Protein 4OFD (pdb70)

GO terms:
  GO:0043198 dendritic shaft (C, IDA)
  GO:0005886 plasma membrane (C, IDA)
  GO:0005911 cell-cell junction (C, IDA)
  GO:0098609 cell-cell adhesion (P, IDA)
  GO:0001933 negative regulation of protein phosphorylation (P, IGI)
  GO:0030838 positive regulation of actin filament polymerization (P, IGI)
  GO:0098609 cell-cell adhesion (P, IGI)
  GO:0097017 renal protein absorption (P, IMP)
  GO:0005515 protein binding (F, IPI)

Nearest PDB structures (foldseek):
  4ofd-assembly1_B  TM=1.005E+00  e=1.244E-40  Mus musculus
  4ofd-assembly1_A  TM=9.958E-01  e=2.343E-36  Mus musculus
  4of8-assembly2_B  TM=9.602E-01  e=1.573E-19  Drosophila melanogaster
  7lu6-assembly1_B  TM=9.714E-01  e=6.524E-12  Mus musculus
  7ltw-assembly1_A  TM=9.726E-01  e=9.423E-11  Mus musculus

CATH classification: 2.60.40.10 (+1 more: 2.60.40.10)

InterPro domains:
  IPR003598 Immunoglobulin subtype 2 [SM00408] (65-139)
  IPR003598 Immunoglobulin subtype 2 [SM00408] (352-410)
  IPR003599 Immunoglobulin domain subtype [SM00409] (59-149)
  IPR003599 Immunoglobulin domain subtype [SM00409] (160-252)
  IPR003599 Immunoglobulin domain subtype [SM00409] (261-337)
  IPR003599 Immunoglobulin domain subtype [SM00409] (346-422)
  IPR003599 Immunoglobulin domain subtype [SM00409] (430-522)
  IPR007110 Immunoglobulin-like domain [PS50835] (49-147)
  IPR007110 Immunoglobulin-like domain [PS50835] (152-248)
  IPR007110 Immunoglobulin-like domain [PS50835] (255-331)
  IPR007110 Immunoglobulin-like domain [PS50835] (340-405)
  IPR007110 Immunoglobulin-like domain [PS50835] (424-520)
  IPR013098 Immunoglobulin I-set [PF07679] (54-144)
  IPR013162 CD80-like, immunoglobulin C2-set [PF08205] (168-237)
  IPR013783 Immunoglobulin-like fold [G3DSA:2.60.40.10] (47-152)
  IPR013783 Immunoglobulin-like fold [G3DSA:2.60.40.10] (153-253)
  IPR013783 Immunoglobulin-like fold [G3DSA:2.60.40.10] (254-335)
  IPR013783 Immunoglobulin-like fold [G3DSA:2.60.40.10] (336-422)
  IPR013783 Immunoglobulin-like fold [G3DSA:2.60.40.10] (423-522)
  IPR036179 Immunoglobulin-like domain superfamily [SSF48726] (54-153)

B-factor: mean 184.46, std 24.36, range [112.06, 289.71]

Radius of gyration: 32.41 Å; Cα contacts (8 Å, |Δi|>4): 1055; chains: 2; bounding box: 76×82×67 Å

Foldseek 3Di:
DKDWPDWFAAEEAEAQAKDKGWTFIPPDPFAKWKAWPNDTAVHPPDPQWDWDDDVPRRITMIMGGRDDPVSQTKMWTFTDDPTGIGDIYGYHYWYAFDPWAKPQPQENACDKIKIKTHFGPPAKDKFKDLPDTDCPQWAWDWAADDVRGYIMIMIMGSDDDDPPQAVGKIKMFIGDPNGPTGDIYIYGYD/DAKDWPDWFEADEAEAQAKDKGWTAIAPDPFWKWKAWPNDTADTDQDGPPDPQWGFDDDSPRRTTMIMGGRDDPVSQTKMWTFTDDPTGIGDIYGYHHWYAFPPKDKPQPQENADCDKIKIKTHFGPPEKDKFKDQPDGDNPFWAWDWAADDVRGYIMIMIIGSDDDDPPQAVGWIKMFIGDPSGPGTDIDTHGYHD

Organism: Mus musculus (NCBI:txid10090)

Solvent-accessible surface area: 20934 Å² total

Secondary structure (P-SEA, 3-state):
ccccccccccccccccbbbbbbbbbccccbbbbbbccccccccccccccccccccccbbbbbbbccccccccbbbbbcccccccccccccccbbbbbccccccccccccccbbbbbbccccccbbbbbbccccccccbbbbbbbcccccbbbbbbbbbcccccccccbbbbbbbccccccbbbbbbbbcc/ccccccccccbbbbcccbbbbbbbbbcccccbbbbbccccccccccccccccccccccccccccbbbbbccccccccbbbbbcccccbbbbcbbbbbbbbbbcccccccccccccccbbbbbbcccccbbbbbbbccccccccbbbbbbbcccccbbbbbbbbbcccccccccbbbbbbbbcccccbbbbbbbbbcc

Structure (mmCIF, N/CA/C/O backbone):
data_4OFD
#
_entry.id   4OFD
#
_cell.length_a   118.962
_cell.length_b   120.008
_cell.length_c   119.912
_cell.angle_alpha   90.00
_cell.angle_beta   90.00
_cell.angle_gamma   90.00
#
_symmetry.space_group_name_H-M   'C 2 2 21'
#
loop_
_entity.id
_entity.type
_entity.pdbx_description
1 polymer 'Kin of IRRE-like protein 1'
2 branched beta-D-mannopyranose-(1-4)-2-acetamido-2-deoxy-beta-D-glucopyranose-(1-4)-2-acetamido-2-deoxy-beta-D-glucopyranose
3 branched 2-acetamido-2-deoxy-beta-D-glucopyranose-(1-4)-2-acetamido-2-deoxy-beta-D-glucopyranose
#
loop_
_atom_site.group_PDB
_atom_site.id
_atom_site.type_symbol
_atom_site.label_atom_id
_atom_site.label_alt_id
_atom_site.label_comp_id
_atom_site.label_asym_id
_atom_site.label_entity_id
_atom_site.label_seq_id
_atom_site.pdbx_PDB_ins_code
_atom_site.Cartn_x
_atom_site.Cartn_y
_atom_site.Cartn_z
_atom_site.occupancy
_atom_site.B_iso_or_equiv
_atom_site.auth_seq_id
_atom_site.auth_comp_id
_atom_site.auth_asym_id
_atom_site.auth_atom_id
_atom_site.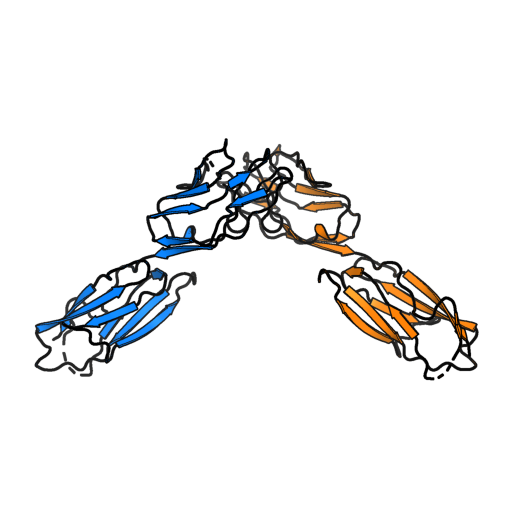pdbx_PDB_model_num
ATOM 1 N N . GLN A 1 8 ? 22.037 -0.676 24.448 1.00 214.10 24 GLN A N 1
ATOM 2 C CA . GLN A 1 8 ? 20.723 -0.275 24.933 1.00 225.81 24 GLN A CA 1
ATOM 3 C C . GLN A 1 8 ? 19.949 -1.479 25.470 1.00 233.50 24 GLN A C 1
ATOM 4 O O . GLN A 1 8 ? 20.014 -1.781 26.663 1.00 240.11 24 GLN A O 1
ATOM 10 N N . THR A 1 9 ? 19.214 -2.159 24.593 1.00 222.09 25 THR A N 1
ATOM 11 C CA . THR A 1 9 ? 18.422 -3.315 25.000 1.00 221.40 25 THR A CA 1
ATOM 12 C C . THR A 1 9 ? 19.347 -4.507 25.246 1.00 226.70 25 THR A C 1
ATOM 13 O O . THR A 1 9 ? 20.312 -4.706 24.507 1.00 229.04 25 THR A O 1
ATOM 17 N N . ARG A 1 10 ? 19.053 -5.301 26.275 1.00 224.42 26 ARG A N 1
ATOM 18 C CA . ARG A 1 10 ? 19.894 -6.447 26.624 1.00 221.20 26 ARG A CA 1
ATOM 19 C C . ARG A 1 10 ? 19.076 -7.654 27.083 1.00 215.46 26 ARG A C 1
ATOM 20 O O . ARG A 1 10 ? 17.853 -7.588 27.178 1.00 214.10 26 ARG A O 1
ATOM 28 N N . PHE A 1 11 ? 19.766 -8.755 27.367 1.00 215.06 27 PHE A N 1
ATOM 29 C CA . PHE A 1 11 ? 19.134 -9.964 27.894 1.00 209.75 27 PHE A CA 1
ATOM 30 C C . PHE A 1 11 ? 19.612 -10.188 29.327 1.00 199.49 27 PHE A C 1
ATOM 31 O O . PHE A 1 11 ? 20.783 -10.488 29.547 1.00 203.79 27 PHE A O 1
ATOM 39 N N . SER A 1 12 ? 18.728 -10.018 30.305 1.00 197.61 28 SER A N 1
ATOM 40 C CA . SER A 1 12 ? 19.112 -10.218 31.705 1.00 207.12 28 SER A CA 1
ATOM 41 C C . SER A 1 12 ? 19.363 -11.678 32.028 1.00 199.51 28 SER A C 1
ATOM 42 O O . SER A 1 12 ? 20.245 -12.018 32.814 1.00 182.28 28 SER A O 1
ATOM 45 N N . GLN A 1 13 ? 18.534 -12.535 31.452 1.00 196.85 29 GLN A N 1
ATOM 46 C CA . GLN A 1 13 ? 18.709 -13.968 31.580 1.00 193.54 29 GLN A CA 1
ATOM 47 C C . GLN A 1 13 ? 18.412 -14.616 30.244 1.00 190.86 29 GLN A C 1
ATOM 48 O O . GLN A 1 13 ? 17.386 -14.342 29.624 1.00 188.64 29 GLN A O 1
ATOM 54 N N . GLU A 1 14 ? 19.331 -15.453 29.789 1.00 189.62 30 GLU A N 1
ATOM 55 C CA . GLU A 1 14 ? 19.158 -16.155 28.531 1.00 183.85 30 GLU A CA 1
ATOM 56 C C . GLU A 1 14 ? 18.891 -17.629 28.755 1.00 165.93 30 GLU A C 1
ATOM 57 O O . GLU A 1 14 ? 19.333 -18.181 29.755 1.00 169.63 30 GLU A O 1
ATOM 63 N N . PRO A 1 15 ? 18.194 -18.276 27.809 1.00 143.50 31 PRO A N 1
ATOM 64 C CA . PRO A 1 15 ? 17.870 -19.705 27.900 1.00 155.07 31 PRO A CA 1
ATOM 65 C C . PRO A 1 15 ? 19.111 -20.570 28.068 1.00 145.79 31 PRO A C 1
ATOM 66 O O . PRO A 1 15 ? 20.169 -20.234 27.540 1.00 165.44 31 PRO A O 1
ATOM 70 N N . ALA A 1 16 ? 18.979 -21.665 28.807 1.00 138.81 32 ALA A N 1
ATOM 71 C CA . ALA A 1 16 ? 20.107 -22.548 29.059 1.00 145.86 32 ALA A CA 1
ATOM 72 C C . ALA A 1 16 ? 19.773 -23.971 28.655 1.00 153.01 32 ALA A C 1
ATOM 73 O O . ALA A 1 16 ? 18.610 -24.310 28.435 1.00 142.41 32 ALA A O 1
ATOM 75 N N . ASP A 1 17 ? 20.809 -24.792 28.539 1.00 172.15 33 ASP A N 1
ATOM 76 C CA . ASP A 1 17 ? 20.634 -26.193 28.210 1.00 170.03 33 ASP A CA 1
ATOM 77 C C . ASP A 1 17 ? 19.926 -26.888 29.358 1.00 166.81 33 ASP A C 1
ATOM 78 O O . ASP A 1 17 ? 20.439 -26.944 30.475 1.00 164.35 33 ASP A O 1
ATOM 83 N N . GLN A 1 18 ? 18.744 -27.416 29.080 1.00 168.50 34 GLN A N 1
ATOM 84 C CA . GLN A 1 18 ? 17.931 -28.007 30.125 1.00 172.82 34 GLN A CA 1
ATOM 85 C C . GLN A 1 18 ? 17.656 -29.469 29.828 1.00 170.75 34 GLN A C 1
ATOM 86 O O . GLN A 1 18 ? 17.509 -29.866 28.672 1.00 169.38 34 GLN A O 1
ATOM 92 N N . THR A 1 19 ? 17.593 -30.268 30.885 1.00 160.52 35 THR A N 1
ATOM 93 C CA . THR A 1 19 ? 17.268 -31.677 30.752 1.00 153.93 35 THR A CA 1
ATOM 94 C C . THR A 1 19 ? 15.856 -31.925 31.270 1.00 153.21 35 THR A C 1
ATOM 95 O O . THR A 1 19 ? 15.553 -31.648 32.430 1.00 149.01 35 THR A O 1
ATOM 99 N N . VAL A 1 20 ? 14.993 -32.430 30.394 1.00 158.72 36 VAL A N 1
ATOM 100 C CA . VAL A 1 20 ? 13.599 -32.693 30.740 1.00 161.83 36 VAL A CA 1
ATOM 101 C C . VAL A 1 20 ? 13.235 -34.140 30.434 1.00 163.32 36 VAL A C 1
ATOM 102 O O . VAL A 1 20 ? 13.627 -34.676 29.402 1.00 166.64 36 VAL A O 1
ATOM 106 N N . VAL A 1 21 ? 12.484 -34.771 31.331 1.00 158.85 37 VAL A N 1
ATOM 107 C CA . VAL A 1 21 ? 12.061 -36.154 31.137 1.00 153.21 37 VAL A CA 1
ATOM 108 C C . VAL A 1 21 ? 10.745 -36.172 30.351 1.00 145.66 37 VAL A C 1
ATOM 109 O O . VAL A 1 21 ? 10.047 -35.161 30.288 1.00 147.48 37 VAL A O 1
ATOM 113 N N . ALA A 1 22 ? 10.425 -37.306 29.734 1.00 129.79 38 ALA A N 1
ATOM 114 C CA . ALA A 1 22 ? 9.221 -37.431 28.923 1.00 131.30 38 ALA A CA 1
ATOM 115 C C . ALA A 1 22 ? 7.954 -37.149 29.726 1.00 160.96 38 ALA A C 1
ATOM 116 O O . ALA A 1 22 ? 7.870 -37.482 30.909 1.00 172.94 38 ALA A O 1
ATOM 118 N N . GLY A 1 23 ? 6.968 -36.540 29.071 1.00 164.03 39 GLY A N 1
ATOM 119 C CA . GLY A 1 23 ? 5.716 -36.192 29.720 1.00 160.37 39 GLY A CA 1
ATOM 120 C C . GLY A 1 23 ? 5.905 -35.231 30.878 1.00 162.49 39 GLY A C 1
ATOM 121 O O . GLY A 1 23 ? 5.257 -35.366 31.914 1.00 171.26 39 GLY A O 1
ATOM 122 N N . GLN A 1 24 ? 6.798 -34.261 30.707 1.00 161.09 40 GLN A N 1
ATOM 123 C CA . GLN A 1 24 ? 7.070 -33.288 31.759 1.00 168.08 40 GLN A CA 1
ATOM 124 C C . GLN A 1 24 ? 7.003 -31.861 31.224 1.00 173.79 40 GLN A C 1
ATOM 125 O O . GLN A 1 24 ? 7.000 -31.641 30.011 1.00 161.94 40 GLN A O 1
ATOM 131 N N . ARG A 1 25 ? 6.941 -30.895 32.136 1.00 179.50 41 ARG A N 1
ATOM 132 C CA . ARG A 1 25 ? 6.852 -29.484 31.764 1.00 180.37 41 ARG A CA 1
ATOM 133 C C . ARG A 1 25 ? 8.202 -28.772 31.863 1.00 174.42 41 ARG A C 1
ATOM 134 O O . ARG A 1 25 ? 8.949 -28.966 32.827 1.00 151.71 41 ARG A O 1
ATOM 142 N N . ALA A 1 26 ? 8.512 -27.962 30.852 1.00 175.51 42 ALA A N 1
ATOM 143 C CA . ALA A 1 26 ? 9.770 -27.219 30.803 1.00 158.25 42 ALA A CA 1
ATOM 144 C C . ALA A 1 26 ? 9.562 -25.738 30.502 1.00 153.78 42 ALA A C 1
ATOM 145 O O . ALA A 1 26 ? 8.657 -25.366 29.754 1.00 150.92 42 ALA A O 1
ATOM 147 N N . VAL A 1 27 ? 10.413 -24.897 31.082 1.00 156.37 43 VAL A N 1
ATOM 148 C CA . VAL A 1 27 ? 10.400 -23.468 30.781 1.00 162.12 43 VAL A CA 1
ATOM 149 C C . VAL A 1 27 ? 11.801 -22.945 30.486 1.00 178.78 43 VAL A C 1
ATOM 150 O O . VAL A 1 27 ? 12.742 -23.205 31.234 1.00 191.86 43 VAL A O 1
ATOM 154 N N . LEU A 1 28 ? 11.937 -22.215 29.384 1.00 164.76 44 LEU A N 1
ATOM 155 C CA . LEU A 1 28 ? 13.223 -21.647 29.005 1.00 147.92 44 LEU A CA 1
ATOM 156 C C . LEU A 1 28 ? 13.292 -20.159 29.331 1.00 148.82 44 LEU A C 1
ATOM 157 O O . LEU A 1 28 ? 12.568 -19.355 28.744 1.00 144.19 44 LEU A O 1
ATOM 162 N N . PRO A 1 29 ? 14.199 -19.791 30.249 1.00 145.46 45 PRO A N 1
ATOM 163 C CA . PRO A 1 29 ? 14.331 -18.441 30.815 1.00 154.13 45 PRO A CA 1
ATOM 164 C C . PRO A 1 29 ? 14.838 -17.382 29.837 1.00 167.12 45 PRO A C 1
ATOM 165 O O . PRO A 1 29 ? 16.029 -17.343 29.541 1.00 177.51 45 PRO A O 1
ATOM 169 N N . CYS A 1 30 ? 13.946 -16.519 29.363 1.00 169.19 46 CYS A N 1
ATOM 170 C CA . CYS A 1 30 ? 14.339 -15.425 28.481 1.00 173.76 46 CYS A CA 1
ATOM 171 C C . CYS A 1 30 ? 13.703 -14.104 28.900 1.00 183.54 46 CYS A C 1
ATOM 172 O O . CYS A 1 30 ? 12.539 -13.844 28.597 1.00 175.64 46 CYS A O 1
ATOM 175 N N . VAL A 1 31 ? 14.477 -13.267 29.583 1.00 195.49 47 VAL A N 1
ATOM 176 C CA . VAL A 1 31 ? 13.999 -11.947 29.982 1.00 201.09 47 VAL A CA 1
ATOM 177 C C . VAL A 1 31 ? 14.924 -10.862 29.445 1.00 198.45 47 VAL A C 1
ATOM 178 O O . VAL A 1 31 ? 16.140 -10.903 29.634 1.00 186.03 47 VAL A O 1
ATOM 182 N N . LEU A 1 32 ? 14.324 -9.890 28.767 1.00 203.11 48 LEU A N 1
ATOM 183 C CA . LEU A 1 32 ? 15.069 -8.801 28.155 1.00 202.36 48 LEU A CA 1
ATOM 184 C C . LEU A 1 32 ? 14.518 -7.431 28.549 1.00 202.77 48 LEU A C 1
ATOM 185 O O . LEU A 1 32 ? 13.387 -7.084 28.220 1.00 196.87 48 LEU A O 1
ATOM 190 N N . LEU A 1 33 ? 15.325 -6.667 29.277 1.00 208.09 49 LEU A N 1
ATOM 191 C CA . LEU A 1 33 ? 14.947 -5.323 29.706 1.00 213.91 49 LEU A CA 1
ATOM 192 C C . LEU A 1 33 ? 15.084 -4.308 28.567 1.00 216.83 49 LEU A C 1
ATOM 193 O O . LEU A 1 33 ? 15.749 -4.583 27.568 1.00 215.66 49 LEU A O 1
ATOM 198 N N . ASN A 1 34 ? 14.455 -3.143 28.729 1.00 223.07 50 ASN A N 1
ATOM 199 C CA . ASN A 1 34 ? 14.580 -2.033 27.775 1.00 223.97 50 ASN A CA 1
ATOM 200 C C . ASN A 1 34 ? 14.270 -2.396 26.324 1.00 215.02 50 ASN A C 1
ATOM 201 O O . ASN A 1 34 ? 14.961 -1.951 25.408 1.00 217.80 50 ASN A O 1
ATOM 206 N N . TYR A 1 35 ? 13.226 -3.191 26.120 1.00 208.63 51 TYR A N 1
ATOM 207 C CA . TYR A 1 35 ? 12.882 -3.675 24.788 1.00 217.81 51 TYR A CA 1
ATOM 208 C C . TYR A 1 35 ? 11.503 -3.191 24.344 1.00 214.26 51 TYR A C 1
ATOM 209 O O . TYR A 1 35 ? 10.548 -3.197 25.120 1.00 209.45 51 TYR A O 1
ATOM 218 N N . SER A 1 36 ? 11.416 -2.709 23.109 1.00 212.01 52 SER A N 1
ATOM 219 C CA . SER A 1 36 ? 10.121 -2.368 22.539 1.00 205.58 52 SER A CA 1
ATOM 220 C C . SER A 1 36 ? 9.778 -3.281 21.368 1.00 208.65 52 SER A C 1
ATOM 221 O O . SER A 1 36 ? 8.687 -3.194 20.805 1.00 210.65 52 SER A O 1
ATOM 224 N N . GLY A 1 37 ? 10.709 -4.160 21.006 1.00 213.84 53 GLY A N 1
ATOM 225 C CA . GLY A 1 37 ? 10.518 -5.029 19.859 1.00 208.29 53 GLY A CA 1
ATOM 226 C C . GLY A 1 37 ? 9.849 -6.350 20.187 1.00 196.56 53 GLY A C 1
ATOM 227 O O . GLY A 1 37 ? 9.879 -6.806 21.330 1.00 189.22 53 GLY A O 1
ATOM 228 N N . ILE A 1 38 ? 9.245 -6.966 19.175 1.00 188.41 54 ILE A N 1
ATOM 229 C CA . ILE A 1 38 ? 8.626 -8.280 19.320 1.00 180.29 54 ILE A CA 1
ATOM 230 C C . ILE A 1 38 ? 9.693 -9.354 19.530 1.00 173.21 54 ILE A C 1
ATOM 231 O O . ILE A 1 38 ? 10.780 -9.272 18.962 1.00 183.26 54 ILE A O 1
ATOM 236 N N . VAL A 1 39 ? 9.386 -10.345 20.363 1.00 166.58 55 VAL A N 1
ATOM 237 C CA . VAL A 1 39 ? 10.327 -11.417 20.666 1.00 161.58 55 VAL A CA 1
ATOM 238 C C . VAL A 1 39 ? 9.817 -12.754 20.131 1.00 164.36 55 VAL A C 1
ATOM 239 O O . VAL A 1 39 ? 8.670 -13.136 20.363 1.00 169.56 55 VAL A O 1
ATOM 243 N N . GLN A 1 40 ? 10.685 -13.456 19.412 1.00 164.11 56 GLN A N 1
ATOM 244 C CA . GLN A 1 40 ? 10.347 -14.733 18.798 1.00 161.64 56 GLN A CA 1
ATOM 245 C C . GLN A 1 40 ? 11.251 -15.827 19.368 1.00 162.37 56 GLN A C 1
ATOM 246 O O . GLN A 1 40 ? 12.164 -15.546 20.142 1.00 162.16 56 GLN A O 1
ATOM 252 N N . TRP A 1 41 ? 10.990 -17.074 19.000 1.00 162.27 57 TRP A N 1
ATOM 253 C CA . TRP A 1 41 ? 11.829 -18.179 19.441 1.00 168.75 57 TRP A CA 1
ATOM 254 C C . TRP A 1 41 ? 12.281 -18.997 18.237 1.00 177.08 57 TRP A C 1
ATOM 255 O O . TRP A 1 41 ? 11.594 -19.050 17.213 1.00 174.89 57 TRP A O 1
ATOM 266 N N . THR A 1 42 ? 13.463 -19.594 18.351 1.00 169.68 58 THR A N 1
ATOM 267 C CA . THR A 1 42 ? 14.041 -20.352 17.251 1.00 171.05 58 THR A CA 1
ATOM 268 C C . THR A 1 42 ? 14.203 -21.827 17.586 1.00 155.58 58 THR A C 1
ATOM 269 O O . THR A 1 42 ? 14.829 -22.175 18.577 1.00 137.84 58 THR A O 1
ATOM 273 N N . LYS A 1 43 ? 13.617 -22.689 16.762 1.00 149.18 59 LYS A N 1
ATOM 274 C CA . LYS A 1 43 ? 13.801 -24.127 16.910 1.00 147.26 59 LYS A CA 1
ATOM 275 C C . LYS A 1 43 ? 14.512 -24.722 15.701 1.00 159.76 59 LYS A C 1
ATOM 276 O O . LYS A 1 43 ? 13.877 -25.021 14.692 1.00 171.71 59 LYS A O 1
ATOM 282 N N . ASP A 1 44 ? 15.823 -24.912 15.819 1.00 155.64 60 ASP A N 1
ATOM 283 C CA . ASP A 1 44 ? 16.654 -25.379 14.709 1.00 164.48 60 ASP A CA 1
ATOM 284 C C . ASP A 1 44 ? 16.525 -24.470 13.496 1.00 166.85 60 ASP A C 1
ATOM 285 O O . ASP A 1 44 ? 16.430 -24.944 12.362 1.00 151.76 60 ASP A O 1
ATOM 290 N N . GLY A 1 45 ? 16.499 -23.166 13.741 1.00 167.93 61 GLY A N 1
ATOM 291 C CA . GLY A 1 45 ? 16.338 -22.213 12.665 1.00 172.10 61 GLY A CA 1
ATOM 292 C C . GLY A 1 45 ? 14.900 -22.189 12.205 1.00 166.37 61 GLY A C 1
ATOM 293 O O . GLY A 1 45 ? 14.640 -22.093 11.009 1.00 167.61 61 GLY A O 1
ATOM 294 N N . LEU A 1 46 ? 13.971 -22.298 13.154 1.00 168.23 62 LEU A N 1
ATOM 295 C CA . LEU A 1 46 ? 12.542 -22.229 12.849 1.00 170.61 62 LEU A CA 1
ATOM 296 C C . LEU A 1 46 ? 11.795 -21.312 13.816 1.00 164.90 62 LEU A C 1
ATOM 297 O O . LEU A 1 46 ? 12.044 -21.317 15.021 1.00 152.15 62 LEU A O 1
ATOM 302 N N . ALA A 1 47 ? 10.875 -20.526 13.264 1.00 169.47 63 ALA A N 1
ATOM 303 C CA . ALA A 1 47 ? 10.140 -19.529 14.026 1.00 179.14 63 ALA A CA 1
ATOM 304 C C . ALA A 1 47 ? 8.934 -20.137 14.716 1.00 183.70 63 ALA A C 1
ATOM 305 O O . ALA A 1 47 ? 8.361 -21.125 14.253 1.00 187.01 63 ALA A O 1
ATOM 307 N N . LEU A 1 48 ? 8.539 -19.513 15.818 1.00 175.41 64 LEU A N 1
ATOM 308 C CA . LEU A 1 48 ? 7.476 -20.036 16.660 1.00 175.99 64 LEU A CA 1
ATOM 309 C C . LEU A 1 48 ? 6.168 -19.312 16.386 1.00 168.63 64 LEU A C 1
ATOM 310 O O . LEU A 1 48 ? 5.280 -19.856 15.736 1.00 175.35 64 LEU A O 1
ATO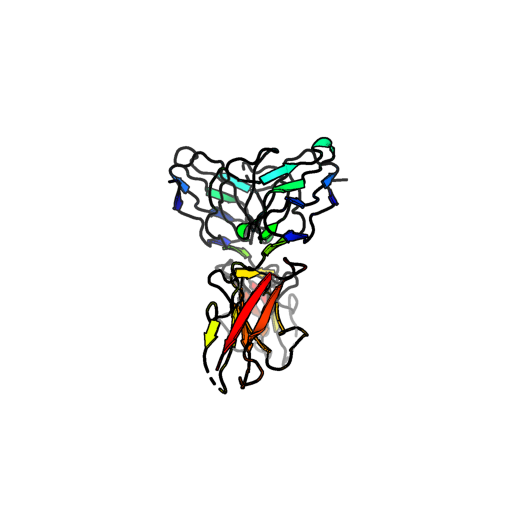M 315 N N . GLY A 1 53 ? 1.132 -17.336 22.520 1.00 139.25 69 GLY A N 1
ATOM 316 C CA . GLY A 1 53 ? 0.189 -18.314 22.009 1.00 172.34 69 GLY A CA 1
ATOM 317 C C . GLY A 1 53 ? 0.592 -18.810 20.635 1.00 178.46 69 GLY A C 1
ATOM 318 O O . GLY A 1 53 ? 0.406 -18.114 19.636 1.00 177.75 69 GLY A O 1
ATOM 319 N N . LEU A 1 54 ? 1.129 -20.023 20.582 1.00 181.90 70 LEU A N 1
ATOM 320 C CA . LEU A 1 54 ? 1.634 -20.580 19.332 1.00 193.11 70 LEU A CA 1
ATOM 321 C C . LEU A 1 54 ? 0.602 -21.449 18.626 1.00 186.30 70 LEU A C 1
ATOM 322 O O . LEU A 1 54 ? 0.374 -22.598 19.003 1.00 184.16 70 LEU A O 1
ATOM 327 N N . LYS A 1 55 ? -0.013 -20.885 17.593 1.00 179.70 71 LYS A N 1
ATOM 328 C CA . LYS A 1 55 ? -1.068 -21.567 16.861 1.00 197.96 71 LYS A CA 1
ATOM 329 C C . LYS A 1 55 ? -0.481 -22.606 15.904 1.00 213.54 71 LYS A C 1
ATOM 330 O O . LYS A 1 55 ? 0.713 -22.578 15.598 1.00 212.48 71 LYS A O 1
ATOM 336 N N . ALA A 1 56 ? -1.335 -23.529 15.462 1.00 220.72 72 ALA A N 1
ATOM 337 C CA . ALA A 1 56 ? -0.994 -24.612 14.533 1.00 217.81 72 ALA A CA 1
ATOM 338 C C . ALA A 1 56 ? 0.074 -25.548 15.101 1.00 213.90 72 ALA A C 1
ATOM 339 O O . ALA A 1 56 ? 0.543 -26.456 14.417 1.00 204.92 72 ALA A O 1
ATOM 341 N N . TRP A 1 57 ? 0.423 -25.333 16.365 1.00 207.90 73 TRP A N 1
ATOM 342 C CA . TRP A 1 57 ? 1.335 -26.196 17.101 1.00 201.81 73 TRP A CA 1
ATOM 343 C C . TRP A 1 57 ? 0.765 -26.519 18.478 1.00 197.92 73 TRP A C 1
ATOM 344 O O . TRP A 1 57 ? 0.293 -25.629 19.186 1.00 188.17 73 TRP A O 1
ATOM 355 N N . PRO A 1 58 ? 0.817 -27.802 18.860 1.00 199.12 74 PRO A N 1
ATOM 356 C CA . PRO A 1 58 ? 0.340 -28.307 20.150 1.00 193.78 74 PRO A CA 1
ATOM 357 C C . PRO A 1 58 ? 1.421 -28.294 21.232 1.00 187.77 74 PRO A C 1
ATOM 358 O O . PRO A 1 58 ? 2.567 -28.622 20.942 1.00 190.73 74 PRO A O 1
ATOM 362 N N . ARG A 1 59 ? 1.031 -27.887 22.441 1.00 179.47 75 ARG A N 1
ATOM 363 C CA . ARG A 1 59 ? 1.860 -27.822 23.657 1.00 188.29 75 ARG A CA 1
ATOM 364 C C . ARG A 1 59 ? 2.894 -26.686 23.612 1.00 184.71 75 ARG A C 1
ATOM 365 O O . ARG A 1 59 ? 3.771 -26.592 24.477 1.00 169.30 75 ARG A O 1
ATOM 373 N N . TYR A 1 60 ? 2.741 -25.776 22.655 1.00 186.43 76 TYR A N 1
ATOM 374 C CA . TYR A 1 60 ? 3.637 -24.625 22.575 1.00 191.48 76 TYR A CA 1
ATOM 375 C C . TYR A 1 60 ? 2.944 -23.328 22.970 1.00 184.62 76 TYR A C 1
ATOM 376 O O . TYR A 1 60 ? 2.002 -22.887 22.309 1.00 178.75 76 TYR A O 1
ATOM 385 N N . ARG A 1 61 ? 3.437 -22.722 24.047 1.00 174.14 77 ARG A N 1
ATOM 386 C CA . ARG A 1 61 ? 2.916 -21.457 24.552 1.00 175.16 77 ARG A CA 1
ATOM 387 C C . ARG A 1 61 ? 3.996 -20.661 25.289 1.00 176.01 77 ARG A C 1
ATOM 388 O O . ARG A 1 61 ? 4.519 -21.111 26.308 1.00 172.00 77 ARG A O 1
ATOM 396 N N . VAL A 1 62 ? 4.339 -19.487 24.765 1.00 182.34 78 VAL A N 1
ATOM 397 C CA . VAL A 1 62 ? 5.282 -18.594 25.439 1.00 179.59 78 VAL A CA 1
ATOM 398 C C . VAL A 1 62 ? 4.594 -17.893 26.606 1.00 180.25 78 VAL A C 1
ATOM 399 O O . VAL A 1 62 ? 3.475 -17.399 26.469 1.00 183.63 78 VAL A O 1
ATOM 403 N N . VAL A 1 63 ? 5.251 -17.859 27.760 1.00 184.09 79 VAL A N 1
ATOM 404 C CA . VAL A 1 63 ? 4.648 -17.260 28.945 1.00 183.92 79 VAL A CA 1
ATOM 405 C C . VAL A 1 63 ? 5.625 -16.368 29.703 1.00 188.72 79 VAL A C 1
ATOM 406 O O . VAL A 1 63 ? 6.814 -16.308 29.385 1.00 196.43 79 VAL A O 1
ATOM 410 N N . GLY A 1 64 ? 5.111 -15.684 30.718 1.00 169.80 80 GLY A N 1
ATOM 411 C CA . GLY A 1 64 ? 5.902 -14.751 31.494 1.00 178.54 80 GLY A CA 1
ATOM 412 C C . GLY A 1 64 ? 5.306 -13.360 31.453 1.00 185.70 80 GLY A C 1
ATOM 413 O O . GLY A 1 64 ? 4.222 -13.158 30.905 1.00 174.05 80 GLY A O 1
ATOM 414 N N . SER A 1 65 ? 6.019 -12.400 32.033 1.00 199.17 81 SER A N 1
ATOM 415 C CA . SER A 1 65 ? 5.554 -11.018 32.084 1.00 201.56 81 SER A CA 1
ATOM 416 C C . SER A 1 65 ? 6.064 -10.163 30.927 1.00 193.47 81 SER A C 1
ATOM 417 O O . SER A 1 65 ? 7.260 -9.895 30.819 1.00 191.13 81 SER A O 1
ATOM 420 N N . ALA A 1 66 ? 5.150 -9.748 30.057 1.00 195.21 82 ALA A N 1
ATOM 421 C CA . ALA A 1 66 ? 5.471 -8.813 28.985 1.00 194.89 82 ALA A CA 1
ATOM 422 C C . ALA A 1 66 ? 5.852 -7.455 29.572 1.00 202.78 82 ALA A C 1
ATOM 423 O O . ALA A 1 66 ? 6.671 -6.727 29.009 1.00 200.58 82 ALA A O 1
ATOM 425 N N . ASP A 1 67 ? 5.240 -7.122 30.705 1.00 206.57 83 ASP A N 1
ATOM 426 C CA . ASP A 1 67 ? 5.483 -5.849 31.376 1.00 205.19 83 ASP A CA 1
ATOM 427 C C . ASP A 1 67 ? 6.901 -5.762 31.949 1.00 207.55 83 ASP A C 1
ATOM 428 O O . ASP A 1 67 ? 7.549 -4.719 31.854 1.00 219.69 83 ASP A O 1
ATOM 433 N N . ALA A 1 68 ? 7.375 -6.853 32.547 1.00 200.33 84 ALA A N 1
ATOM 434 C CA . ALA A 1 68 ? 8.710 -6.881 33.143 1.00 199.05 84 ALA A CA 1
ATOM 435 C C . ALA A 1 68 ? 9.755 -7.374 32.140 1.00 203.08 84 ALA A C 1
ATOM 436 O O . ALA A 1 68 ? 10.934 -7.509 32.468 1.00 194.43 84 ALA A O 1
ATOM 438 N N . GLY A 1 69 ? 9.305 -7.628 30.913 1.00 203.17 85 GLY A N 1
ATOM 439 C CA . GLY A 1 69 ? 10.168 -8.077 29.834 1.00 201.72 85 GLY A CA 1
ATOM 440 C C . GLY A 1 69 ? 10.460 -9.564 29.765 1.00 201.05 85 GLY A C 1
ATOM 441 O O . GLY A 1 69 ? 11.233 -10.012 28.917 1.00 199.96 85 GLY A O 1
ATOM 442 N N . GLN A 1 70 ? 9.829 -10.336 30.643 1.00 202.73 86 GLN A N 1
ATOM 443 C CA . GLN A 1 70 ? 10.045 -11.779 30.691 1.00 197.67 86 GLN A CA 1
ATOM 444 C C . GLN A 1 70 ? 9.289 -12.528 29.592 1.00 188.77 86 GLN A C 1
ATOM 445 O O . GLN A 1 70 ? 8.063 -12.459 29.510 1.00 188.67 86 GLN A O 1
ATOM 451 N N . TYR A 1 71 ? 10.029 -13.239 28.746 1.00 182.59 87 TYR A N 1
ATOM 452 C CA . TYR A 1 71 ? 9.426 -14.104 27.734 1.00 182.38 87 TYR A CA 1
ATOM 453 C C . TYR A 1 71 ? 9.962 -15.530 27.798 1.00 181.76 87 TYR A C 1
ATOM 454 O O . TYR A 1 71 ? 10.840 -15.904 27.024 1.00 184.51 87 TYR A O 1
ATOM 463 N N . ASN A 1 72 ? 9.412 -16.328 28.704 1.00 173.68 88 ASN A N 1
ATOM 464 C CA . ASN A 1 72 ? 9.827 -17.718 28.853 1.00 166.06 88 ASN A CA 1
ATOM 465 C C . ASN A 1 72 ? 8.961 -18.668 28.032 1.00 161.31 88 ASN A C 1
ATOM 466 O O . ASN A 1 72 ? 7.742 -18.521 27.977 1.00 166.58 88 ASN A O 1
ATOM 471 N N . LEU A 1 73 ? 9.598 -19.630 27.372 1.00 156.33 89 LEU A N 1
ATOM 472 C CA . LEU A 1 73 ? 8.864 -20.607 26.576 1.00 162.02 89 LEU A CA 1
ATOM 473 C C . LEU A 1 73 ? 8.462 -21.806 27.425 1.00 168.80 89 LEU A C 1
ATOM 474 O O . LEU A 1 73 ? 9.270 -22.333 28.181 1.00 169.96 89 LEU A O 1
ATOM 479 N N . GLU A 1 74 ? 7.216 -22.243 27.281 1.00 172.58 90 GLU A N 1
ATOM 480 C CA . GLU A 1 74 ? 6.693 -23.352 28.072 1.00 170.19 90 GLU A CA 1
ATOM 481 C C . GLU A 1 74 ? 6.306 -24.555 27.213 1.00 177.41 90 GLU A C 1
ATOM 482 O O . GLU A 1 74 ? 5.498 -24.435 26.290 1.00 180.35 90 GLU A O 1
ATOM 488 N N . ILE A 1 75 ? 6.890 -25.711 27.516 1.00 171.00 91 ILE A N 1
ATOM 489 C CA . ILE A 1 75 ? 6.554 -26.944 26.806 1.00 185.89 91 ILE A CA 1
ATOM 490 C C . ILE A 1 75 ? 5.971 -28.011 27.734 1.00 185.67 91 ILE A C 1
ATOM 491 O O . ILE A 1 75 ? 6.651 -28.502 28.636 1.00 176.02 91 ILE A O 1
ATOM 496 N N . THR A 1 76 ? 4.709 -28.365 27.500 1.00 192.19 92 THR A N 1
ATOM 497 C CA . THR A 1 76 ? 4.026 -29.387 28.292 1.00 195.00 92 THR A CA 1
ATOM 498 C C . THR A 1 76 ? 4.014 -30.727 27.553 1.00 189.30 92 THR A C 1
ATOM 499 O O . THR A 1 76 ? 3.895 -30.762 26.327 1.00 179.96 92 THR A O 1
ATOM 503 N N . ASP A 1 77 ? 4.134 -31.821 28.308 1.00 185.46 93 ASP A N 1
ATOM 504 C CA . ASP A 1 77 ? 4.157 -33.173 27.747 1.00 186.92 93 ASP A CA 1
ATOM 505 C C . ASP A 1 77 ? 5.294 -33.304 26.737 1.00 192.14 93 ASP A C 1
ATOM 506 O O . ASP A 1 77 ? 5.058 -33.406 25.530 1.00 188.91 93 ASP A O 1
ATOM 511 N N . ALA A 1 78 ? 6.523 -33.283 27.245 1.00 184.78 94 ALA A N 1
ATOM 512 C CA . ALA A 1 78 ? 7.715 -33.338 26.406 1.00 158.45 94 ALA A CA 1
ATOM 513 C C . ALA A 1 78 ? 7.770 -34.604 25.558 1.00 151.93 94 ALA A C 1
ATOM 514 O O . ALA A 1 78 ? 7.237 -35.648 25.939 1.00 148.20 94 ALA A O 1
ATOM 516 N N . GLU A 1 79 ? 8.433 -34.501 24.411 1.00 164.84 95 GLU A N 1
ATOM 517 C CA . GLU A 1 79 ? 8.525 -35.613 23.477 1.00 168.10 95 GLU A CA 1
ATOM 518 C C . GLU A 1 79 ? 9.890 -35.610 22.791 1.00 159.73 95 GLU A C 1
ATOM 519 O O . GLU A 1 79 ? 10.605 -34.609 22.831 1.00 159.28 95 GLU A O 1
ATOM 525 N N . LEU A 1 80 ? 10.239 -36.721 22.147 1.00 155.08 96 LEU A N 1
ATOM 526 C CA . LEU A 1 80 ? 11.532 -36.851 21.478 1.00 164.07 96 LEU A CA 1
ATOM 527 C C . LEU A 1 80 ? 11.700 -35.828 20.358 1.00 166.07 96 LEU A C 1
ATOM 528 O O . LEU A 1 80 ? 12.815 -35.405 20.048 1.00 150.70 96 LEU A O 1
ATOM 533 N N . SER A 1 81 ? 10.584 -35.440 19.749 1.00 175.53 97 SER A N 1
ATOM 534 C CA . SER A 1 81 ? 10.595 -34.464 18.666 1.00 175.64 97 SER A CA 1
ATOM 535 C C . SER A 1 81 ? 11.062 -33.099 19.167 1.00 172.19 97 SER A C 1
ATOM 536 O O . SER A 1 81 ? 11.708 -32.345 18.438 1.00 165.24 97 SER A O 1
ATOM 539 N N . ASP A 1 82 ? 10.718 -32.793 20.415 1.00 165.10 98 ASP A N 1
ATOM 540 C CA . ASP A 1 82 ? 11.038 -31.510 21.034 1.00 169.49 98 ASP A CA 1
ATOM 541 C C . ASP A 1 82 ? 12.521 -31.373 21.373 1.00 172.34 98 ASP A C 1
ATOM 542 O O . ASP A 1 82 ? 12.993 -30.283 21.701 1.00 166.75 98 ASP A O 1
ATOM 547 N N . ASP A 1 83 ? 13.248 -32.484 21.309 1.00 172.55 99 ASP A N 1
ATOM 548 C CA . ASP A 1 83 ? 14.698 -32.460 21.473 1.00 170.79 99 ASP A CA 1
ATOM 549 C C . ASP A 1 83 ? 15.337 -31.647 20.352 1.00 161.04 99 ASP A C 1
ATOM 550 O O . ASP A 1 83 ? 15.553 -32.151 19.249 1.00 156.78 99 ASP A O 1
ATOM 555 N N . ALA A 1 84 ? 15.636 -30.386 20.642 1.00 155.39 100 ALA A N 1
ATOM 556 C CA . ALA A 1 84 ? 16.195 -29.494 19.639 1.00 149.37 100 ALA A CA 1
ATOM 557 C C . ALA A 1 84 ? 16.990 -28.357 20.269 1.00 155.42 100 ALA A C 1
ATOM 558 O O . ALA A 1 84 ? 17.226 -28.334 21.479 1.00 161.81 100 ALA A O 1
ATOM 560 N N . SER A 1 85 ? 17.400 -27.413 19.430 1.00 150.15 101 SER A N 1
ATOM 561 C CA . SER A 1 85 ? 18.152 -26.251 19.876 1.00 156.16 101 SER A CA 1
ATOM 562 C C . SER A 1 85 ? 17.247 -25.032 19.825 1.00 147.23 101 SER A C 1
ATOM 563 O O . SER A 1 85 ? 16.507 -24.837 18.859 1.00 147.34 101 SER A O 1
ATOM 566 N N . TYR A 1 86 ? 17.290 -24.223 20.876 1.00 133.90 102 TYR A N 1
ATOM 567 C CA . TYR A 1 86 ? 16.401 -23.075 20.965 1.00 142.86 102 TYR A CA 1
ATOM 568 C C . TYR A 1 86 ? 17.140 -21.773 21.239 1.00 145.07 102 TYR A C 1
ATOM 569 O O . TYR A 1 86 ? 18.278 -21.780 21.712 1.00 150.97 102 TYR A O 1
ATOM 578 N N . GLU A 1 87 ? 16.480 -20.663 20.921 1.00 145.73 103 GLU A N 1
ATOM 579 C CA . GLU A 1 87 ? 16.951 -19.334 21.287 1.00 158.82 103 GLU A CA 1
ATOM 580 C C . GLU A 1 87 ? 15.799 -18.339 21.180 1.00 164.91 103 GLU A C 1
ATOM 581 O O . GLU A 1 87 ? 14.961 -18.435 20.279 1.00 154.96 103 GLU A O 1
ATOM 587 N N . CYS A 1 88 ? 15.738 -17.401 22.122 1.00 162.79 104 CYS A N 1
ATOM 588 C CA . CYS A 1 88 ? 14.660 -16.413 22.138 1.00 171.87 104 CYS A CA 1
ATOM 589 C C . CYS A 1 88 ? 15.145 -15.110 21.522 1.00 178.78 104 CYS A C 1
ATOM 590 O O . CYS A 1 88 ? 15.360 -14.108 22.201 1.00 178.51 104 CYS A O 1
ATOM 593 N N . GLN A 1 89 ? 15.321 -15.150 20.210 1.00 182.17 105 GLN A N 1
ATOM 594 C CA . GLN A 1 89 ? 15.758 -13.998 19.449 1.00 177.45 105 GLN A CA 1
ATOM 595 C C . GLN A 1 89 ? 14.596 -13.035 19.234 1.00 169.18 105 GLN A C 1
ATOM 596 O O . GLN A 1 89 ? 13.443 -13.452 19.148 1.00 164.96 105 GLN A O 1
ATOM 602 N N . ALA A 1 90 ? 14.887 -11.748 19.113 1.00 171.98 106 ALA A N 1
ATOM 603 C CA . ALA A 1 90 ? 13.809 -10.794 18.898 1.00 181.96 106 ALA A CA 1
ATOM 604 C C . ALA A 1 90 ? 14.015 -10.013 17.608 1.00 180.08 106 ALA A C 1
ATOM 605 O O . ALA A 1 90 ? 15.147 -9.773 17.187 1.00 189.21 106 ALA A O 1
ATOM 607 N N . THR A 1 91 ? 12.911 -9.596 16.997 1.00 168.78 107 THR A N 1
ATOM 608 C CA . THR A 1 91 ? 12.965 -8.832 15.760 1.00 185.58 107 THR A CA 1
ATOM 609 C C . THR A 1 91 ? 13.081 -7.358 16.153 1.00 198.67 107 THR A C 1
ATOM 610 O O . THR A 1 91 ? 13.297 -7.053 17.325 1.00 189.84 107 THR A O 1
ATOM 614 N N . GLU A 1 92 ? 12.937 -6.457 15.185 1.00 213.07 108 GLU A N 1
ATOM 615 C CA . GLU A 1 92 ? 12.924 -5.016 15.429 1.00 219.48 108 GLU A CA 1
ATOM 616 C C . GLU A 1 92 ? 14.220 -4.520 16.096 1.00 210.04 108 GLU A C 1
ATOM 617 O O . GLU A 1 92 ? 14.209 -4.053 17.241 1.00 200.46 108 GLU A O 1
ATOM 623 N N . ALA A 1 93 ? 15.327 -4.677 15.368 1.00 216.13 109 ALA A N 1
ATOM 624 C CA . ALA A 1 93 ? 16.658 -4.208 15.765 1.00 220.29 109 ALA A CA 1
ATOM 625 C C . ALA A 1 93 ? 17.209 -4.978 16.956 1.00 216.72 109 ALA A C 1
ATOM 626 O O . ALA A 1 93 ? 18.109 -4.504 17.648 1.00 204.46 109 ALA A O 1
ATOM 628 N N . ALA A 1 94 ? 16.657 -6.159 17.206 1.00 213.46 110 ALA A N 1
ATOM 629 C CA . ALA A 1 94 ? 17.115 -6.978 18.322 1.00 209.34 110 ALA A CA 1
ATOM 630 C C . ALA A 1 94 ? 17.991 -8.157 17.890 1.00 208.19 110 ALA A C 1
ATOM 631 O O . ALA A 1 94 ? 17.982 -8.570 16.728 1.00 187.81 110 ALA A O 1
ATOM 633 N N . LEU A 1 95 ? 18.744 -8.687 18.851 1.00 208.99 111 LEU A N 1
ATOM 634 C CA . LEU A 1 95 ? 19.669 -9.795 18.622 1.00 204.58 111 LEU A CA 1
ATOM 635 C C . LEU A 1 95 ? 19.106 -11.145 19.064 1.00 194.38 111 LEU A C 1
ATOM 636 O O . LEU A 1 95 ? 18.053 -11.218 19.697 1.00 187.08 111 LEU A O 1
ATOM 641 N N . ARG A 1 96 ? 19.817 -12.212 18.709 1.00 189.77 112 ARG A N 1
ATOM 642 C CA . ARG A 1 96 ? 19.464 -13.560 19.135 1.00 172.46 112 ARG A CA 1
ATOM 643 C C . ARG A 1 96 ? 19.846 -13.763 20.595 1.00 175.68 112 ARG A C 1
ATOM 644 O O . ARG A 1 96 ? 20.412 -12.868 21.223 1.00 170.33 112 ARG A O 1
ATOM 652 N N . SER A 1 97 ? 19.554 -14.940 21.139 1.00 174.59 113 SER A N 1
ATOM 653 C CA . SER A 1 97 ? 19.802 -15.177 22.561 1.00 182.11 113 SER A CA 1
ATOM 654 C C . SER A 1 97 ? 20.323 -16.579 22.859 1.00 174.52 113 SER A C 1
ATOM 655 O O . SER A 1 97 ? 19.541 -17.491 23.111 1.00 173.07 113 SER A O 1
ATOM 658 N N . ARG A 1 98 ? 21.644 -16.731 22.855 1.00 164.10 114 ARG A N 1
ATOM 659 C CA . ARG A 1 98 ? 22.303 -17.972 23.258 1.00 169.61 114 ARG A CA 1
ATOM 660 C C . ARG A 1 98 ? 21.773 -19.190 22.502 1.00 174.91 114 ARG A C 1
ATOM 661 O O . ARG A 1 98 ? 21.069 -19.064 21.498 1.00 178.39 114 ARG A O 1
ATOM 669 N N . ARG A 1 99 ? 22.131 -20.368 22.992 1.00 173.03 115 ARG A N 1
ATOM 670 C CA . ARG A 1 99 ? 21.672 -21.625 22.435 1.00 167.69 115 ARG A CA 1
ATOM 671 C C . ARG A 1 99 ? 21.069 -22.460 23.551 1.00 152.49 115 ARG A C 1
ATOM 672 O O . ARG A 1 99 ? 21.622 -22.535 24.649 1.00 153.54 115 ARG A O 1
ATOM 680 N N . ALA A 1 100 ? 19.932 -23.084 23.278 1.00 159.94 116 ALA A N 1
ATOM 681 C CA . ALA A 1 100 ? 19.265 -23.888 24.291 1.00 166.54 116 ALA A CA 1
ATOM 682 C C . ALA A 1 100 ? 19.137 -25.330 23.830 1.00 164.59 116 ALA A C 1
ATOM 683 O O . ALA A 1 100 ? 18.242 -25.675 23.054 1.00 151.85 116 ALA A O 1
ATOM 685 N N . LYS A 1 101 ? 20.048 -26.169 24.307 1.00 171.12 117 LYS A N 1
ATOM 686 C CA . LYS A 1 101 ? 20.003 -27.586 23.997 1.00 176.22 117 LYS A CA 1
ATOM 687 C C . LYS A 1 101 ? 19.093 -28.275 25.001 1.00 176.64 117 LYS A C 1
ATOM 688 O O . LYS A 1 101 ? 19.444 -28.453 26.169 1.00 177.48 117 LYS A O 1
ATOM 694 N N . LEU A 1 102 ? 17.911 -28.647 24.535 1.00 168.49 118 LEU A N 1
ATOM 695 C CA . LEU A 1 102 ? 16.928 -29.302 25.377 1.00 170.16 118 LEU A CA 1
ATOM 696 C C . LEU A 1 102 ? 17.045 -30.815 25.268 1.00 165.79 118 LEU A C 1
ATOM 697 O O . LEU A 1 102 ? 16.721 -31.391 24.235 1.00 165.58 118 LEU A O 1
ATOM 702 N N . THR A 1 103 ? 17.504 -31.460 26.333 1.00 162.41 119 THR A N 1
ATOM 703 C CA . THR A 1 103 ? 17.642 -32.911 26.319 1.00 161.48 119 THR A CA 1
ATOM 704 C C . THR A 1 103 ? 16.389 -33.576 26.879 1.00 170.94 119 THR A C 1
ATOM 705 O O . THR A 1 103 ? 16.185 -33.606 28.094 1.00 174.67 119 THR A O 1
ATOM 709 N N . VAL A 1 104 ? 15.548 -34.096 25.988 1.00 168.15 120 VAL A N 1
ATOM 710 C CA . VAL A 1 104 ? 14.310 -34.757 26.395 1.00 160.25 120 VAL A CA 1
ATOM 711 C C . VAL A 1 104 ? 14.507 -36.246 26.660 1.00 159.91 120 VAL A C 1
ATOM 712 O O . VAL A 1 104 ? 14.422 -37.065 25.747 1.00 163.71 120 VAL A O 1
ATOM 716 N N . LEU A 1 105 ? 14.734 -36.592 27.922 1.00 158.25 121 LEU A N 1
ATOM 717 C CA . LEU A 1 105 ? 14.983 -37.973 28.313 1.00 147.27 121 LEU A CA 1
ATOM 718 C C . LEU A 1 105 ? 13.749 -38.832 28.087 1.00 148.13 121 LEU A C 1
ATOM 719 O O . LEU A 1 105 ? 12.625 -38.367 28.265 1.00 155.47 121 LEU A O 1
ATOM 724 N N . ILE A 1 106 ? 13.954 -40.075 27.664 1.00 145.04 122 ILE A N 1
ATOM 725 C CA . ILE A 1 106 ? 12.835 -40.998 27.519 1.00 148.46 122 ILE A CA 1
ATOM 726 C C . ILE A 1 106 ? 13.131 -42.359 28.156 1.00 143.30 122 ILE A C 1
ATOM 727 O O . ILE A 1 106 ? 14.238 -42.888 28.042 1.00 146.37 122 ILE A O 1
ATOM 732 N N . PRO A 1 107 ? 12.134 -42.917 28.852 1.00 124.91 123 PRO A N 1
ATOM 733 C CA . PRO A 1 107 ? 12.193 -44.241 29.472 1.00 120.62 123 PRO A CA 1
ATOM 734 C C . PRO A 1 107 ? 12.229 -45.348 28.430 1.00 123.90 123 PRO A C 1
ATOM 735 O O . PRO A 1 107 ? 11.801 -45.131 27.300 1.00 142.95 123 PRO A O 1
ATOM 739 N N . PRO A 1 108 ? 12.736 -46.527 28.807 1.00 126.19 124 PRO A N 1
ATOM 740 C CA . PRO A 1 108 ? 12.729 -47.704 27.937 1.00 137.49 124 PRO A CA 1
ATOM 741 C C . PRO A 1 108 ? 11.313 -48.196 27.675 1.00 150.80 124 PRO A C 1
ATOM 742 O O . PRO A 1 108 ? 10.406 -47.928 28.463 1.00 158.52 124 PRO A O 1
ATOM 746 N N . GLU A 1 109 ? 11.127 -48.913 26.576 1.00 154.24 125 GLU A N 1
ATOM 747 C CA . GLU A 1 109 ? 9.808 -49.407 26.215 1.00 163.33 125 GLU A CA 1
ATOM 748 C C . GLU A 1 109 ? 9.816 -50.924 26.114 1.00 171.08 125 GLU A C 1
ATOM 749 O O . GLU A 1 109 ? 10.654 -51.498 25.419 1.00 174.31 125 GLU A O 1
ATOM 755 N N . GLU A 1 110 ? 8.892 -51.561 26.831 1.00 174.87 126 GLU A N 1
ATOM 756 C CA . GLU A 1 110 ? 8.656 -53.000 26.727 1.00 185.43 126 GLU A CA 1
ATOM 757 C C . GLU A 1 110 ? 9.927 -53.829 26.894 1.00 184.79 126 GLU A C 1
ATOM 758 O O . GLU A 1 110 ? 10.151 -54.777 26.141 1.00 196.28 126 GLU A O 1
ATOM 764 N N . THR A 1 111 ? 10.753 -53.487 27.878 1.00 178.12 127 THR A N 1
ATOM 765 C CA . THR A 1 111 ? 11.976 -54.247 28.109 1.00 172.07 127 THR A CA 1
ATOM 766 C C . THR A 1 111 ? 11.641 -55.638 28.602 1.00 160.36 127 THR A C 1
ATOM 767 O O . THR A 1 111 ? 10.900 -55.799 29.570 1.00 159.15 127 THR A O 1
ATOM 771 N N . ARG A 1 112 ? 12.231 -56.642 27.967 1.00 151.98 128 ARG A N 1
ATOM 772 C CA . ARG A 1 112 ? 11.929 -58.019 28.316 1.00 155.09 128 ARG A CA 1
ATOM 773 C C . ARG A 1 112 ? 13.126 -58.920 28.086 1.00 157.42 128 ARG A C 1
ATOM 774 O O . ARG A 1 112 ? 14.113 -58.530 27.458 1.00 142.18 128 ARG A O 1
ATOM 782 N N . ILE A 1 113 ? 13.025 -60.134 28.609 1.00 172.06 129 ILE A N 1
ATOM 783 C CA . ILE A 1 113 ? 14.083 -61.117 28.477 1.00 179.93 129 ILE A CA 1
ATOM 784 C C . ILE A 1 113 ? 13.756 -62.069 27.334 1.00 184.54 129 ILE A C 1
ATOM 785 O O . ILE A 1 113 ? 12.654 -62.619 27.270 1.00 172.16 129 ILE A O 1
ATOM 790 N N . ASP A 1 114 ? 14.705 -62.247 26.421 1.00 193.82 130 ASP A N 1
ATOM 791 C CA . ASP A 1 114 ? 14.494 -63.112 25.266 1.00 196.04 130 ASP A CA 1
ATOM 792 C C . ASP A 1 114 ? 14.521 -64.584 25.680 1.00 197.74 130 ASP A C 1
ATOM 793 O O . ASP A 1 114 ? 15.404 -65.340 25.269 1.00 200.46 130 ASP A O 1
ATOM 798 N N . GLY A 1 115 ? 13.560 -64.975 26.513 1.00 190.35 131 GLY A N 1
ATOM 799 C CA . GLY A 1 115 ? 13.431 -66.350 26.957 1.00 188.69 131 GLY A CA 1
ATOM 800 C C . GLY A 1 115 ? 11.986 -66.797 27.072 1.00 180.15 131 GLY A C 1
ATOM 801 O O . GLY A 1 115 ? 11.710 -67.960 27.365 1.00 182.75 131 GLY A O 1
ATOM 802 N N . GLY A 1 116 ? 11.059 -65.868 26.859 1.00 171.33 132 GLY A N 1
ATOM 803 C CA . GLY A 1 116 ? 9.651 -66.158 27.051 1.00 171.16 132 GLY A CA 1
ATOM 804 C C . GLY A 1 116 ? 9.306 -66.094 28.525 1.00 175.56 132 GLY A C 1
ATOM 805 O O . GLY A 1 116 ? 10.121 -65.648 29.328 1.00 181.19 132 GLY A O 1
ATOM 806 N N . PRO A 1 117 ? 8.090 -66.527 28.890 1.00 181.35 133 PRO A N 1
ATOM 807 C CA . PRO A 1 117 ? 7.692 -66.590 30.300 1.00 187.18 133 PRO A CA 1
ATOM 808 C C . PRO A 1 117 ? 8.599 -67.515 31.107 1.00 189.05 133 PRO A C 1
ATOM 809 O O . PRO A 1 117 ? 8.974 -67.192 32.234 1.00 179.91 133 PRO A O 1
ATOM 813 N N . VAL A 1 118 ? 8.944 -68.657 30.516 1.00 189.64 134 VAL A N 1
ATOM 814 C CA . VAL A 1 118 ? 9.832 -69.634 31.139 1.00 186.51 134 VAL A CA 1
ATOM 815 C C . VAL A 1 118 ? 10.811 -70.182 30.106 1.00 200.00 134 VAL A C 1
ATOM 816 O O . VAL A 1 118 ? 10.411 -70.524 28.994 1.00 213.40 134 VAL A O 1
ATOM 820 N N . ILE A 1 119 ? 12.088 -70.271 30.467 1.00 202.56 135 ILE A N 1
ATOM 821 C CA . ILE A 1 119 ? 13.092 -70.792 29.545 1.00 209.20 135 ILE A CA 1
ATOM 822 C C . ILE A 1 119 ? 13.650 -72.137 30.035 1.00 219.99 135 ILE A C 1
ATOM 823 O O . ILE A 1 119 ? 14.556 -72.199 30.866 1.00 226.93 135 ILE A O 1
ATOM 828 N N . LEU A 1 120 ? 13.068 -73.220 29.530 1.00 220.12 136 LEU A N 1
ATOM 829 C CA . LEU A 1 120 ? 13.480 -74.563 29.923 1.00 225.25 136 LEU A CA 1
ATOM 830 C C . LEU A 1 120 ? 14.742 -74.988 29.178 1.00 228.27 136 LEU A C 1
ATOM 831 O O . LEU A 1 120 ? 14.781 -74.974 27.947 1.00 221.72 136 LEU A O 1
ATOM 836 N N . LEU A 1 121 ? 15.771 -75.364 29.931 1.00 227.97 137 LEU A N 1
ATOM 837 N N . PRO A 1 126 ? 24.760 -75.094 29.544 1.00 229.12 142 PRO A N 1
ATOM 838 C CA . PRO A 1 126 ? 25.562 -73.966 29.059 1.00 227.83 142 PRO A CA 1
ATOM 839 C C . PRO A 1 126 ? 24.696 -72.925 28.353 1.00 230.22 142 PRO A C 1
ATOM 840 O O . PRO A 1 126 ? 25.095 -72.373 27.329 1.00 220.55 142 PRO A O 1
ATOM 844 N N . TYR A 1 127 ? 23.521 -72.662 28.916 1.00 241.60 143 TYR A N 1
ATOM 845 C CA . TYR A 1 127 ? 22.547 -71.746 28.328 1.00 244.11 143 TYR A CA 1
ATOM 846 C C . TYR A 1 127 ? 22.937 -70.275 28.476 1.00 230.64 143 TYR A C 1
ATOM 847 O O . TYR A 1 127 ? 23.961 -69.945 29.072 1.00 227.21 143 TYR A O 1
ATOM 849 N N . ASN A 1 128 ? 22.115 -69.405 27.901 1.00 228.40 144 ASN A N 1
ATOM 850 C CA . ASN A 1 128 ? 22.369 -67.973 27.890 1.00 216.74 144 ASN A CA 1
ATOM 851 C C . ASN A 1 128 ? 21.082 -67.195 28.123 1.00 210.76 144 ASN A C 1
ATOM 852 O O . ASN A 1 128 ? 20.002 -67.662 27.767 1.00 207.03 144 ASN A O 1
ATOM 857 N N . LEU A 1 129 ? 21.186 -66.010 28.712 1.00 205.45 145 LEU A N 1
ATOM 858 C CA . LEU A 1 129 ? 20.053 -65.093 28.735 1.00 200.75 145 LEU A CA 1
ATOM 859 C C . LEU A 1 129 ? 20.462 -63.711 28.277 1.00 190.23 145 LEU A C 1
ATOM 860 O O . LEU A 1 129 ? 21.648 -63.396 28.180 1.00 186.30 145 LEU A O 1
ATOM 865 N N . THR A 1 130 ? 19.461 -62.885 28.009 1.00 182.65 146 THR A N 1
ATOM 866 C CA . THR A 1 130 ? 19.690 -61.510 27.611 1.00 177.82 146 THR A CA 1
ATOM 867 C C . THR A 1 130 ? 18.423 -60.700 27.821 1.00 170.31 146 THR A C 1
ATOM 868 O O . THR A 1 130 ? 17.350 -61.040 27.320 1.00 164.32 146 THR A O 1
ATOM 872 N N . CYS A 1 131 ? 18.558 -59.627 28.584 1.00 178.59 147 CYS A N 1
ATOM 873 C CA . CYS A 1 131 ? 17.459 -58.711 28.797 1.00 171.34 147 CYS A CA 1
ATOM 874 C C . CYS A 1 131 ? 17.705 -57.545 27.867 1.00 164.66 147 CYS A C 1
ATOM 875 O O . CYS A 1 131 ? 18.849 -57.129 27.673 1.00 167.76 147 CYS A O 1
ATOM 878 N N . ARG A 1 132 ? 16.642 -57.019 27.277 1.00 154.86 148 ARG A N 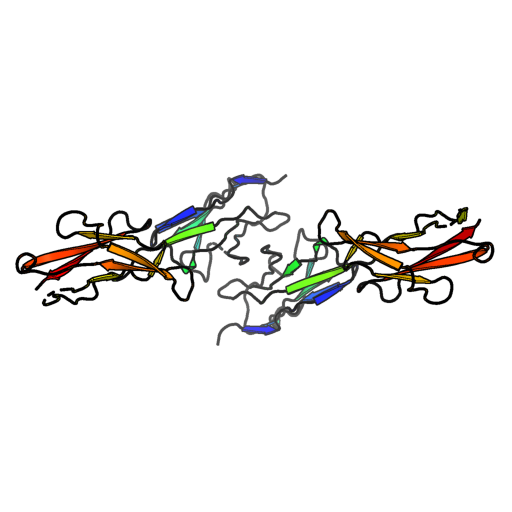1
ATOM 879 C CA . ARG A 1 132 ? 16.818 -56.017 26.242 1.00 151.09 148 ARG A CA 1
ATOM 880 C C . ARG A 1 132 ? 15.947 -54.798 26.473 1.00 146.16 148 ARG A C 1
ATOM 881 O O . ARG A 1 132 ? 14.720 -54.876 26.459 1.00 138.01 148 ARG A O 1
ATOM 889 N N . ALA A 1 133 ? 16.608 -53.668 26.685 1.00 158.73 149 ALA A N 1
ATOM 890 C CA . ALA A 1 133 ? 15.932 -52.390 26.802 1.00 155.49 149 ALA A CA 1
ATOM 891 C C . ALA A 1 133 ? 15.802 -51.796 25.415 1.00 162.21 149 ALA A C 1
ATOM 892 O O . ALA A 1 133 ? 16.755 -51.795 24.635 1.00 155.86 149 ALA A O 1
ATOM 894 N N . PHE A 1 134 ? 14.615 -51.294 25.108 1.00 166.84 150 PHE A N 1
ATOM 895 C CA . PHE A 1 134 ? 14.330 -50.821 23.767 1.00 169.90 150 PHE A CA 1
ATOM 896 C C . PHE A 1 134 ? 13.869 -49.376 23.749 1.00 158.10 150 PHE A C 1
ATOM 897 O O . PHE A 1 134 ? 13.008 -48.979 24.536 1.00 159.19 150 PHE A O 1
ATOM 905 N N . ASN A 1 135 ? 14.473 -48.597 22.857 1.00 160.12 151 ASN A N 1
ATOM 906 C CA . ASN A 1 135 ? 14.036 -47.236 22.579 1.00 162.41 151 ASN A CA 1
ATOM 907 C C . ASN A 1 135 ? 14.046 -46.345 23.814 1.00 148.64 151 ASN A C 1
ATOM 908 O O . ASN A 1 135 ? 13.017 -45.794 24.206 1.00 143.85 151 ASN A O 1
ATOM 913 N N . ALA A 1 136 ? 15.219 -46.218 24.424 1.00 140.47 152 ALA A N 1
ATOM 914 C CA . ALA A 1 136 ? 15.392 -45.339 25.570 1.00 136.19 152 ALA A CA 1
ATOM 915 C C . ALA A 1 136 ? 16.493 -44.325 25.315 1.00 127.51 152 ALA A C 1
ATOM 916 O O . ALA A 1 136 ? 17.482 -44.621 24.649 1.00 135.90 152 ALA A O 1
ATOM 918 N N . LYS A 1 137 ? 16.313 -43.125 25.850 1.00 123.61 153 LYS A N 1
ATOM 919 C CA . LYS A 1 137 ? 17.351 -42.108 25.818 1.00 143.15 153 LYS A CA 1
ATOM 920 C C . LYS A 1 137 ? 17.500 -41.454 27.186 1.00 154.68 153 LYS A C 1
ATOM 921 O O . LYS A 1 137 ? 16.535 -40.911 27.723 1.00 149.72 153 LYS A O 1
ATOM 927 N N . PRO A 1 138 ? 18.720 -41.489 27.749 1.00 159.43 154 PRO A N 1
ATOM 928 C CA . PRO A 1 138 ? 19.918 -42.125 27.183 1.00 158.27 154 PRO A CA 1
ATOM 929 C C . PRO A 1 138 ? 19.844 -43.651 27.238 1.00 158.08 154 PRO A C 1
ATOM 930 O O . PRO A 1 138 ? 18.875 -44.185 27.782 1.00 150.57 154 PRO A O 1
ATOM 934 N N . ALA A 1 139 ? 20.844 -44.331 26.681 1.00 158.31 155 ALA A N 1
ATOM 935 C CA . ALA A 1 139 ? 20.861 -45.791 26.672 1.00 158.70 155 ALA A CA 1
ATOM 936 C C . ALA A 1 139 ? 20.669 -46.326 28.082 1.00 163.03 155 ALA A C 1
ATOM 937 O O . ALA A 1 139 ? 21.506 -46.114 28.960 1.00 159.97 155 ALA A O 1
ATOM 939 N N . ALA A 1 140 ? 19.547 -47.003 28.295 1.00 155.88 156 ALA A N 1
ATOM 940 C CA . ALA A 1 140 ? 19.218 -47.531 29.611 1.00 165.91 156 ALA A CA 1
ATOM 941 C C . ALA A 1 140 ? 20.207 -48.606 30.039 1.00 165.72 156 ALA A C 1
ATOM 942 O O . ALA A 1 140 ? 20.686 -49.381 29.218 1.00 168.87 156 ALA A O 1
ATOM 944 N N . THR A 1 141 ? 20.515 -48.649 31.329 1.00 161.24 157 THR A N 1
ATOM 945 C CA . THR A 1 141 ? 21.430 -49.656 31.836 1.00 159.07 157 THR A CA 1
ATOM 946 C C . THR A 1 141 ? 20.645 -50.853 32.370 1.00 161.83 157 THR A C 1
ATOM 947 O O . THR A 1 141 ? 19.635 -50.700 33.061 1.00 161.00 157 THR A O 1
ATOM 951 N N . ILE A 1 142 ? 21.114 -52.048 32.027 1.00 159.31 158 ILE A N 1
ATOM 952 C CA . ILE A 1 142 ? 20.462 -53.281 32.443 1.00 160.86 158 ILE A CA 1
ATOM 953 C C . ILE A 1 142 ? 21.173 -53.846 33.656 1.00 155.07 158 ILE A C 1
ATOM 954 O O . ILE A 1 142 ? 22.398 -53.950 33.667 1.00 147.40 158 ILE A O 1
ATOM 959 N N . ILE A 1 143 ? 20.412 -54.225 34.675 1.00 163.09 159 ILE A N 1
ATOM 960 C CA . ILE A 1 143 ? 21.022 -54.845 35.841 1.00 170.95 159 ILE A CA 1
ATOM 961 C C . ILE A 1 143 ? 20.397 -56.218 36.109 1.00 175.22 159 ILE A C 1
ATOM 962 O O . ILE A 1 143 ? 19.174 -56.374 36.174 1.00 162.72 159 ILE A O 1
ATOM 967 N N . TRP A 1 144 ? 21.266 -57.216 36.227 1.00 185.38 160 TRP A N 1
ATOM 968 C CA . TRP A 1 144 ? 20.870 -58.612 36.374 1.00 183.22 160 TRP A CA 1
ATOM 969 C C . TRP A 1 144 ? 20.973 -59.106 37.811 1.00 184.34 160 TRP A C 1
ATOM 970 O O . TRP A 1 144 ? 22.003 -58.912 38.462 1.00 194.27 160 TRP A O 1
ATOM 981 N N . PHE A 1 145 ? 19.914 -59.751 38.297 1.00 176.92 161 PHE A N 1
ATOM 982 C CA . PHE A 1 145 ? 19.930 -60.339 39.635 1.00 188.79 161 PHE A CA 1
ATOM 983 C C . PHE A 1 145 ? 18.754 -61.269 39.924 1.00 187.04 161 PHE A C 1
ATOM 984 O O . PHE A 1 145 ? 17.602 -60.944 39.639 1.00 190.31 161 PHE A O 1
ATOM 992 N N . ARG A 1 146 ? 19.058 -62.436 40.490 1.00 184.01 162 ARG A N 1
ATOM 993 C CA . ARG A 1 146 ? 18.017 -63.372 40.903 1.00 186.13 162 ARG A CA 1
ATOM 994 C C . ARG A 1 146 ? 17.371 -62.873 42.198 1.00 193.16 162 ARG A C 1
ATOM 995 O O . ARG A 1 146 ? 16.147 -62.848 42.319 1.00 191.62 162 ARG A O 1
ATOM 1003 N N . ASP A 1 147 ? 18.200 -62.482 43.165 1.00 196.74 163 ASP A N 1
ATOM 1004 C CA . ASP A 1 147 ? 17.720 -61.944 44.432 1.00 194.97 163 ASP A CA 1
ATOM 1005 C C . ASP A 1 147 ? 18.685 -60.879 44.935 1.00 187.86 163 ASP A C 1
ATOM 1006 O O . ASP A 1 147 ? 18.337 -60.052 45.777 1.00 196.11 163 ASP A O 1
ATOM 1011 N N . GLY A 1 148 ? 19.901 -60.909 44.401 1.00 174.86 164 GLY A N 1
ATOM 1012 C CA . GLY A 1 148 ? 20.904 -59.902 44.688 1.00 171.93 164 GLY A CA 1
ATOM 1013 C C . GLY A 1 148 ? 21.750 -59.703 43.449 1.00 180.06 164 GLY A C 1
ATOM 1014 O O . GLY A 1 148 ? 21.891 -60.637 42.659 1.00 176.09 164 GLY A O 1
ATOM 1015 N N . THR A 1 149 ? 22.310 -58.504 43.280 1.00 189.23 165 THR A N 1
ATOM 1016 C CA . THR A 1 149 ? 22.959 -58.115 42.025 1.00 185.46 165 THR A CA 1
ATOM 1017 C C . THR A 1 149 ? 24.026 -59.107 41.583 1.00 184.82 165 THR A C 1
ATOM 1018 O O . THR A 1 149 ? 24.980 -59.388 42.308 1.00 199.26 165 THR A O 1
ATOM 1022 N N . GLN A 1 150 ? 23.854 -59.625 40.374 1.00 168.97 166 GLN A N 1
ATOM 1023 C CA . GLN A 1 150 ? 24.786 -60.593 39.827 1.00 186.39 166 GLN A CA 1
ATOM 1024 C C . GLN A 1 150 ? 25.438 -60.025 38.578 1.00 189.97 166 GLN A C 1
ATOM 1025 O O . GLN A 1 150 ? 25.324 -60.595 37.493 1.00 190.04 166 GLN A O 1
ATOM 1031 N N . GLN A 1 151 ? 26.109 -58.889 38.746 1.00 196.94 167 GLN A N 1
ATOM 1032 C CA . GLN A 1 151 ? 26.835 -58.228 37.665 1.00 204.16 167 GLN A CA 1
ATOM 1033 C C . GLN A 1 151 ? 27.757 -59.186 36.913 1.00 204.66 167 GLN A C 1
ATOM 1034 O O . GLN A 1 151 ? 27.973 -59.028 35.711 1.00 208.13 167 GLN A O 1
ATOM 1040 N N . GLU A 1 152 ? 28.320 -60.158 37.629 1.00 202.79 168 GLU A N 1
ATOM 1041 C CA . GLU A 1 152 ? 29.160 -61.175 37.006 1.00 211.93 168 GLU A CA 1
ATOM 1042 C C . GLU A 1 152 ? 28.382 -61.912 35.917 1.00 215.17 168 GLU A C 1
ATOM 1043 O O . GLU A 1 152 ? 27.321 -62.483 36.170 1.00 215.61 168 GLU A O 1
ATOM 1049 N N . GLY A 1 153 ? 28.911 -61.883 34.699 1.00 213.07 169 GLY A N 1
ATOM 1050 C CA . GLY A 1 153 ? 28.268 -62.548 33.581 1.00 212.38 169 GLY A CA 1
ATOM 1051 C C . GLY A 1 153 ? 27.530 -61.584 32.672 1.00 209.14 169 GLY A C 1
ATOM 1052 O O . GLY A 1 153 ? 27.475 -61.784 31.462 1.00 207.86 169 GLY A O 1
ATOM 1053 N N . ALA A 1 154 ? 26.947 -60.543 33.259 1.00 207.79 170 ALA A N 1
ATOM 1054 C CA . ALA A 1 154 ? 26.204 -59.547 32.493 1.00 201.60 170 ALA A CA 1
ATOM 1055 C C . ALA A 1 154 ? 27.102 -58.833 31.485 1.00 207.28 170 ALA A C 1
ATOM 1056 O O . ALA A 1 154 ? 28.135 -58.275 31.854 1.00 209.95 170 ALA A O 1
ATOM 1058 N N . VAL A 1 155 ? 26.704 -58.855 30.215 1.00 201.71 171 VAL A N 1
ATOM 1059 C CA . VAL A 1 155 ? 27.476 -58.197 29.164 1.00 193.92 171 VAL A CA 1
ATOM 1060 C C . VAL A 1 155 ? 26.636 -57.123 28.480 1.00 186.13 171 VAL A C 1
ATOM 1061 O O . VAL A 1 155 ? 25.865 -57.408 27.563 1.00 185.29 171 VAL A O 1
ATOM 1065 N N . THR A 1 156 ? 26.801 -55.882 28.925 1.00 186.84 172 THR A N 1
ATOM 1066 C CA . THR A 1 156 ? 26.022 -54.774 28.387 1.00 184.32 172 THR A CA 1
ATOM 1067 C C . THR A 1 156 ? 26.575 -54.329 27.041 1.00 179.99 172 THR A C 1
ATOM 1068 O O . THR A 1 156 ? 27.748 -53.975 26.925 1.00 177.90 172 THR A O 1
ATOM 1072 N N . SER A 1 157 ? 25.718 -54.347 26.027 1.00 180.75 173 SER A N 1
ATOM 1073 C CA . SER A 1 157 ? 26.092 -53.902 24.691 1.00 182.16 173 SER A CA 1
ATOM 1074 C C . SER A 1 157 ? 24.997 -53.006 24.126 1.00 182.83 173 SER A C 1
ATOM 1075 O O . SER A 1 157 ? 23.875 -53.452 23.882 1.00 180.01 173 SER A O 1
ATOM 1078 N N . THR A 1 158 ? 25.334 -51.740 23.907 1.00 184.95 174 THR A N 1
ATOM 1079 C CA . THR A 1 158 ? 24.355 -50.764 23.447 1.00 180.04 174 THR A CA 1
ATOM 1080 C C . THR A 1 158 ? 24.191 -50.780 21.932 1.00 176.34 174 THR A C 1
ATOM 1081 O O . THR A 1 158 ? 25.170 -50.806 21.184 1.00 178.47 174 THR A O 1
ATOM 1085 N N . GLU A 1 159 ? 22.938 -50.775 21.489 1.00 174.94 175 GLU A N 1
ATOM 1086 C CA . GLU A 1 159 ? 22.632 -50.757 20.065 1.00 179.14 175 GLU A CA 1
ATOM 1087 C C . GLU A 1 159 ? 21.869 -49.496 19.673 1.00 174.98 175 GLU A C 1
ATOM 1088 O O . GLU A 1 159 ? 20.730 -49.291 20.093 1.00 171.07 175 GLU A O 1
ATOM 1094 N N . LEU A 1 160 ? 22.507 -48.654 18.866 1.00 169.45 176 LEU A N 1
ATOM 1095 C CA . LEU A 1 160 ? 21.886 -47.426 18.384 1.00 170.16 176 LEU A CA 1
ATOM 1096 C C . LEU A 1 160 ? 20.768 -47.745 17.395 1.00 179.60 176 LEU A C 1
ATOM 1097 O O . LEU A 1 160 ? 20.783 -48.793 16.748 1.00 182.33 176 LEU A O 1
ATOM 1102 N N . LEU A 1 161 ? 19.804 -46.838 17.275 1.00 176.73 177 LEU A N 1
ATOM 1103 C CA . LEU A 1 161 ? 18.651 -47.068 16.417 1.00 176.79 177 LEU A CA 1
ATOM 1104 C C . LEU A 1 161 ? 18.728 -46.177 15.176 1.00 182.99 177 LEU A C 1
ATOM 1105 O O . LEU A 1 161 ? 19.685 -45.418 15.015 1.00 189.49 177 LEU A O 1
ATOM 1110 N N . LYS A 1 162 ? 17.721 -46.271 14.310 1.00 188.50 178 LYS A N 1
ATOM 1111 C CA . LYS A 1 162 ? 17.715 -45.569 13.022 1.00 188.00 178 LYS A CA 1
ATOM 1112 C C . LYS A 1 162 ? 17.893 -44.057 13.143 1.00 181.53 178 LYS A C 1
ATOM 1113 O O . LYS A 1 162 ? 18.805 -43.482 12.549 1.00 180.98 178 LYS A O 1
ATOM 1119 N N . ASP A 1 163 ? 17.010 -43.416 13.902 1.00 168.45 179 ASP A N 1
ATOM 1120 C CA . ASP A 1 163 ? 17.047 -41.965 14.063 1.00 166.23 179 ASP A CA 1
ATOM 1121 C C . ASP A 1 163 ? 18.264 -41.480 14.853 1.00 179.24 179 ASP A C 1
ATOM 1122 O O . ASP A 1 163 ? 18.458 -40.278 15.028 1.00 184.24 179 ASP A O 1
ATOM 1127 N N . GLY A 1 164 ? 19.082 -42.418 15.320 1.00 181.38 180 GLY A N 1
ATOM 1128 C CA . GLY A 1 164 ? 20.327 -42.095 15.995 1.00 174.34 180 GLY A CA 1
ATOM 1129 C C . GLY A 1 164 ? 20.219 -41.330 17.300 1.00 174.77 180 GLY A C 1
ATOM 1130 O O . GLY A 1 164 ? 21.235 -41.011 17.920 1.00 183.97 180 GLY A O 1
ATOM 1131 N N . LYS A 1 165 ? 18.997 -41.033 17.727 1.00 171.66 181 LYS A N 1
ATOM 1132 C CA . LYS A 1 165 ? 18.790 -40.310 18.975 1.00 173.42 181 LYS A CA 1
ATOM 1133 C C . LYS A 1 165 ? 18.663 -41.257 20.167 1.00 163.15 181 LYS A C 1
ATOM 1134 O O . LYS A 1 165 ? 19.275 -41.038 21.212 1.00 163.83 181 LYS A O 1
ATOM 1140 N N . ARG A 1 166 ? 17.872 -42.311 20.001 1.00 151.61 182 ARG A N 1
ATOM 1141 C CA . ARG A 1 166 ? 17.661 -43.286 21.063 1.00 148.54 182 ARG A CA 1
ATOM 1142 C C . ARG A 1 166 ? 18.414 -44.575 20.763 1.00 156.06 182 ARG A C 1
ATOM 1143 O O . ARG A 1 166 ? 18.850 -44.798 19.634 1.00 170.29 182 ARG A O 1
ATOM 1151 N N . GLU A 1 167 ? 18.563 -45.423 21.774 1.00 149.63 183 GLU A N 1
ATOM 1152 C CA . GLU A 1 167 ? 19.303 -46.667 21.609 1.00 154.24 183 GLU A CA 1
ATOM 1153 C C . GLU A 1 167 ? 18.533 -47.845 22.179 1.00 150.93 183 GLU A C 1
ATOM 1154 O O . GLU A 1 167 ? 17.479 -47.679 22.792 1.00 150.07 183 GLU A O 1
ATOM 1160 N N . THR A 1 168 ? 19.083 -49.037 21.983 1.00 157.54 184 THR A N 1
ATOM 1161 C CA . THR A 1 168 ? 18.455 -50.261 22.451 1.00 164.30 184 THR A CA 1
ATOM 1162 C C . THR A 1 168 ? 19.487 -51.150 23.130 1.00 179.64 184 THR A C 1
ATOM 1163 O O . THR A 1 168 ? 19.995 -52.102 22.539 1.00 190.72 184 THR A O 1
ATOM 1167 N N . THR A 1 169 ? 19.799 -50.818 24.378 1.00 176.33 185 THR A N 1
ATOM 1168 C CA . THR A 1 169 ? 20.780 -51.557 25.159 1.00 160.51 185 THR A CA 1
ATOM 1169 C C . THR A 1 169 ? 20.371 -53.002 25.404 1.00 161.91 185 THR A C 1
ATOM 1170 O O . THR A 1 169 ? 19.248 -53.274 25.827 1.00 166.81 185 THR A O 1
ATOM 1174 N N . ILE A 1 170 ? 21.287 -53.927 25.144 1.00 169.35 186 ILE A N 1
ATOM 1175 C CA . ILE A 1 170 ? 21.024 -55.338 25.391 1.00 177.91 186 ILE A CA 1
ATOM 1176 C C . ILE A 1 170 ? 22.146 -55.972 26.218 1.00 187.54 186 ILE A C 1
ATOM 1177 O O . ILE A 1 170 ? 23.320 -55.946 25.839 1.00 182.17 186 ILE A O 1
ATOM 1182 N N . SER A 1 171 ? 21.780 -56.498 27.381 1.00 192.21 187 SER A N 1
ATOM 1183 C CA . SER A 1 171 ? 22.745 -57.146 28.258 1.00 189.36 187 SER A CA 1
ATOM 1184 C C . SER A 1 171 ? 22.624 -58.661 28.212 1.00 191.56 187 SER A C 1
ATOM 1185 O O . SER A 1 171 ? 21.641 -59.232 28.684 1.00 175.42 187 SER A O 1
ATOM 1188 N N . GLN A 1 172 ? 23.651 -59.307 27.675 1.00 203.08 188 GLN A N 1
ATOM 1189 C CA . GLN A 1 172 ? 23.660 -60.754 27.546 1.00 204.04 188 GLN A CA 1
ATOM 1190 C C . GLN A 1 172 ? 24.254 -61.392 28.789 1.00 194.50 188 GLN A C 1
ATOM 1191 O O . GLN A 1 172 ? 25.372 -61.070 29.189 1.00 194.84 188 GLN A O 1
ATOM 1197 N N . LEU A 1 173 ? 23.501 -62.296 29.400 1.00 190.94 189 LEU A N 1
ATOM 1198 C CA . LEU A 1 173 ? 23.942 -62.922 30.637 1.00 202.58 189 LEU A CA 1
ATOM 1199 C C . LEU A 1 173 ? 24.568 -64.286 30.379 1.00 207.94 189 LEU A C 1
ATOM 1200 O O . LEU A 1 173 ? 24.078 -65.066 29.561 1.00 207.34 189 LEU A O 1
ATOM 1205 N N . LEU A 1 174 ? 25.660 -64.558 31.084 1.00 210.79 190 LEU A N 1
ATOM 1206 C CA . LEU A 1 174 ? 26.385 -65.815 30.945 1.00 216.11 190 LEU A CA 1
ATOM 1207 C C . LEU A 1 174 ? 25.998 -66.785 32.051 1.00 222.90 190 LEU A C 1
ATOM 1208 O O . LEU A 1 174 ? 26.716 -66.935 33.039 1.00 230.12 190 LEU A O 1
ATOM 1213 N N . ILE A 1 175 ? 24.855 -67.439 31.885 1.00 222.86 191 ILE A N 1
ATOM 1214 C CA . ILE A 1 175 ? 24.365 -68.375 32.885 1.00 230.35 191 ILE A CA 1
ATOM 1215 C C . ILE A 1 175 ? 24.877 -69.783 32.575 1.00 240.76 191 ILE A C 1
ATOM 1216 O O . ILE A 1 175 ? 25.389 -70.040 31.486 1.00 238.02 191 ILE A O 1
ATOM 1221 N N . GLU A 1 176 ? 24.754 -70.683 33.545 1.00 244.28 192 GLU A N 1
ATOM 1222 C CA . GLU A 1 176 ? 25.071 -72.091 33.348 1.00 248.12 192 GLU A CA 1
ATOM 1223 C C . GLU A 1 176 ? 24.170 -72.938 34.243 1.00 256.83 192 GLU A C 1
ATOM 1224 O O . GLU A 1 176 ? 24.593 -73.386 35.310 1.00 260.47 192 GLU A O 1
ATOM 1230 N N . PRO A 1 177 ? 22.914 -73.138 33.811 1.00 253.96 193 PRO A N 1
ATOM 1231 C CA . PRO A 1 177 ? 21.830 -73.786 34.560 1.00 256.95 193 PRO A CA 1
ATOM 1232 C C . PRO A 1 177 ? 22.210 -75.108 35.223 1.00 258.51 193 PRO A C 1
ATOM 1233 O O . PRO A 1 177 ? 23.091 -75.821 34.742 1.00 259.85 193 PRO A O 1
ATOM 1237 N N . THR A 1 178 ? 21.535 -75.417 36.325 1.00 253.62 194 THR A N 1
ATOM 1238 C CA . THR A 1 178 ? 21.784 -76.643 37.068 1.00 248.45 194 THR A CA 1
ATOM 1239 C C . THR A 1 178 ? 20.522 -77.078 37.808 1.00 247.80 194 THR A C 1
ATOM 1240 O O . THR A 1 178 ? 19.474 -76.440 37.694 1.00 246.87 194 THR A O 1
ATOM 1244 N N . ASP A 1 179 ? 20.625 -78.171 38.559 1.00 249.12 195 ASP A N 1
ATOM 1245 C CA . ASP A 1 179 ? 19.493 -78.707 39.313 1.00 254.98 195 ASP A CA 1
ATOM 1246 C C . ASP A 1 179 ? 19.032 -77.781 40.442 1.00 255.16 195 ASP A C 1
ATOM 1247 O O . ASP A 1 179 ? 17.962 -77.978 41.020 1.00 250.98 195 ASP A O 1
ATOM 1252 N N . LEU A 1 180 ? 19.849 -76.783 40.762 1.00 254.01 196 LEU A N 1
ATOM 1253 C CA . LEU A 1 180 ? 19.540 -75.845 41.837 1.00 251.66 196 LEU A CA 1
ATOM 1254 C C . LEU A 1 180 ? 18.668 -74.692 41.343 1.00 248.57 196 LEU A C 1
ATOM 1255 O O . LEU A 1 180 ? 17.601 -74.422 41.899 1.00 237.71 196 LEU A O 1
ATOM 1260 N N . ASP A 1 181 ? 19.136 -74.016 40.297 1.00 249.82 197 ASP A N 1
ATOM 1261 C CA . ASP A 1 181 ? 18.484 -72.822 39.759 1.00 243.50 197 ASP A CA 1
ATOM 1262 C C . ASP A 1 181 ? 17.049 -73.045 39.269 1.00 239.18 197 ASP A C 1
ATOM 1263 O O . ASP A 1 181 ? 16.357 -72.087 38.926 1.00 234.56 197 ASP A O 1
ATOM 1268 N N . ILE A 1 182 ? 16.613 -74.300 39.208 1.00 238.99 198 ILE A N 1
ATOM 1269 C CA . ILE A 1 182 ? 15.239 -74.603 38.819 1.00 234.57 198 ILE A CA 1
ATOM 1270 C C . ILE A 1 182 ? 14.261 -74.035 39.846 1.00 226.70 198 ILE A C 1
ATOM 1271 O O . ILE A 1 182 ? 14.522 -74.057 41.049 1.00 232.24 198 ILE A O 1
ATOM 1276 N N . GLY A 1 183 ? 13.142 -73.504 39.364 1.00 213.62 199 GLY A N 1
ATOM 1277 C CA . GLY A 1 183 ? 12.166 -72.880 40.238 1.00 204.99 199 GLY A CA 1
ATOM 1278 C C . GLY A 1 183 ? 12.600 -71.516 40.745 1.00 204.11 199 GLY A C 1
ATOM 1279 O O . GLY A 1 183 ? 11.821 -70.809 41.384 1.00 194.47 199 GLY A O 1
ATOM 1280 N N . ARG A 1 184 ? 13.846 -71.146 40.462 1.00 206.86 200 ARG A N 1
ATOM 1281 C CA . ARG A 1 184 ? 14.397 -69.872 40.913 1.00 205.73 200 ARG A CA 1
ATOM 1282 C C . ARG A 1 184 ? 14.240 -68.789 39.848 1.00 204.90 200 ARG A C 1
ATOM 1283 O O . ARG A 1 184 ? 14.675 -68.953 38.708 1.00 207.05 200 ARG A O 1
ATOM 1291 N N . VAL A 1 185 ? 13.611 -67.685 40.238 1.00 198.21 201 VAL A N 1
ATOM 1292 C CA . VAL A 1 185 ? 13.296 -66.591 39.324 1.00 201.78 201 VAL A CA 1
ATOM 1293 C C . VAL A 1 185 ? 14.515 -65.743 38.955 1.00 198.22 201 VAL A C 1
ATOM 1294 O O . VAL A 1 185 ? 15.359 -65.449 39.803 1.00 202.75 201 VAL A O 1
ATOM 1298 N N . PHE A 1 186 ? 14.602 -65.362 37.682 1.00 191.72 202 PHE A N 1
ATOM 1299 C CA . PHE A 1 186 ? 15.635 -64.446 37.215 1.00 185.21 202 PHE A CA 1
ATOM 1300 C C . PHE A 1 186 ? 15.030 -63.144 36.722 1.00 181.16 202 PHE A C 1
ATOM 1301 O O . PHE A 1 186 ? 14.490 -63.075 35.621 1.00 185.29 202 PHE A O 1
ATOM 1309 N N . THR A 1 187 ? 15.145 -62.102 37.530 1.00 181.36 203 THR A N 1
ATOM 1310 C CA . THR A 1 187 ? 14.562 -60.819 37.174 1.00 180.47 203 THR A CA 1
ATOM 1311 C C . THR A 1 187 ? 15.619 -59.916 36.558 1.00 168.74 203 THR A C 1
ATOM 1312 O O . THR A 1 187 ? 16.807 -60.042 36.844 1.00 168.19 203 THR A O 1
ATOM 1316 N N . CYS A 1 188 ? 15.180 -59.026 35.680 1.00 165.41 204 CYS A N 1
ATOM 1317 C CA . CYS A 1 188 ? 16.093 -58.130 34.990 1.00 173.87 204 CYS A CA 1
ATOM 1318 C C . CYS A 1 188 ? 15.557 -56.707 35.008 1.00 167.67 204 CYS A C 1
ATOM 1319 O O . CYS A 1 188 ? 14.511 -56.430 34.430 1.00 169.89 204 CYS A O 1
ATOM 1322 N N . ARG A 1 189 ? 16.280 -55.802 35.658 1.00 159.27 205 ARG A N 1
ATOM 1323 C CA . ARG A 1 189 ? 15.848 -54.411 35.714 1.00 159.80 205 ARG A CA 1
ATOM 1324 C C . ARG A 1 189 ? 16.643 -53.552 34.745 1.00 154.10 205 ARG A C 1
ATOM 1325 O O . ARG A 1 189 ? 17.801 -53.840 34.434 1.00 146.53 205 ARG A O 1
ATOM 1333 N N . SER A 1 190 ? 16.005 -52.487 34.280 1.00 154.61 206 SER A N 1
ATOM 1334 C CA . SER A 1 190 ? 16.605 -51.596 33.300 1.00 162.46 206 SER A CA 1
ATOM 1335 C C . SER A 1 190 ? 16.207 -50.159 33.577 1.00 158.65 206 SER A C 1
ATOM 1336 O O . SER A 1 190 ? 15.028 -49.815 33.522 1.00 169.33 206 SER A O 1
ATOM 1339 N N . MET A 1 191 ? 17.193 -49.314 33.850 1.00 142.81 207 MET A N 1
ATOM 1340 C CA . MET A 1 191 ? 16.906 -47.935 34.204 1.00 143.32 207 MET A CA 1
ATOM 1341 C C . MET A 1 191 ? 17.771 -46.947 33.433 1.00 135.63 207 MET A C 1
ATOM 1342 O O . MET A 1 191 ? 18.778 -47.319 32.842 1.00 145.76 207 MET A O 1
ATOM 1347 N N . ASN A 1 192 ? 17.364 -45.684 33.453 1.00 127.86 208 ASN A N 1
ATOM 1348 C CA . ASN A 1 192 ? 18.123 -44.607 32.834 1.00 130.59 208 ASN A CA 1
ATOM 1349 C C . ASN A 1 192 ? 17.863 -43.303 33.574 1.00 121.08 208 ASN A C 1
ATOM 1350 O O . ASN A 1 192 ? 17.111 -43.283 34.539 1.00 135.10 208 ASN A O 1
ATOM 1355 N N . GLU A 1 193 ? 18.474 -42.214 33.121 1.00 125.75 209 GLU A N 1
ATOM 1356 C CA . GLU A 1 193 ? 18.270 -40.914 33.754 1.00 118.42 209 GLU A CA 1
ATOM 1357 C C . GLU A 1 193 ? 16.796 -40.514 33.803 1.00 119.81 209 GLU A C 1
ATOM 1358 O O . GLU A 1 193 ? 16.392 -39.726 34.655 1.00 113.58 209 GLU A O 1
ATOM 1360 N N . ALA A 1 194 ? 16.000 -41.065 32.889 1.00 138.07 210 ALA A N 1
ATOM 1361 C CA . ALA A 1 194 ? 14.560 -40.814 32.850 1.00 142.54 210 ALA A CA 1
ATOM 1362 C C . ALA A 1 194 ? 13.819 -41.695 33.855 1.00 144.63 210 ALA A C 1
ATOM 1363 O O . ALA A 1 194 ? 12.679 -41.409 34.228 1.00 141.08 210 ALA A O 1
ATOM 1365 N N . ILE A 1 195 ? 14.469 -42.774 34.280 1.00 146.09 211 ILE A N 1
ATOM 1366 C CA . ILE A 1 195 ? 13.840 -43.734 35.177 1.00 144.73 211 ILE A CA 1
ATOM 1367 C C . ILE A 1 195 ? 14.690 -43.960 36.424 1.00 143.88 211 ILE A C 1
ATOM 1368 O O . ILE A 1 195 ? 15.752 -44.581 36.373 1.00 139.02 211 ILE A O 1
ATOM 1373 N N . PRO A 1 196 ? 14.198 -43.477 37.568 1.00 145.07 212 PRO A N 1
ATOM 1374 C CA . PRO A 1 196 ? 14.953 -43.648 38.805 1.00 152.43 212 PRO A CA 1
ATOM 1375 C C . PRO A 1 196 ? 15.059 -45.120 39.145 1.00 167.40 212 PRO A C 1
ATOM 1376 O O . PRO A 1 196 ? 16.132 -45.610 39.501 1.00 185.50 212 PRO A O 1
ATOM 1380 N N . ASN A 1 197 ? 13.946 -45.827 38.997 1.00 166.04 213 ASN A N 1
ATOM 1381 C CA . ASN A 1 197 ? 13.904 -47.247 39.299 1.00 162.82 213 ASN A CA 1
ATOM 1382 C C . ASN A 1 197 ? 13.371 -48.042 38.126 1.00 157.78 213 ASN A C 1
ATOM 1383 O O . ASN A 1 197 ? 12.190 -47.954 37.793 1.00 163.41 213 ASN A O 1
ATOM 1388 N N . GLY A 1 198 ? 14.235 -48.841 37.513 1.00 150.12 214 GLY A N 1
ATOM 1389 C CA . GLY A 1 198 ? 13.867 -49.510 36.285 1.00 153.16 214 GLY A CA 1
ATOM 1390 C C . GLY A 1 198 ? 12.826 -50.590 36.473 1.00 167.51 214 GLY A C 1
ATOM 1391 O O . GLY A 1 198 ? 12.704 -51.169 37.552 1.00 177.78 214 GLY A O 1
ATOM 1392 N N . LYS A 1 199 ? 12.065 -50.850 35.415 1.00 154.73 215 LYS A N 1
ATOM 1393 C CA . LYS A 1 199 ? 11.079 -51.921 35.426 1.00 148.42 215 LYS A CA 1
ATOM 1394 C C . LYS A 1 199 ? 11.789 -53.248 35.209 1.00 145.27 215 LYS A C 1
ATOM 1395 O O . LYS A 1 199 ? 12.861 -53.293 34.604 1.00 140.37 215 LYS A O 1
ATOM 1397 N N . GLU A 1 200 ? 11.200 -54.326 35.711 1.00 140.06 216 GLU A N 1
ATOM 1398 C CA . GLU A 1 200 ? 11.826 -55.635 35.604 1.00 146.74 216 GLU A CA 1
ATOM 1399 C C . GLU A 1 200 ? 10.905 -56.709 35.056 1.00 146.13 216 GLU A C 1
ATOM 1400 O O . GLU A 1 200 ? 9.705 -56.714 35.318 1.00 143.63 216 GLU A O 1
ATOM 1406 N N . THR A 1 201 ? 11.493 -57.630 34.302 1.00 158.11 217 THR A N 1
ATOM 1407 C CA . THR A 1 201 ? 10.755 -58.754 33.751 1.00 175.14 217 THR A CA 1
ATOM 1408 C C . THR A 1 201 ? 11.233 -60.024 34.438 1.00 169.22 217 THR A C 1
ATOM 1409 O O . THR A 1 201 ? 12.432 -60.301 34.500 1.00 163.83 217 THR A O 1
ATOM 1413 N N . SER A 1 202 ? 10.286 -60.778 34.979 1.00 168.57 218 SER A N 1
ATOM 1414 C CA . SER A 1 202 ? 10.600 -61.983 35.731 1.00 179.15 218 SER A CA 1
ATOM 1415 C C . SER A 1 202 ? 10.478 -63.247 34.885 1.00 177.40 218 SER A C 1
ATOM 1416 O O . SER A 1 202 ? 9.407 -63.555 34.354 1.00 172.56 218 SER A O 1
ATOM 1419 N N . ILE A 1 203 ? 11.582 -63.977 34.765 1.00 175.34 219 ILE A N 1
ATOM 1420 C CA . ILE A 1 203 ? 11.602 -65.197 33.970 1.00 182.93 219 ILE A CA 1
ATOM 1421 C C . ILE A 1 203 ? 11.962 -66.385 34.863 1.00 190.14 219 ILE A C 1
ATOM 1422 O O . ILE A 1 203 ? 12.643 -66.232 35.880 1.00 187.73 219 ILE A O 1
ATOM 1427 N N . GLU A 1 204 ? 11.486 -67.567 34.487 1.00 199.58 220 GLU A N 1
ATOM 1428 C CA . GLU A 1 204 ? 11.684 -68.772 35.284 1.00 198.06 220 GLU A CA 1
ATOM 1429 C C . GLU A 1 204 ? 12.659 -69.736 34.621 1.00 201.64 220 GLU A C 1
ATOM 1430 O O . GLU A 1 204 ? 12.507 -70.082 33.449 1.00 198.50 220 GLU A O 1
ATOM 1436 N N . LEU A 1 205 ? 13.664 -70.163 35.377 1.00 210.69 221 LEU A N 1
ATOM 1437 C CA . LEU A 1 205 ? 14.630 -71.134 34.881 1.00 225.20 221 LEU A CA 1
ATOM 1438 C C . LEU A 1 205 ? 14.073 -72.551 34.977 1.00 227.66 221 LEU A C 1
ATOM 1439 O O . LEU A 1 205 ? 13.225 -72.837 35.823 1.00 224.40 221 LEU A O 1
ATOM 1444 N N . ASP A 1 206 ? 14.566 -73.433 34.112 1.00 231.81 222 ASP A N 1
ATOM 1445 C CA . ASP A 1 206 ? 14.135 -74.826 34.094 1.00 232.34 222 ASP A CA 1
ATOM 1446 C C . ASP A 1 206 ? 15.112 -75.678 33.289 1.00 236.49 222 ASP A C 1
ATOM 1447 O O . ASP A 1 206 ? 15.671 -75.225 32.290 1.00 231.08 222 ASP A O 1
ATOM 1452 N N . THR B 1 7 ? -4.895 -31.674 0.278 1.00 219.79 23 THR B N 1
ATOM 1453 C CA . THR B 1 7 ? -4.166 -30.780 -0.616 1.00 232.57 23 THR B CA 1
ATOM 1454 C C . THR B 1 7 ? -3.682 -29.536 0.123 1.00 240.13 23 THR B C 1
ATOM 1455 O O . THR B 1 7 ? -4.222 -28.446 -0.060 1.00 241.69 23 THR B O 1
ATOM 1457 N N . GLN B 1 8 ? -2.659 -29.706 0.955 1.00 234.31 24 GLN B N 1
ATOM 1458 C CA . GLN B 1 8 ? -2.152 -28.614 1.777 1.00 221.33 24 GLN B CA 1
ATOM 1459 C C . GLN B 1 8 ? -1.199 -27.697 1.014 1.00 223.50 24 GLN B C 1
ATOM 1460 O O . GLN B 1 8 ? -1.107 -27.753 -0.213 1.00 224.40 24 GLN B O 1
ATOM 1462 N N . THR B 1 9 ? -0.498 -26.850 1.760 1.00 220.89 25 THR B N 1
ATOM 1463 C CA . THR B 1 9 ? 0.438 -25.882 1.193 1.00 217.69 25 THR B CA 1
ATOM 1464 C C . THR B 1 9 ? 1.726 -26.547 0.705 1.00 209.17 25 THR B C 1
ATOM 1465 O O . THR B 1 9 ? 2.195 -27.519 1.295 1.00 207.64 25 THR B O 1
ATOM 1469 N N . ARG B 1 10 ? 2.280 -26.025 -0.386 1.00 201.21 26 ARG B N 1
ATOM 1470 C CA . ARG B 1 10 ? 3.517 -26.543 -0.953 1.00 206.85 26 ARG B CA 1
ATOM 1471 C C . ARG B 1 10 ? 4.392 -25.388 -1.432 1.00 203.83 26 ARG B C 1
ATOM 1472 O O . ARG B 1 10 ? 3.989 -24.232 -1.368 1.00 198.17 26 ARG B O 1
ATOM 1474 N N . PHE B 1 11 ? 5.592 -25.707 -1.904 1.00 210.55 27 PHE B N 1
ATOM 1475 C CA . PHE B 1 11 ? 6.511 -24.706 -2.440 1.00 207.17 27 PHE B CA 1
ATOM 1476 C C . PHE B 1 11 ? 6.704 -24.888 -3.937 1.00 201.17 27 PHE B C 1
ATOM 1477 O O . PHE B 1 11 ? 7.280 -25.883 -4.380 1.00 203.05 27 PHE B O 1
ATOM 1485 N N . SER B 1 12 ? 6.217 -23.929 -4.715 1.00 191.28 28 SER B N 1
ATOM 1486 C CA . SER B 1 12 ? 6.349 -24.011 -6.159 1.00 194.11 28 SER B CA 1
ATOM 1487 C C . SER B 1 12 ? 7.816 -23.875 -6.553 1.00 197.83 28 SER B C 1
ATOM 1488 O O . SER B 1 12 ? 8.310 -24.617 -7.400 1.00 194.07 28 SER B O 1
ATOM 1491 N N . GLN B 1 13 ? 8.510 -22.932 -5.922 1.00 198.08 29 GLN B N 1
ATOM 1492 C CA . GLN B 1 13 ? 9.951 -22.771 -6.095 1.00 201.70 29 GLN B CA 1
ATOM 1493 C C . GLN B 1 13 ? 10.602 -22.371 -4.773 1.00 201.79 29 GLN B C 1
ATOM 1494 O O . GLN B 1 13 ? 10.151 -21.429 -4.120 1.00 199.52 29 GLN B O 1
ATOM 1500 N N . GLU B 1 14 ? 11.657 -23.078 -4.380 1.00 208.29 30 GLU B N 1
ATOM 1501 C CA . GLU B 1 14 ? 12.390 -22.726 -3.166 1.00 207.14 30 GLU B CA 1
ATOM 1502 C C . GLU B 1 14 ? 13.722 -22.075 -3.512 1.00 200.00 30 GLU B C 1
ATOM 1503 O O . GLU B 1 14 ? 14.279 -22.334 -4.577 1.00 197.06 30 GLU B O 1
ATOM 1509 N N . PRO B 1 15 ? 14.230 -21.215 -2.610 1.00 191.79 31 PRO B N 1
ATOM 1510 C CA . PRO B 1 15 ? 15.503 -20.520 -2.827 1.00 189.88 31 PRO B CA 1
ATOM 1511 C C . PRO B 1 15 ? 16.674 -21.470 -3.062 1.00 183.82 31 PRO B C 1
ATOM 1512 O O . PRO B 1 15 ? 16.698 -22.575 -2.515 1.00 186.09 31 PRO B O 1
ATOM 1516 N N . ALA B 1 16 ? 17.625 -21.039 -3.886 1.00 178.78 32 ALA B N 1
ATOM 1517 C CA . ALA B 1 16 ? 18.798 -21.843 -4.215 1.00 186.58 32 ALA B CA 1
ATOM 1518 C C . ALA B 1 16 ? 20.083 -21.076 -3.914 1.00 188.17 32 ALA B C 1
ATOM 1519 O O . ALA B 1 16 ? 20.051 -19.865 -3.696 1.00 185.95 32 ALA B O 1
ATOM 1521 N N . ASP B 1 17 ? 21.205 -21.789 -3.889 1.00 190.75 33 ASP B N 1
ATOM 1522 C CA . ASP B 1 17 ? 22.510 -21.178 -3.646 1.00 184.17 33 ASP B CA 1
ATOM 1523 C C . ASP B 1 17 ? 22.906 -20.231 -4.780 1.00 179.80 33 ASP B C 1
ATOM 1524 O O . ASP B 1 17 ? 23.055 -20.646 -5.929 1.00 180.22 33 ASP B O 1
ATOM 1529 N N . GLN B 1 18 ? 23.084 -18.957 -4.442 1.00 177.31 34 GLN B N 1
ATOM 1530 C CA . GLN B 1 18 ? 23.337 -17.915 -5.433 1.00 174.61 34 GLN B CA 1
ATOM 1531 C C . GLN B 1 18 ? 24.675 -17.213 -5.200 1.00 179.61 34 GLN B C 1
ATOM 1532 O O . GLN B 1 18 ? 25.115 -17.050 -4.061 1.00 178.94 34 GLN B O 1
ATOM 1538 N N . THR B 1 19 ? 25.322 -16.807 -6.288 1.00 179.14 35 THR B N 1
ATOM 1539 C CA . THR B 1 19 ? 26.578 -16.067 -6.201 1.00 177.58 35 THR B CA 1
ATOM 1540 C C . THR B 1 19 ? 26.360 -14.596 -6.548 1.00 173.48 35 THR B C 1
ATOM 1541 O O . THR B 1 19 ? 25.909 -14.266 -7.645 1.00 173.11 35 THR B O 1
ATOM 1545 N N . VAL B 1 20 ? 26.676 -13.715 -5.603 1.00 167.10 36 VAL B N 1
ATOM 1546 C CA . VAL B 1 20 ? 26.490 -12.281 -5.801 1.00 174.46 36 VAL B CA 1
ATOM 1547 C C . VAL B 1 20 ? 27.782 -11.514 -5.561 1.00 175.72 36 VAL B C 1
ATOM 1548 O O . VAL B 1 20 ? 28.528 -11.817 -4.635 1.00 169.09 36 VAL B O 1
ATOM 1552 N N . VAL B 1 21 ? 28.056 -10.533 -6.414 1.00 175.21 37 VAL B N 1
ATOM 1553 C CA . VAL B 1 21 ? 29.237 -9.701 -6.253 1.00 162.38 37 VAL B CA 1
ATOM 1554 C C . VAL B 1 21 ? 28.865 -8.515 -5.361 1.00 155.64 37 VAL B C 1
ATOM 1555 O O . VAL B 1 21 ? 27.690 -8.168 -5.253 1.00 161.95 37 VAL B O 1
ATOM 1559 N N . ALA B 1 22 ? 29.855 -7.895 -4.728 1.00 147.29 38 ALA B N 1
ATOM 1560 C CA . ALA B 1 22 ? 29.601 -6.768 -3.837 1.00 159.45 38 ALA B CA 1
ATOM 1561 C C . ALA B 1 22 ? 28.912 -5.633 -4.590 1.00 166.31 38 ALA B C 1
ATOM 1562 O O . ALA B 1 22 ? 29.134 -5.452 -5.786 1.00 178.83 38 ALA B O 1
ATOM 1564 N N . GLY B 1 23 ? 28.056 -4.889 -3.894 1.00 158.95 39 GLY B N 1
ATOM 1565 C CA . GLY B 1 23 ? 27.319 -3.798 -4.509 1.00 170.42 39 GLY B CA 1
ATOM 1566 C C . GLY B 1 23 ? 26.385 -4.233 -5.627 1.00 173.35 39 GLY B C 1
ATOM 1567 O O . GLY B 1 23 ? 26.272 -3.560 -6.652 1.00 168.33 39 GLY B O 1
ATOM 1568 N N . GLN B 1 24 ? 25.715 -5.363 -5.428 1.00 173.01 40 GLN B N 1
ATOM 1569 C CA . GLN B 1 24 ? 24.776 -5.887 -6.413 1.00 170.19 40 GLN B CA 1
ATOM 1570 C C . GLN B 1 24 ? 23.438 -6.223 -5.766 1.00 179.46 40 GLN B C 1
ATOM 1571 O O . GLN B 1 24 ? 23.341 -6.330 -4.546 1.00 182.92 40 GLN B O 1
ATOM 1577 N N . ARG B 1 25 ? 22.404 -6.386 -6.584 1.00 182.09 41 ARG B N 1
ATOM 1578 C CA . ARG B 1 25 ? 21.086 -6.726 -6.062 1.00 181.94 41 ARG B CA 1
ATOM 1579 C C . ARG B 1 25 ? 20.806 -8.211 -6.250 1.00 190.06 41 ARG B C 1
ATOM 1580 O O . ARG B 1 25 ? 21.080 -8.773 -7.313 1.00 188.14 41 ARG B O 1
ATOM 1588 N N . ALA B 1 26 ? 20.264 -8.844 -5.213 1.00 194.44 42 ALA B N 1
ATOM 1589 C CA . ALA B 1 26 ? 19.953 -10.269 -5.261 1.00 190.30 42 ALA B CA 1
ATOM 1590 C C . ALA B 1 26 ? 18.519 -10.543 -4.824 1.00 190.69 42 ALA B C 1
ATOM 1591 O O . ALA B 1 26 ? 17.985 -9.867 -3.944 1.00 191.90 42 ALA B O 1
ATOM 1593 N N . VAL B 1 27 ? 17.899 -11.537 -5.451 1.00 186.95 43 VAL B N 1
ATOM 1594 C CA . VAL B 1 27 ? 16.563 -11.976 -5.067 1.00 182.29 43 VAL B CA 1
ATOM 1595 C C . VAL B 1 27 ? 16.487 -13.498 -4.959 1.00 178.00 43 VAL B C 1
ATOM 1596 O O . VAL B 1 27 ? 16.943 -14.216 -5.846 1.00 185.01 43 VAL B O 1
ATOM 1600 N N . LEU B 1 28 ? 15.920 -13.983 -3.861 1.00 167.07 44 LEU B N 1
ATOM 1601 C CA . LEU B 1 28 ? 15.782 -15.417 -3.642 1.00 173.70 44 LEU B CA 1
ATOM 1602 C C . LEU B 1 28 ? 14.371 -15.907 -3.946 1.00 179.01 44 LEU B C 1
ATOM 1603 O O . LEU B 1 28 ? 13.411 -15.497 -3.291 1.00 170.18 44 LEU B O 1
ATOM 1608 N N . PRO B 1 29 ? 14.246 -16.798 -4.943 1.00 185.18 45 PRO B N 1
ATOM 1609 C CA . PRO B 1 29 ? 12.949 -17.275 -5.431 1.00 182.72 45 PRO B CA 1
ATOM 1610 C C . PRO B 1 29 ? 12.221 -18.132 -4.406 1.00 189.28 45 PRO B C 1
ATOM 1611 O O . PRO B 1 29 ? 12.565 -19.296 -4.212 1.00 193.01 45 PRO B O 1
ATOM 1615 N N . CYS B 1 30 ? 11.206 -17.560 -3.771 1.00 196.15 46 CYS B N 1
ATOM 1616 C CA . CYS B 1 30 ? 10.410 -18.303 -2.808 1.00 199.81 46 CYS B CA 1
ATOM 1617 C C . CYS B 1 30 ? 8.925 -18.079 -3.051 1.00 196.74 46 CYS B C 1
ATOM 1618 O O . CYS B 1 30 ? 8.356 -17.067 -2.640 1.00 194.34 46 CYS B O 1
ATOM 1621 N N . VAL B 1 31 ? 8.305 -19.042 -3.721 1.00 198.96 47 VAL B N 1
ATOM 1622 C CA . VAL B 1 31 ? 6.874 -18.999 -3.975 1.00 198.81 47 VAL B CA 1
ATOM 1623 C C . VAL B 1 31 ? 6.206 -20.259 -3.451 1.00 202.68 47 VAL B C 1
ATOM 1624 O O . VAL B 1 31 ? 6.611 -21.379 -3.766 1.00 200.51 47 VAL B O 1
ATOM 1628 N N . LEU B 1 32 ? 5.173 -20.065 -2.645 1.00 207.68 48 LEU B N 1
ATOM 1629 C CA . LEU B 1 32 ? 4.451 -21.187 -2.079 1.00 207.03 48 LEU B CA 1
ATOM 1630 C C . LEU B 1 32 ? 2.966 -21.016 -2.369 1.00 215.31 48 LEU B C 1
ATOM 1631 O O . LEU B 1 32 ? 2.323 -20.076 -1.895 1.00 209.35 48 LEU B O 1
ATOM 1636 N N . LEU B 1 33 ? 2.437 -21.931 -3.175 1.00 214.87 49 LEU B N 1
ATOM 1637 C CA . LEU B 1 33 ? 1.036 -21.901 -3.563 1.00 203.77 49 LEU B CA 1
ATOM 1638 C C . LEU B 1 33 ? 0.134 -22.368 -2.427 1.00 209.62 49 LEU B C 1
ATOM 1639 O O . LEU B 1 33 ? 0.595 -22.993 -1.471 1.00 211.27 49 LEU B O 1
ATOM 1644 N N . ASN B 1 34 ? -1.155 -22.064 -2.559 1.00 213.90 50 ASN B N 1
ATOM 1645 C CA . ASN B 1 34 ? -2.178 -22.439 -1.586 1.00 212.00 50 ASN B CA 1
ATOM 1646 C C . ASN B 1 34 ? -1.849 -21.966 -0.174 1.00 200.84 50 ASN B C 1
ATOM 1647 O O . ASN B 1 34 ? -2.141 -22.656 0.804 1.00 193.28 50 ASN B O 1
ATOM 1652 N N . TYR B 1 35 ? -1.235 -20.790 -0.074 1.00 197.59 51 TYR B N 1
ATOM 1653 C CA . TYR B 1 35 ? -0.872 -20.237 1.223 1.00 196.89 51 TYR B CA 1
ATOM 1654 C C . TYR B 1 35 ? -1.455 -18.839 1.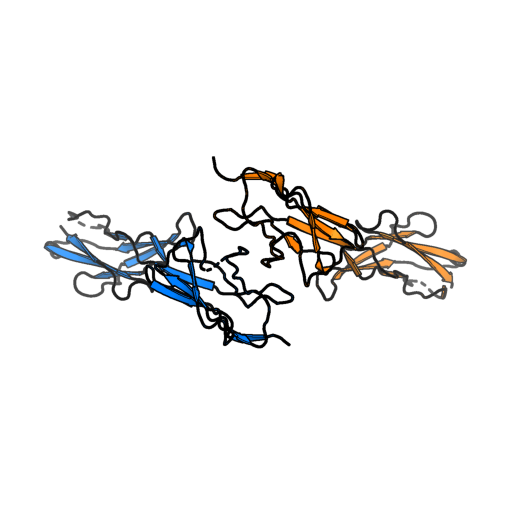427 1.00 190.09 51 TYR B C 1
ATOM 1655 O O . TYR B 1 35 ? -1.317 -17.966 0.570 1.00 181.74 51 TYR B O 1
ATOM 1664 N N . SER B 1 36 ? -2.110 -18.639 2.566 1.00 192.08 52 SER B N 1
ATOM 1665 C CA . SER B 1 36 ? -2.607 -17.326 2.966 1.00 195.14 52 SER B CA 1
ATOM 1666 C C . SER B 1 36 ? -1.902 -16.850 4.231 1.00 194.18 52 SER B C 1
ATOM 1667 O O . SER B 1 36 ? -2.159 -15.755 4.731 1.00 183.85 52 SER B O 1
ATOM 1670 N N . GLY B 1 37 ? -1.005 -17.689 4.732 1.00 198.26 53 GLY B N 1
ATOM 1671 C CA . GLY B 1 37 ? -0.324 -17.456 5.990 1.00 197.50 53 GLY B CA 1
ATOM 1672 C C . GLY B 1 37 ? 0.919 -16.599 5.886 1.00 192.25 53 GLY B C 1
ATOM 1673 O O . GLY B 1 37 ? 1.439 -16.369 4.795 1.00 186.11 53 GLY B O 1
ATOM 1674 N N . ILE B 1 38 ? 1.372 -16.095 7.030 1.00 196.84 54 ILE B N 1
ATOM 1675 C CA . ILE B 1 38 ? 2.589 -15.298 7.089 1.00 191.73 54 ILE B CA 1
ATOM 1676 C C . ILE B 1 38 ? 3.817 -16.120 6.707 1.00 193.77 54 ILE B C 1
ATOM 1677 O O . ILE B 1 38 ? 3.938 -17.292 7.066 1.00 193.20 54 ILE B O 1
ATOM 1682 N N . VAL B 1 39 ? 4.712 -15.493 5.949 1.00 198.08 55 VAL B N 1
ATOM 1683 C CA . VAL B 1 39 ? 5.940 -16.130 5.499 1.00 188.99 55 VAL B CA 1
ATOM 1684 C C . VAL B 1 39 ? 7.134 -15.378 6.091 1.00 172.98 55 VAL B C 1
ATOM 1685 O O . VAL B 1 39 ? 7.199 -14.148 6.030 1.00 166.17 55 VAL B O 1
ATOM 1689 N N . GLN B 1 40 ? 8.067 -16.116 6.680 1.00 163.90 56 GLN B N 1
ATOM 1690 C CA . GLN B 1 40 ? 9.231 -15.505 7.305 1.00 168.01 56 GLN B CA 1
ATOM 1691 C C . GLN B 1 40 ? 10.512 -15.967 6.620 1.00 171.93 56 GLN B C 1
ATOM 1692 O O . GLN B 1 40 ? 10.487 -16.855 5.768 1.00 167.17 56 GLN B O 1
ATOM 1698 N N . TRP B 1 41 ? 11.631 -15.354 6.989 1.00 174.61 57 TRP B N 1
ATOM 1699 C CA . TRP B 1 41 ? 12.921 -15.740 6.441 1.00 166.25 57 TRP B CA 1
ATOM 1700 C C . TRP B 1 41 ? 13.929 -15.995 7.549 1.00 166.66 57 TRP B C 1
ATOM 1701 O O . TRP B 1 41 ? 13.899 -15.347 8.596 1.00 164.82 57 TRP B O 1
ATOM 1712 N N . THR B 1 42 ? 14.830 -16.939 7.305 1.00 170.64 58 THR B N 1
ATOM 1713 C CA . THR B 1 42 ? 15.816 -17.320 8.303 1.00 180.48 58 THR B CA 1
ATOM 1714 C C . THR B 1 42 ? 17.219 -16.995 7.808 1.00 184.46 58 THR B C 1
ATOM 1715 O O . THR B 1 42 ? 17.626 -17.447 6.745 1.00 179.83 58 THR B O 1
ATOM 1719 N N . LYS B 1 43 ? 17.951 -16.201 8.580 1.00 178.19 59 LYS B N 1
ATOM 1720 C CA . LYS B 1 43 ? 19.340 -15.887 8.259 1.00 171.54 59 LYS B CA 1
ATOM 1721 C C . LYS B 1 43 ? 20.277 -16.437 9.334 1.00 176.50 59 LYS B C 1
ATOM 1722 O O . LYS B 1 43 ? 20.505 -15.792 10.357 1.00 183.90 59 LYS B O 1
ATOM 1728 N N . ASP B 1 44 ? 20.830 -17.622 9.080 1.00 172.77 60 ASP B N 1
ATOM 1729 C CA . ASP B 1 44 ? 21.645 -18.348 10.060 1.00 175.97 60 ASP B CA 1
ATOM 1730 C C . ASP B 1 44 ? 20.888 -18.559 11.364 1.00 174.26 60 ASP B C 1
ATOM 1731 O O . ASP B 1 44 ? 21.459 -18.435 12.448 1.00 174.11 60 ASP B O 1
ATOM 1736 N N . GLY B 1 45 ? 19.607 -18.890 11.257 1.00 164.84 61 GLY B N 1
ATOM 1737 C CA . GLY B 1 45 ? 18.781 -19.042 12.437 1.00 169.65 61 GLY B CA 1
ATOM 1738 C C . GLY B 1 45 ? 18.369 -17.695 12.995 1.00 166.40 61 GLY B C 1
ATOM 1739 O O . GLY B 1 45 ? 18.346 -17.509 14.209 1.00 171.47 61 GLY B O 1
ATOM 1740 N N . LEU B 1 46 ? 18.071 -16.747 12.110 1.00 162.42 62 LEU B N 1
ATOM 1741 C CA . LEU B 1 46 ? 17.577 -15.435 12.525 1.00 168.78 62 LEU B CA 1
ATOM 1742 C C . LEU B 1 46 ? 16.376 -14.997 11.679 1.00 176.33 62 LEU B C 1
ATOM 1743 O O . LEU B 1 46 ? 16.365 -15.159 10.461 1.00 171.51 62 LEU B O 1
ATOM 1748 N N . ALA B 1 47 ? 15.372 -14.437 12.344 1.00 170.46 63 ALA B N 1
ATOM 1749 C CA . ALA B 1 47 ? 14.131 -14.027 11.707 1.00 166.62 63 ALA B CA 1
ATOM 1750 C C . ALA B 1 47 ? 14.272 -12.629 11.135 1.00 166.48 63 ALA B C 1
ATOM 1751 O O . ALA B 1 47 ? 15.069 -11.826 11.621 1.00 149.34 63 ALA B O 1
ATOM 1753 N N . LEU B 1 48 ? 13.480 -12.335 10.112 1.00 178.97 64 LEU B N 1
ATOM 1754 C CA . LEU B 1 48 ? 13.621 -11.081 9.389 1.00 189.21 64 LEU B CA 1
ATOM 1755 C C . LEU B 1 48 ? 12.576 -10.052 9.803 1.00 187.00 64 LEU B C 1
ATOM 1756 O O . LEU B 1 48 ? 12.909 -9.041 10.418 1.00 189.45 64 LEU B O 1
ATOM 1761 N N . GLY B 1 49 ? 11.318 -10.308 9.461 1.00 191.59 65 GLY B N 1
ATOM 1762 C CA . GLY B 1 49 ? 10.251 -9.377 9.777 1.00 203.31 65 GLY B CA 1
ATOM 1763 C C . GLY B 1 49 ? 8.895 -9.820 9.267 1.00 212.30 65 GLY B C 1
ATOM 1764 O O . GLY B 1 49 ? 8.794 -10.600 8.319 1.00 210.89 65 GLY B O 1
ATOM 1765 N N . MET B 1 50 ? 7.847 -9.312 9.904 1.00 214.50 66 MET B N 1
ATOM 1766 C CA . MET B 1 50 ? 6.482 -9.670 9.548 1.00 225.32 66 MET B CA 1
ATOM 1767 C C . MET B 1 50 ? 5.896 -8.656 8.583 1.00 231.30 66 MET B C 1
ATOM 1768 O O . MET B 1 50 ? 6.218 -7.469 8.641 1.00 228.19 66 MET B O 1
ATOM 1773 N N . GLY B 1 51 ? 5.032 -9.134 7.695 1.00 231.18 67 GLY B N 1
ATOM 1774 C CA . GLY B 1 51 ? 4.534 -8.313 6.613 1.00 221.47 67 GLY B CA 1
ATOM 1775 C C . GLY B 1 51 ? 5.621 -8.188 5.568 1.00 219.56 67 GLY B C 1
ATOM 1776 O O . GLY B 1 51 ? 6.634 -8.886 5.632 1.00 216.64 67 GLY B O 1
ATOM 1777 N N . GLN B 1 52 ? 5.420 -7.299 4.604 1.00 224.74 68 GLN B N 1
ATOM 1778 C CA . GLN B 1 52 ? 6.396 -7.118 3.540 1.00 226.91 68 GLN B CA 1
ATOM 1779 C C . GLN B 1 52 ? 7.297 -5.921 3.814 1.00 221.20 68 GLN B C 1
ATOM 1780 O O . GLN B 1 52 ? 8.070 -5.500 2.956 1.00 220.27 68 GLN B O 1
ATOM 1786 N N . GLY B 1 53 ? 7.202 -5.387 5.026 1.00 213.66 69 GLY B N 1
ATOM 1787 C CA . GLY B 1 53 ? 8.046 -4.282 5.434 1.00 211.80 69 GLY B CA 1
ATOM 1788 C C . GLY B 1 53 ? 9.013 -4.684 6.528 1.00 212.98 69 GLY B C 1
ATOM 1789 O O . GLY B 1 53 ? 8.622 -4.817 7.689 1.00 214.21 69 GLY B O 1
ATOM 1790 N N . LEU B 1 54 ? 10.278 -4.874 6.162 1.00 212.90 70 LEU B N 1
ATOM 1791 C CA . LEU B 1 54 ? 11.277 -5.315 7.125 1.00 212.16 70 LEU B CA 1
ATOM 1792 C C . LEU B 1 54 ? 11.994 -4.117 7.720 1.00 212.77 70 LEU B C 1
ATOM 1793 O O . LEU B 1 54 ? 12.936 -3.579 7.140 1.00 199.94 70 LEU B O 1
ATOM 1798 N N . LYS B 1 55 ? 11.538 -3.722 8.903 1.00 231.75 71 LYS B N 1
ATOM 1799 C CA . LYS B 1 55 ? 12.067 -2.562 9.599 1.00 233.49 71 LYS B CA 1
ATOM 1800 C C . LYS B 1 55 ? 13.361 -2.932 10.307 1.00 224.10 71 LYS B C 1
ATOM 1801 O O . LYS B 1 55 ? 13.662 -4.117 10.476 1.00 224.93 71 LYS B O 1
ATOM 1807 N N . ALA B 1 56 ? 14.133 -1.916 10.686 1.00 216.97 72 ALA B N 1
ATOM 1808 C CA . ALA B 1 56 ? 15.375 -2.099 11.434 1.00 217.66 72 ALA B CA 1
ATOM 1809 C C . ALA B 1 56 ? 16.410 -2.922 10.668 1.00 219.67 72 ALA B C 1
ATOM 1810 O O . ALA B 1 56 ? 17.408 -3.363 11.240 1.00 211.83 72 ALA B O 1
ATOM 1812 N N . TRP B 1 57 ? 16.169 -3.124 9.376 1.00 220.28 73 TRP B N 1
ATOM 1813 C CA . TRP B 1 57 ? 17.117 -3.826 8.526 1.00 206.28 73 TRP B CA 1
ATOM 1814 C C . TRP B 1 57 ? 17.407 -2.984 7.298 1.00 198.72 73 TRP B C 1
ATOM 1815 O O . TRP B 1 57 ? 16.488 -2.495 6.643 1.00 206.48 73 TRP B O 1
ATOM 1826 N N . PRO B 1 58 ? 18.695 -2.817 6.976 1.00 196.60 74 PRO B N 1
ATOM 1827 C CA . PRO B 1 58 ? 19.069 -2.045 5.793 1.00 199.65 74 PRO B CA 1
ATOM 1828 C C . PRO B 1 58 ? 19.188 -2.940 4.569 1.00 199.54 74 PRO B C 1
ATOM 1829 O O . PRO B 1 58 ? 19.754 -4.022 4.680 1.00 202.39 74 PRO B O 1
ATOM 1833 N N . ARG B 1 59 ? 18.622 -2.497 3.448 1.00 191.48 75 ARG B N 1
ATOM 1834 C CA . ARG B 1 59 ? 18.685 -3.181 2.151 1.00 193.18 75 ARG B CA 1
ATOM 1835 C C . ARG B 1 59 ? 17.901 -4.501 2.131 1.00 188.90 75 ARG B C 1
ATOM 1836 O O . ARG B 1 59 ? 18.001 -5.283 1.183 1.00 185.79 75 ARG B O 1
ATOM 1844 N N . TYR B 1 60 ? 17.075 -4.722 3.149 1.00 187.45 76 TYR B N 1
ATOM 1845 C CA . TYR B 1 60 ? 16.224 -5.908 3.182 1.00 188.84 76 TYR B CA 1
ATOM 1846 C C . TYR B 1 60 ? 14.751 -5.564 2.996 1.00 190.35 76 TYR B C 1
ATOM 1847 O O . TYR B 1 60 ? 14.163 -4.850 3.807 1.00 185.64 76 TYR B O 1
ATOM 1856 N N . ARG B 1 61 ? 14.168 -6.089 1.922 1.00 198.72 77 ARG B N 1
ATOM 1857 C CA . ARG B 1 61 ? 12.757 -5.895 1.605 1.00 203.04 77 ARG B CA 1
ATOM 1858 C C . ARG B 1 61 ? 12.229 -7.090 0.821 1.00 198.67 77 ARG B C 1
ATOM 1859 O O . ARG B 1 61 ? 12.692 -7.357 -0.284 1.00 196.73 77 ARG B O 1
ATOM 1867 N N . VAL B 1 62 ? 11.266 -7.813 1.381 1.00 200.23 78 VAL B N 1
ATOM 1868 C CA . VAL B 1 62 ? 10.662 -8.921 0.645 1.00 207.51 78 VAL B CA 1
ATOM 1869 C C . VAL B 1 62 ? 9.702 -8.391 -0.420 1.00 207.71 78 VAL B C 1
ATOM 1870 O O . VAL B 1 62 ? 8.883 -7.509 -0.157 1.00 213.42 78 VAL B O 1
ATOM 1874 N N . VAL B 1 63 ? 9.818 -8.933 -1.628 1.00 203.71 79 VAL B N 1
ATOM 1875 C CA . VAL B 1 63 ? 9.017 -8.492 -2.762 1.00 202.67 79 VAL B CA 1
ATOM 1876 C C . VAL B 1 63 ? 8.477 -9.698 -3.518 1.00 208.33 79 VAL B C 1
ATOM 1877 O O . VAL B 1 63 ? 8.805 -10.841 -3.198 1.00 210.83 79 VAL B O 1
ATOM 1881 N N . GLY B 1 64 ? 7.641 -9.443 -4.519 1.00 215.71 80 GLY B N 1
ATOM 1882 C CA . GLY B 1 64 ? 7.008 -10.517 -5.258 1.00 211.97 80 GLY B CA 1
ATOM 1883 C C . GLY B 1 64 ? 5.503 -10.392 -5.175 1.00 216.50 80 GLY B C 1
ATOM 1884 O O . GLY B 1 64 ? 4.983 -9.387 -4.689 1.00 213.18 80 GLY B O 1
ATOM 1885 N N . SER B 1 65 ? 4.801 -11.413 -5.650 1.00 222.58 8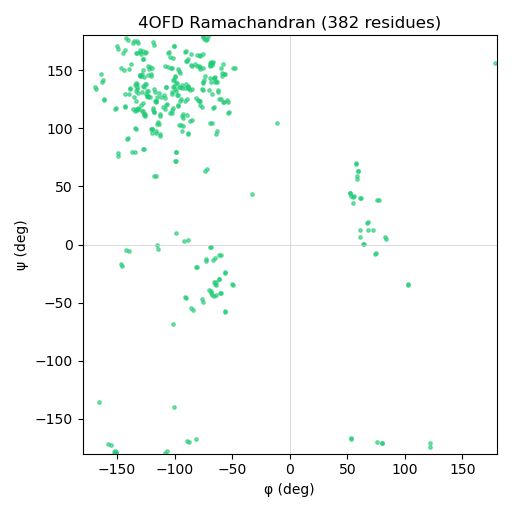1 SER B N 1
ATOM 1886 C CA . SER B 1 65 ? 3.346 -11.398 -5.630 1.00 220.50 81 SER B CA 1
ATOM 1887 C C . SER B 1 65 ? 2.829 -11.991 -4.326 1.00 218.32 81 SER B C 1
ATOM 1888 O O . SER B 1 65 ? 2.959 -13.189 -4.082 1.00 218.75 81 SER B O 1
ATOM 1891 N N . ALA B 1 66 ? 2.234 -11.144 -3.493 1.00 213.14 82 ALA B N 1
ATOM 1892 C CA . ALA B 1 66 ? 1.613 -11.599 -2.257 1.00 214.46 82 ALA B CA 1
ATOM 1893 C C . ALA B 1 66 ? 0.437 -12.513 -2.578 1.00 219.05 82 ALA B C 1
ATOM 1894 O O . ALA B 1 66 ? 0.130 -13.442 -1.830 1.00 220.28 82 ALA B O 1
ATOM 1896 N N . ASP B 1 67 ? -0.219 -12.229 -3.698 1.00 222.14 83 ASP B N 1
ATOM 1897 C CA . ASP B 1 67 ? -1.371 -12.997 -4.158 1.00 227.10 83 ASP B CA 1
ATOM 1898 C C . ASP B 1 67 ? -1.006 -14.411 -4.605 1.00 220.67 83 ASP B C 1
ATOM 1899 O O . ASP B 1 67 ? -1.737 -15.365 -4.335 1.00 211.68 83 ASP B O 1
ATOM 1904 N N . ALA B 1 68 ? 0.125 -14.541 -5.291 1.00 217.66 84 ALA B N 1
ATOM 1905 C CA . ALA B 1 68 ? 0.546 -15.831 -5.825 1.00 216.19 84 ALA B CA 1
ATOM 1906 C C . ALA B 1 68 ? 1.379 -16.601 -4.812 1.00 218.24 84 ALA B C 1
ATOM 1907 O O . ALA B 1 68 ? 1.887 -17.683 -5.107 1.00 224.02 84 ALA B O 1
ATOM 1909 N N . GLY B 1 69 ? 1.514 -16.040 -3.615 1.00 214.83 85 GLY B N 1
ATOM 1910 C CA . GLY B 1 69 ? 2.269 -16.688 -2.561 1.00 209.76 85 GLY B CA 1
ATOM 1911 C C . GLY B 1 69 ? 3.750 -16.418 -2.711 1.00 208.67 85 GLY B C 1
ATOM 1912 O O . GLY B 1 69 ? 4.569 -16.974 -1.982 1.00 202.05 85 GLY B O 1
ATOM 1913 N N . GLN B 1 70 ? 4.097 -15.559 -3.663 1.00 214.60 86 GLN B N 1
ATOM 1914 C CA . GLN B 1 70 ? 5.494 -15.244 -3.909 1.00 205.85 86 GLN B CA 1
ATOM 1915 C C . GLN B 1 70 ? 5.999 -14.309 -2.823 1.00 204.51 86 GLN B C 1
ATOM 1916 O O . GLN B 1 70 ? 5.496 -13.197 -2.654 1.00 194.68 86 GLN B O 1
ATOM 1922 N N . TYR B 1 71 ? 6.990 -14.779 -2.076 1.00 211.11 87 TYR B N 1
ATOM 1923 C CA . TYR B 1 71 ? 7.668 -13.956 -1.090 1.00 208.73 87 TYR B CA 1
ATOM 1924 C C . TYR B 1 71 ? 9.163 -14.037 -1.345 1.00 200.21 87 TYR B C 1
ATOM 1925 O O . TYR B 1 71 ? 9.867 -14.830 -0.723 1.00 197.76 87 TYR B O 1
ATOM 1934 N N . ASN B 1 72 ? 9.637 -13.239 -2.294 1.00 195.25 88 ASN B N 1
ATOM 1935 C CA . ASN B 1 72 ? 11.054 -13.211 -2.613 1.00 182.43 88 ASN B CA 1
ATOM 1936 C C . ASN B 1 72 ? 11.736 -12.105 -1.827 1.00 184.54 88 ASN B C 1
ATOM 1937 O O . ASN B 1 72 ? 11.242 -10.981 -1.772 1.00 190.27 88 ASN B O 1
ATOM 1942 N N . LEU B 1 73 ? 12.883 -12.417 -1.237 1.00 181.41 89 LEU B N 1
ATOM 1943 C CA . LEU B 1 73 ? 13.620 -11.429 -0.461 1.00 184.86 89 LEU B CA 1
ATOM 1944 C C . LEU B 1 73 ? 14.569 -10.657 -1.363 1.00 192.19 89 LEU B C 1
ATOM 1945 O O . LEU B 1 73 ? 15.240 -11.244 -2.212 1.00 194.13 89 LEU B O 1
ATOM 1950 N N . GLU B 1 74 ? 14.618 -9.340 -1.184 1.00 194.95 90 GLU B N 1
ATOM 1951 C CA . GLU B 1 74 ? 15.462 -8.497 -2.021 1.00 203.07 90 GLU B CA 1
ATOM 1952 C C . GLU B 1 74 ? 16.559 -7.820 -1.208 1.00 193.30 90 GLU B C 1
ATOM 1953 O O . GLU B 1 74 ? 16.291 -7.103 -0.242 1.00 181.59 90 GLU B O 1
ATOM 1959 N N . ILE B 1 75 ? 17.800 -8.063 -1.614 1.00 188.05 91 ILE B N 1
ATOM 1960 C CA . ILE B 1 75 ? 18.954 -7.450 -0.981 1.00 181.12 91 ILE B CA 1
ATOM 1961 C C . ILE B 1 75 ? 19.709 -6.574 -1.970 1.00 191.27 91 ILE B C 1
ATOM 1962 O O . ILE B 1 75 ? 20.279 -7.069 -2.942 1.00 194.36 91 ILE B O 1
ATOM 1967 N N . THR B 1 76 ? 19.715 -5.271 -1.712 1.00 192.63 92 THR B N 1
ATOM 1968 C CA . THR B 1 76 ? 20.417 -4.325 -2.568 1.00 193.01 92 THR B CA 1
ATOM 1969 C C . THR B 1 76 ? 21.763 -3.952 -1.958 1.00 193.68 92 THR B C 1
ATOM 1970 O O . THR B 1 76 ? 21.890 -3.874 -0.740 1.00 185.50 92 THR B O 1
ATOM 1974 N N . ASP B 1 77 ? 22.766 -3.742 -2.808 1.00 193.38 93 ASP B N 1
ATOM 1975 C CA . ASP B 1 77 ? 24.105 -3.378 -2.349 1.00 194.37 93 ASP B CA 1
ATOM 1976 C C . ASP B 1 77 ? 24.644 -4.436 -1.385 1.00 183.59 93 ASP B C 1
ATOM 1977 O O . ASP B 1 77 ? 24.759 -4.198 -0.180 1.00 177.55 93 ASP B O 1
ATOM 1982 N N . ALA B 1 78 ? 24.953 -5.607 -1.934 1.00 175.84 94 ALA B N 1
ATOM 1983 C CA . ALA B 1 78 ? 25.433 -6.746 -1.158 1.00 161.59 94 ALA B CA 1
ATOM 1984 C C . ALA B 1 78 ? 26.709 -6.411 -0.392 1.00 169.13 94 ALA B C 1
ATOM 1985 O O . ALA B 1 78 ? 27.460 -5.510 -0.770 1.00 178.07 94 ALA B O 1
ATOM 1987 N N . GLU B 1 79 ? 26.934 -7.139 0.695 1.00 163.20 95 GLU B N 1
ATOM 1988 C CA . GLU B 1 79 ? 28.068 -6.895 1.571 1.00 149.79 95 GLU B CA 1
ATOM 1989 C C . GLU B 1 79 ? 28.605 -8.221 2.098 1.00 153.38 95 GLU B C 1
ATOM 1990 O O . GLU B 1 79 ? 27.958 -9.258 1.946 1.00 156.11 95 GLU B O 1
ATOM 1996 N N . LEU B 1 80 ? 29.788 -8.187 2.706 1.00 163.33 96 LEU B N 1
ATOM 1997 C CA . LEU B 1 80 ? 30.418 -9.389 3.250 1.00 169.20 96 LEU B CA 1
ATOM 1998 C C . LEU B 1 80 ? 29.539 -10.006 4.335 1.00 170.52 96 LEU B C 1
ATOM 1999 O O . LEU B 1 80 ? 29.539 -11.221 4.541 1.00 167.38 96 LEU B O 1
ATOM 2004 N N . SER B 1 81 ? 28.783 -9.150 5.015 1.00 167.55 97 SER B N 1
ATOM 2005 C CA . SER B 1 81 ? 27.884 -9.574 6.079 1.00 154.17 97 SER B CA 1
ATOM 2006 C C . SER B 1 81 ? 26.776 -10.471 5.545 1.00 152.65 97 SER B C 1
ATOM 2007 O O . SER B 1 81 ? 26.340 -11.406 6.216 1.00 162.80 97 SER B O 1
ATOM 2010 N N . ASP B 1 82 ? 26.333 -10.184 4.327 1.00 145.06 98 ASP B N 1
ATOM 2011 C CA . ASP B 1 82 ? 25.222 -10.907 3.728 1.00 152.90 98 ASP B CA 1
ATOM 2012 C C . ASP B 1 82 ? 25.601 -12.324 3.307 1.00 158.57 98 ASP B C 1
ATOM 2013 O O . ASP B 1 82 ? 24.726 -13.145 3.031 1.00 162.69 98 ASP B O 1
ATOM 2018 N N . ASP B 1 83 ? 26.898 -12.612 3.256 1.00 155.98 99 ASP B N 1
ATOM 2019 C CA . ASP B 1 83 ? 27.352 -13.968 2.963 1.00 163.67 99 ASP B CA 1
ATOM 2020 C C . ASP B 1 83 ? 26.897 -14.906 4.081 1.00 183.24 99 ASP B C 1
ATOM 2021 O O . ASP B 1 83 ? 27.563 -15.027 5.112 1.00 191.85 99 ASP B O 1
ATOM 2026 N N . ALA B 1 84 ? 25.761 -15.566 3.876 1.00 180.33 100 ALA B N 1
ATOM 2027 C CA . ALA B 1 84 ? 25.199 -16.431 4.909 1.00 173.17 100 ALA B CA 1
ATOM 2028 C C . ALA B 1 84 ? 24.242 -17.485 4.348 1.00 170.62 100 ALA B C 1
ATOM 2029 O O . ALA B 1 84 ? 24.122 -17.647 3.134 1.00 171.37 100 ALA B O 1
ATOM 2031 N N . SER B 1 85 ? 23.563 -18.199 5.243 1.00 167.37 101 SER B N 1
ATOM 2032 C CA . SER B 1 85 ? 22.599 -19.220 4.838 1.00 171.74 101 SER B CA 1
ATOM 2033 C C . SER B 1 85 ? 21.169 -18.748 5.101 1.00 183.62 101 SER B C 1
ATOM 2034 O O . SER B 1 85 ? 20.869 -18.199 6.165 1.00 169.76 101 SER B O 1
ATOM 2037 N N . TYR B 1 86 ? 20.289 -18.964 4.125 1.00 193.46 102 TYR B N 1
ATOM 2038 C CA . TYR B 1 86 ? 18.918 -18.459 4.205 1.00 186.12 102 TYR B CA 1
ATOM 2039 C C . TYR B 1 86 ? 17.852 -19.536 3.963 1.00 181.04 102 TYR B C 1
ATOM 2040 O O . TYR B 1 86 ? 18.138 -20.577 3.368 1.00 175.96 102 TYR B O 1
ATOM 2049 N N . GLU B 1 87 ? 16.629 -19.273 4.425 1.00 177.43 103 GLU B N 1
ATOM 2050 C CA . GLU B 1 87 ? 15.474 -20.110 4.101 1.00 176.10 103 GLU B CA 1
ATOM 2051 C C . GLU B 1 87 ? 14.170 -19.365 4.393 1.00 168.03 103 GLU B C 1
ATOM 2052 O O . GLU B 1 87 ? 14.050 -18.654 5.396 1.00 154.13 103 GLU B O 1
ATOM 2058 N N . CYS B 1 88 ? 13.192 -19.527 3.507 1.00 168.06 104 CYS B N 1
ATOM 2059 C CA . CYS B 1 88 ? 11.914 -18.838 3.654 1.00 168.32 104 CYS B CA 1
ATOM 2060 C C . CYS B 1 88 ? 10.853 -19.755 4.242 1.00 170.34 104 CYS B C 1
ATOM 2061 O O . CYS B 1 88 ? 9.924 -20.193 3.565 1.00 173.23 104 CYS B O 1
ATOM 2064 N N . GLN B 1 89 ? 11.015 -20.047 5.521 1.00 175.22 105 GLN B N 1
ATOM 2065 C CA . GLN B 1 89 ? 10.042 -20.830 6.255 1.00 173.58 105 GLN B CA 1
ATOM 2066 C C . GLN B 1 89 ? 8.822 -20.004 6.590 1.00 174.26 105 GLN B C 1
ATOM 2067 O O . GLN B 1 89 ? 8.901 -18.788 6.741 1.00 169.32 105 GLN B O 1
ATOM 2073 N N . ALA B 1 90 ? 7.687 -20.675 6.711 1.00 176.31 106 ALA B N 1
ATOM 2074 C CA . ALA B 1 90 ? 6.457 -19.989 7.048 1.00 181.50 106 ALA B CA 1
ATOM 2075 C C . ALA B 1 90 ? 5.866 -20.587 8.311 1.00 179.15 106 ALA B C 1
ATOM 2076 O O . ALA B 1 90 ? 6.133 -21.740 8.650 1.00 185.66 106 ALA B O 1
ATOM 2078 N N . THR B 1 91 ? 5.095 -19.780 9.026 1.00 180.00 107 THR B N 1
ATOM 2079 C CA . THR B 1 91 ? 4.451 -20.223 10.251 1.00 201.06 107 THR B CA 1
ATOM 2080 C C . THR B 1 91 ? 3.091 -20.811 9.874 1.00 204.39 107 THR B C 1
ATOM 2081 O O . THR B 1 91 ? 2.813 -21.005 8.690 1.00 200.27 107 THR B O 1
ATOM 2085 N N . GLU B 1 92 ? 2.250 -21.076 10.871 1.00 208.17 108 GLU B N 1
ATOM 2086 C CA . GLU B 1 92 ? 0.885 -21.533 10.642 1.00 218.24 108 GLU B CA 1
ATOM 2087 C C . GLU B 1 92 ? 0.833 -22.839 9.847 1.00 219.89 108 GLU B C 1
ATOM 2088 O O . GLU B 1 92 ? 0.358 -22.871 8.707 1.00 214.73 108 GLU B O 1
ATOM 2094 N N . ALA B 1 93 ? 1.391 -23.889 10.449 1.00 218.54 109 ALA B N 1
ATOM 2095 C CA . ALA B 1 93 ? 1.374 -25.253 9.918 1.00 209.61 109 ALA B CA 1
ATOM 2096 C C . ALA B 1 93 ? 2.198 -25.413 8.647 1.00 197.52 109 ALA B C 1
ATOM 2097 O O . ALA B 1 93 ? 2.035 -26.390 7.917 1.00 214.72 109 ALA B O 1
ATOM 2099 N N . ALA B 1 94 ? 3.098 -24.470 8.396 1.00 188.85 110 ALA B N 1
ATOM 2100 C CA . ALA B 1 94 ? 3.938 -24.530 7.207 1.00 201.75 110 ALA B CA 1
ATOM 2101 C C . ALA B 1 94 ? 5.328 -25.033 7.564 1.00 204.37 110 ALA B C 1
ATOM 2102 O O . ALA B 1 94 ? 5.741 -24.980 8.722 1.00 203.66 110 ALA B O 1
ATOM 2104 N N . LEU B 1 95 ? 6.044 -25.515 6.557 1.00 200.71 111 LEU B N 1
ATOM 2105 C CA . LEU B 1 95 ? 7.369 -26.088 6.748 1.00 202.84 111 LEU B CA 1
ATOM 2106 C C . LEU B 1 95 ? 8.468 -25.096 6.377 1.00 195.59 111 LEU B C 1
ATOM 2107 O O . LEU B 1 95 ? 8.186 -24.023 5.844 1.00 197.65 111 LEU B O 1
ATOM 2112 N N . ARG B 1 96 ? 9.716 -25.442 6.680 1.00 184.30 112 ARG B N 1
ATOM 2113 C CA . ARG B 1 96 ? 10.839 -24.609 6.269 1.00 169.40 112 ARG B CA 1
ATOM 2114 C C . ARG B 1 96 ? 11.094 -24.786 4.782 1.00 170.20 112 ARG B C 1
ATOM 2115 O O . ARG B 1 96 ? 10.423 -25.574 4.119 1.00 172.21 112 ARG B O 1
ATOM 2123 N N . SER B 1 97 ? 12.085 -24.074 4.260 1.00 174.01 113 SER B N 1
ATOM 2124 C CA . SER B 1 97 ? 12.326 -24.091 2.825 1.00 182.61 113 SER B CA 1
ATOM 2125 C C . SER B 1 97 ? 13.807 -24.116 2.457 1.00 178.10 113 SER B C 1
ATOM 2126 O O . SER B 1 97 ? 14.437 -23.064 2.320 1.00 158.38 113 SER B O 1
ATOM 2129 N N . ARG B 1 98 ? 14.340 -25.326 2.296 1.00 184.39 114 ARG B N 1
ATOM 2130 C CA . ARG B 1 98 ? 15.687 -25.554 1.773 1.00 188.76 114 ARG B CA 1
ATOM 2131 C C . ARG B 1 98 ? 16.761 -24.765 2.526 1.00 186.19 114 ARG B C 1
ATOM 2132 O O . ARG B 1 98 ? 16.519 -24.240 3.614 1.00 181.87 114 ARG B O 1
ATOM 2140 N N . ARG B 1 99 ? 17.955 -24.709 1.943 1.00 190.98 115 ARG B N 1
ATOM 2141 C CA . ARG B 1 99 ? 19.054 -23.914 2.473 1.00 189.51 115 ARG B CA 1
ATOM 2142 C C . ARG B 1 99 ? 19.577 -23.008 1.367 1.00 184.05 115 ARG B C 1
ATOM 2143 O O . ARG B 1 99 ? 19.752 -23.445 0.226 1.00 177.46 115 ARG B O 1
ATOM 2151 N N . ALA B 1 100 ? 19.827 -21.747 1.699 1.00 171.67 116 ALA B N 1
ATOM 2152 C CA . ALA B 1 100 ? 20.288 -20.794 0.698 1.00 174.93 116 ALA B CA 1
ATOM 2153 C C . ALA B 1 100 ? 21.645 -20.209 1.061 1.00 176.79 116 ALA B C 1
ATOM 2154 O O . ALA B 1 100 ? 21.733 -19.279 1.860 1.00 164.84 116 ALA B O 1
ATOM 2156 N N . LYS B 1 101 ? 22.698 -20.743 0.451 1.00 186.24 117 LYS B N 1
ATOM 2157 C CA . LYS B 1 101 ? 24.050 -20.249 0.686 1.00 176.92 117 LYS B CA 1
ATOM 2158 C C . LYS B 1 101 ? 24.361 -19.064 -0.221 1.00 169.72 117 LYS B C 1
ATOM 2159 O O . LYS B 1 101 ? 24.559 -19.220 -1.426 1.00 168.32 117 LYS B O 1
ATOM 2165 N N . LEU B 1 102 ? 24.402 -17.878 0.373 1.00 167.36 118 LEU B N 1
ATOM 2166 C CA . LEU B 1 102 ? 24.692 -16.660 -0.367 1.00 162.73 118 LEU B CA 1
ATOM 2167 C C . LEU B 1 102 ? 26.179 -16.351 -0.333 1.00 166.93 118 LEU B C 1
ATOM 2168 O O . LEU B 1 102 ? 26.723 -15.992 0.710 1.00 163.00 118 LEU B O 1
ATOM 2173 N N . THR B 1 103 ? 26.841 -16.519 -1.471 1.00 168.84 119 THR B N 1
ATOM 2174 C CA . THR B 1 103 ? 28.260 -16.213 -1.567 1.00 162.67 119 THR B CA 1
ATOM 2175 C C . THR B 1 103 ? 28.464 -14.810 -2.136 1.00 153.21 119 THR B C 1
ATOM 2176 O O . THR B 1 103 ? 28.312 -14.589 -3.338 1.00 153.35 119 THR B O 1
ATOM 2180 N N . VAL B 1 104 ? 28.780 -13.859 -1.263 1.00 150.21 120 VAL B N 1
ATOM 2181 C CA . VAL B 1 104 ? 29.006 -12.484 -1.688 1.00 148.18 120 VAL B CA 1
ATOM 2182 C C . VAL B 1 104 ? 30.464 -12.262 -2.070 1.00 169.08 120 VAL B C 1
ATOM 2183 O O . VAL B 1 104 ? 31.315 -12.032 -1.210 1.00 169.20 120 VAL B O 1
ATOM 2187 N N . LEU B 1 105 ? 30.743 -12.358 -3.368 1.00 178.20 121 LEU B N 1
ATOM 2188 C CA . LEU B 1 105 ? 32.094 -12.193 -3.899 1.00 158.23 121 LEU B CA 1
ATOM 2189 C C . LEU B 1 105 ? 32.579 -10.757 -3.751 1.00 155.50 121 LEU B C 1
ATOM 2190 O O . LEU B 1 105 ? 31.828 -9.812 -3.997 1.00 152.69 121 LEU B O 1
ATOM 2195 N N . ILE B 1 106 ? 33.846 -10.590 -3.386 1.00 153.33 122 ILE B N 1
ATOM 2196 C CA . ILE B 1 106 ? 34.415 -9.253 -3.277 1.00 159.28 122 ILE B CA 1
ATOM 2197 C C . ILE B 1 106 ? 35.769 -9.124 -3.965 1.00 162.53 122 ILE B C 1
ATOM 2198 O O . ILE B 1 106 ? 36.647 -9.976 -3.814 1.00 158.31 122 ILE B O 1
ATOM 2203 N N . PRO B 1 107 ? 35.942 -8.031 -4.718 1.00 157.97 123 PRO B N 1
ATOM 2204 C CA . PRO B 1 107 ? 37.189 -7.712 -5.411 1.00 158.36 123 PRO B CA 1
ATOM 2205 C C . PRO B 1 107 ? 38.309 -7.338 -4.452 1.00 161.24 123 PRO B C 1
ATOM 2206 O O . PRO B 1 107 ? 38.035 -6.913 -3.330 1.00 160.46 123 PRO B O 1
ATOM 2210 N N . PRO B 1 108 ? 39.564 -7.510 -4.889 1.00 161.61 124 PRO B N 1
ATOM 2211 C CA . PRO B 1 108 ? 40.731 -7.060 -4.126 1.00 171.95 124 PRO B CA 1
ATOM 2212 C C . PRO B 1 108 ? 40.791 -5.539 -4.063 1.00 181.25 124 PRO B C 1
ATOM 2213 O O . PRO B 1 108 ? 40.260 -4.868 -4.952 1.00 183.32 124 PRO B O 1
ATOM 2217 N N . GLU B 1 109 ? 41.432 -5.002 -3.032 1.00 179.17 125 GLU B N 1
ATOM 2218 C CA . GLU B 1 109 ? 41.520 -3.556 -2.881 1.00 184.40 125 GLU B CA 1
ATOM 2219 C C . GLU B 1 109 ? 42.955 -3.059 -2.787 1.00 175.74 125 GLU B C 1
ATOM 2220 O O . GLU B 1 109 ? 43.734 -3.536 -1.963 1.00 174.35 125 GLU B O 1
ATOM 2226 N N . GLU B 1 110 ? 43.282 -2.096 -3.644 1.00 181.30 126 GLU B N 1
ATOM 2227 C CA . GLU B 1 110 ? 44.560 -1.385 -3.612 1.00 193.73 126 GLU B CA 1
ATOM 2228 C C . GLU B 1 110 ? 45.766 -2.330 -3.613 1.00 196.59 126 GLU B C 1
ATOM 2229 O O . GLU B 1 110 ? 46.712 -2.149 -2.847 1.00 191.09 126 GLU B O 1
ATOM 2235 N N . THR B 1 111 ? 45.710 -3.350 -4.465 1.00 195.48 127 THR B N 1
ATOM 2236 C CA . THR B 1 111 ? 46.817 -4.292 -4.627 1.00 173.36 127 THR B CA 1
ATOM 2237 C C . THR B 1 111 ? 48.007 -3.639 -5.322 1.00 160.33 127 THR B C 1
ATOM 2238 O O . THR B 1 111 ? 47.836 -2.952 -6.327 1.00 140.29 127 THR B O 1
ATOM 2242 N N . ARG B 1 112 ? 49.203 -3.849 -4.773 1.00 166.30 128 ARG B N 1
ATOM 2243 C CA . ARG B 1 112 ? 50.432 -3.267 -5.315 1.00 166.88 128 ARG B CA 1
ATOM 2244 C C . ARG B 1 112 ? 51.650 -4.149 -5.041 1.00 159.59 128 ARG B C 1
ATOM 2245 O O . ARG B 1 112 ? 51.569 -5.128 -4.300 1.00 158.90 128 ARG B O 1
ATOM 2253 N N . ILE B 1 113 ? 52.773 -3.798 -5.662 1.00 164.15 129 ILE B N 1
ATOM 2254 C CA . ILE B 1 113 ? 54.023 -4.536 -5.497 1.00 173.40 129 ILE B CA 1
ATOM 2255 C C . ILE B 1 113 ? 54.913 -3.871 -4.451 1.00 190.14 129 ILE B C 1
ATOM 2256 O O . ILE B 1 113 ? 55.186 -2.672 -4.534 1.00 188.36 129 ILE B O 1
ATOM 2261 N N . ASP B 1 114 ? 55.386 -4.651 -3.483 1.00 193.25 130 ASP B N 1
ATOM 2262 C CA . ASP B 1 114 ? 56.197 -4.107 -2.396 1.00 195.16 130 ASP B CA 1
ATOM 2263 C C . ASP B 1 114 ? 57.588 -3.717 -2.893 1.00 203.48 130 ASP B C 1
ATOM 2264 O O . ASP B 1 114 ? 58.593 -4.308 -2.496 1.00 210.70 130 ASP B O 1
ATOM 2269 N N . GLY B 1 115 ? 57.633 -2.722 -3.772 1.00 202.56 131 GLY B N 1
ATOM 2270 C CA . GLY B 1 115 ? 58.888 -2.215 -4.293 1.00 204.73 131 GLY B CA 1
ATOM 2271 C C . GLY B 1 115 ? 58.867 -0.703 -4.409 1.00 205.97 131 GLY B C 1
ATOM 2272 O O . GLY B 1 115 ? 59.880 -0.082 -4.730 1.00 199.68 131 GLY B O 1
ATOM 2273 N N . GLY B 1 116 ? 57.710 -0.1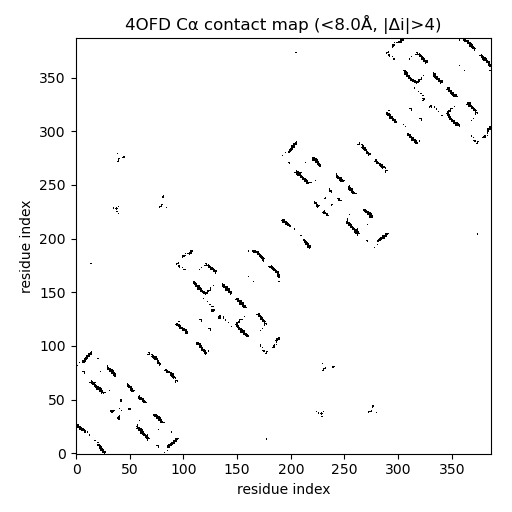08 -4.133 1.00 207.65 132 GLY B N 1
ATOM 2274 C CA . GLY B 1 116 ? 57.531 1.323 -4.302 1.00 202.77 132 GLY B CA 1
ATOM 2275 C C . GLY B 1 116 ? 57.277 1.667 -5.756 1.00 200.17 132 GLY B C 1
ATOM 2276 O O . GLY B 1 116 ? 57.072 0.772 -6.573 1.00 194.76 132 GLY B O 1
ATOM 2277 N N . PRO B 1 117 ? 57.280 2.968 -6.088 1.00 203.29 133 PRO B N 1
ATOM 2278 C CA . PRO B 1 117 ? 57.128 3.405 -7.480 1.00 193.61 133 PRO B CA 1
ATOM 2279 C C . PRO B 1 117 ? 58.239 2.849 -8.366 1.00 191.74 133 PRO B C 1
ATOM 2280 O O . PRO B 1 117 ? 57.981 2.428 -9.491 1.00 187.96 133 PRO B O 1
ATOM 2284 N N . VAL B 1 118 ? 59.464 2.855 -7.849 1.00 193.12 134 VAL B N 1
ATOM 2285 C CA . VAL B 1 118 ? 60.618 2.291 -8.543 1.00 187.41 134 VAL B CA 1
ATOM 2286 C C . VAL B 1 118 ? 61.469 1.533 -7.527 1.00 194.89 134 VAL B C 1
ATOM 2287 O O . VAL B 1 118 ? 61.728 2.043 -6.437 1.00 204.58 134 VAL B O 1
ATOM 2291 N N . ILE B 1 119 ? 61.901 0.322 -7.872 1.00 186.09 135 ILE B N 1
ATOM 2292 C CA . ILE B 1 119 ? 62.713 -0.471 -6.951 1.00 193.71 135 ILE B CA 1
ATOM 2293 C C . ILE B 1 119 ? 64.143 -0.648 -7.488 1.00 189.26 135 ILE B C 1
ATOM 2294 O O . ILE B 1 119 ? 64.439 -1.551 -8.271 1.00 177.16 135 ILE B O 1
ATOM 2299 N N . LEU B 1 120 ? 65.020 0.255 -7.055 1.00 201.78 136 LEU B N 1
ATOM 2300 C CA . LEU B 1 120 ? 66.420 0.289 -7.481 1.00 195.22 136 LEU B CA 1
ATOM 2301 C C . LEU B 1 120 ? 67.306 -0.702 -6.734 1.00 178.16 136 LEU B C 1
ATOM 2302 O O . LEU B 1 120 ? 67.347 -0.698 -5.503 1.00 177.04 136 LEU B O 1
ATOM 2307 N N . LEU B 1 121 ? 68.015 -1.542 -7.484 1.00 169.20 137 LEU B N 1
ATOM 2308 C CA . LEU B 1 121 ? 68.948 -2.502 -6.901 1.00 176.28 137 LEU B CA 1
ATOM 2309 C C . LEU B 1 121 ? 69.890 -3.094 -7.948 1.00 166.68 137 LEU B C 1
ATOM 2310 O O . LEU B 1 121 ? 71.027 -3.459 -7.646 1.00 165.07 137 LEU B O 1
ATOM 2315 N N . PRO B 1 126 ? 70.529 -11.282 -6.942 1.00 182.90 142 PRO B N 1
ATOM 2316 C CA . PRO B 1 126 ? 69.413 -12.220 -6.769 1.00 178.80 142 PRO B CA 1
ATOM 2317 C C . PRO B 1 126 ? 68.230 -11.608 -6.016 1.00 177.79 142 PRO B C 1
ATOM 2318 O O . PRO B 1 126 ? 67.674 -12.258 -5.135 1.00 175.19 142 PRO B O 1
ATOM 2322 N N . TYR B 1 127 ? 67.859 -10.376 -6.352 1.00 182.34 143 TYR B N 1
ATOM 2323 C CA . TYR B 1 127 ? 66.801 -9.660 -5.637 1.00 175.56 143 TYR B CA 1
ATOM 2324 C C . TYR B 1 127 ? 65.413 -10.231 -5.918 1.00 166.45 143 TYR B C 1
ATOM 2325 O O . TYR B 1 127 ? 65.263 -11.177 -6.682 1.00 171.60 143 TYR B O 1
ATOM 2327 N N . ASN B 1 128 ? 64.399 -9.648 -5.291 1.00 166.41 144 ASN B N 1
ATOM 2328 C CA . ASN B 1 128 ? 63.056 -10.205 -5.346 1.00 178.07 144 ASN B CA 1
ATOM 2329 C C . ASN B 1 128 ? 61.978 -9.155 -5.541 1.00 179.08 144 ASN B C 1
ATOM 2330 O O . ASN B 1 128 ? 62.159 -7.987 -5.199 1.00 174.49 144 ASN B O 1
ATOM 2335 N N . LEU B 1 129 ? 60.855 -9.582 -6.101 1.00 180.12 145 LEU B N 1
ATOM 2336 C CA . LEU B 1 129 ? 59.647 -8.774 -6.077 1.00 178.87 145 LEU B CA 1
ATOM 2337 C C . LEU B 1 129 ? 58.512 -9.609 -5.524 1.00 183.00 145 LEU B C 1
ATOM 2338 O O . LEU B 1 129 ? 58.623 -10.830 -5.411 1.00 186.18 145 LEU B O 1
ATOM 2343 N N . THR B 1 130 ? 57.415 -8.945 -5.187 1.00 178.63 146 THR B N 1
ATOM 2344 C CA . THR B 1 130 ? 56.250 -9.632 -4.656 1.00 165.08 146 THR B CA 1
ATOM 2345 C C . THR B 1 130 ? 55.002 -8.766 -4.776 1.00 157.23 146 THR B C 1
ATOM 2346 O O . THR B 1 130 ? 54.979 -7.620 -4.328 1.00 161.21 146 THR B O 1
ATOM 2350 N N . CYS B 1 131 ? 53.976 -9.317 -5.415 1.00 148.24 147 CYS B N 1
ATOM 2351 C CA . CYS B 1 131 ? 52.694 -8.640 -5.528 1.00 147.00 147 CYS B CA 1
ATOM 2352 C C . CYS B 1 131 ? 51.731 -9.225 -4.511 1.00 164.99 147 CYS B C 1
ATOM 2353 O O . CYS B 1 131 ? 51.716 -10.436 -4.286 1.00 170.96 147 CYS B O 1
ATOM 2356 N N . ARG B 1 132 ? 50.917 -8.367 -3.905 1.00 169.17 148 ARG B N 1
ATOM 2357 C CA . ARG B 1 132 ? 50.061 -8.784 -2.800 1.00 146.45 148 ARG B CA 1
ATOM 2358 C C . ARG B 1 132 ? 48.620 -8.311 -2.981 1.00 146.43 148 ARG B C 1
ATOM 2359 O O . ARG B 1 132 ? 48.352 -7.111 -3.030 1.00 141.80 148 ARG B O 1
ATOM 2367 N N . ALA B 1 133 ? 47.699 -9.266 -3.084 1.00 154.40 149 ALA B N 1
ATOM 2368 C CA . ALA B 1 133 ? 46.270 -8.970 -3.159 1.00 164.88 149 ALA B CA 1
ATOM 2369 C C . ALA B 1 133 ? 45.670 -8.891 -1.761 1.00 180.26 149 ALA B C 1
ATOM 2370 O O . ALA B 1 133 ? 45.951 -9.739 -0.917 1.00 180.84 149 ALA B O 1
ATOM 2372 N N . PHE B 1 134 ? 44.849 -7.876 -1.511 1.00 178.81 150 PHE B N 1
ATOM 2373 C CA . PHE B 1 134 ? 44.331 -7.658 -0.165 1.00 168.33 150 PHE B CA 1
ATOM 2374 C C . PHE B 1 134 ? 42.811 -7.633 -0.084 1.00 172.97 150 PHE B C 1
ATOM 2375 O O . PHE B 1 134 ? 42.140 -6.965 -0.874 1.00 170.13 150 PHE B O 1
ATOM 2383 N N . ASN B 1 135 ? 42.289 -8.383 0.883 1.00 177.02 151 ASN B N 1
ATOM 2384 C CA . ASN B 1 135 ? 40.874 -8.373 1.238 1.00 179.09 151 ASN B CA 1
ATOM 2385 C C . ASN B 1 135 ? 39.955 -8.731 0.079 1.00 164.41 151 ASN B C 1
ATOM 2386 O O . ASN B 1 135 ? 39.066 -7.961 -0.286 1.00 156.41 151 ASN B O 1
ATOM 2391 N N . ALA B 1 136 ? 40.186 -9.900 -0.504 1.00 162.00 152 ALA B N 1
ATOM 2392 C CA . ALA B 1 136 ? 39.311 -10.410 -1.547 1.00 165.88 152 ALA B CA 1
ATOM 2393 C C . ALA B 1 136 ? 38.830 -11.807 -1.194 1.00 166.09 152 ALA B C 1
ATOM 2394 O O . ALA B 1 136 ? 39.565 -12.596 -0.601 1.00 162.42 152 ALA B O 1
ATOM 2396 N N . LYS B 1 137 ? 37.589 -12.106 -1.557 1.00 162.04 153 LYS B N 1
ATOM 2397 C CA . LYS B 1 137 ? 37.068 -13.458 -1.435 1.00 165.89 153 LYS B CA 1
ATOM 2398 C C . LYS B 1 137 ? 36.318 -13.781 -2.720 1.00 161.63 153 LYS B C 1
ATOM 2399 O O . LYS B 1 137 ? 35.438 -13.025 -3.131 1.00 151.85 153 LYS B O 1
ATOM 2405 N N . PRO B 1 138 ? 36.668 -14.904 -3.367 1.00 162.60 154 PRO B N 1
ATOM 2406 C CA . PRO B 1 138 ? 37.700 -15.866 -2.960 1.00 164.57 154 PRO B CA 1
ATOM 2407 C C . PRO B 1 138 ? 39.112 -15.330 -3.134 1.00 167.21 154 PRO B C 1
ATOM 2408 O O . PRO B 1 138 ? 39.281 -14.207 -3.614 1.00 167.24 154 PRO B O 1
ATOM 2412 N N . ALA B 1 139 ? 40.101 -16.120 -2.725 1.00 171.36 155 ALA B N 1
ATOM 2413 C CA . ALA B 1 139 ? 41.500 -15.728 -2.835 1.00 172.08 155 ALA B CA 1
ATOM 2414 C C . ALA B 1 139 ? 41.828 -15.321 -4.262 1.00 163.53 155 ALA B C 1
ATOM 2415 O O . ALA B 1 139 ? 41.807 -16.147 -5.173 1.00 163.53 155 ALA B O 1
ATOM 2417 N N . ALA B 1 140 ? 42.128 -14.041 -4.445 1.00 163.51 156 ALA B N 1
ATOM 2418 C CA . ALA B 1 140 ? 42.426 -13.512 -5.768 1.00 175.86 156 ALA B CA 1
ATOM 2419 C C . ALA B 1 140 ? 43.714 -14.113 -6.319 1.00 181.90 156 ALA B C 1
ATOM 2420 O O . ALA B 1 140 ? 44.662 -14.357 -5.574 1.00 180.87 156 ALA B O 1
ATOM 2422 N N . THR B 1 141 ? 43.747 -14.353 -7.626 1.00 173.46 157 THR B N 1
ATOM 2423 C CA . THR B 1 141 ? 44.937 -14.917 -8.246 1.00 164.83 157 THR B CA 1
ATOM 2424 C C . THR B 1 141 ? 45.832 -13.833 -8.850 1.00 152.58 157 THR B C 1
ATOM 2425 O O . THR B 1 141 ? 45.357 -12.903 -9.502 1.00 145.01 157 THR B O 1
ATOM 2429 N N . ILE B 1 142 ? 47.134 -13.963 -8.609 1.00 157.23 158 ILE B N 1
ATOM 2430 C CA . ILE B 1 142 ? 48.129 -13.016 -9.103 1.00 156.33 158 ILE B CA 1
ATOM 2431 C C . ILE B 1 142 ? 48.801 -13.561 -10.350 1.00 151.03 158 ILE B C 1
ATOM 2432 O O . ILE B 1 142 ? 49.202 -14.725 -10.385 1.00 151.81 158 ILE B O 1
ATOM 2437 N N . ILE B 1 143 ? 48.930 -12.721 -11.372 1.00 151.16 159 ILE B N 1
ATOM 2438 C CA . ILE B 1 143 ? 49.632 -13.125 -12.582 1.00 153.00 159 ILE B CA 1
ATOM 2439 C C . ILE B 1 143 ? 50.788 -12.160 -12.885 1.00 145.85 159 ILE B C 1
ATOM 2440 O O . ILE B 1 143 ? 50.621 -10.938 -12.899 1.00 144.83 159 ILE B O 1
ATOM 2445 N N . TRP B 1 144 ? 51.975 -12.727 -13.077 1.00 134.60 160 TRP B N 1
ATOM 2446 C CA . TRP B 1 144 ? 53.193 -11.946 -13.273 1.00 155.52 160 TRP B CA 1
ATOM 2447 C C . TRP B 1 144 ? 53.629 -11.887 -14.742 1.00 168.43 160 TRP B C 1
ATOM 2448 O O . TRP B 1 144 ? 53.752 -12.929 -15.392 1.00 168.49 160 TRP B O 1
ATOM 2459 N N . PHE B 1 145 ? 53.893 -10.680 -15.250 1.00 172.15 161 PHE B N 1
ATOM 2460 C CA . PHE B 1 145 ? 54.390 -10.508 -16.620 1.00 159.05 161 PHE B CA 1
ATOM 2461 C C . PHE B 1 145 ? 54.870 -9.087 -16.905 1.00 152.96 161 PHE B C 1
ATOM 2462 O O . PHE B 1 145 ? 54.206 -8.118 -16.541 1.00 158.23 161 PHE B O 1
ATOM 2470 N N . ARG B 1 146 ? 56.023 -8.958 -17.556 1.00 147.10 162 ARG B N 1
ATOM 2471 C CA . ARG B 1 146 ? 56.502 -7.630 -17.930 1.00 160.07 162 ARG B CA 1
ATOM 2472 C C . ARG B 1 146 ? 55.714 -7.093 -19.136 1.00 167.30 162 ARG B C 1
ATOM 2473 O O . ARG B 1 146 ? 55.215 -5.966 -19.107 1.00 159.38 162 ARG B O 1
ATOM 2481 N N . ASP B 1 147 ? 55.585 -7.914 -20.179 1.00 164.52 163 ASP B N 1
ATOM 2482 C CA . ASP B 1 147 ? 54.837 -7.566 -21.383 1.00 153.56 163 ASP B CA 1
ATOM 2483 C C . ASP B 1 147 ? 54.191 -8.816 -21.951 1.00 148.28 163 ASP B C 1
ATOM 2484 O O . ASP B 1 147 ? 53.272 -8.745 -22.763 1.00 165.10 163 ASP B O 1
ATOM 2489 N N . GLY B 1 148 ? 54.684 -9.964 -21.509 1.00 132.70 164 GLY B N 1
ATOM 2490 C CA . GLY B 1 148 ? 54.095 -11.236 -21.870 1.00 143.27 164 GLY B CA 1
ATOM 2491 C C . GLY B 1 148 ? 54.230 -12.120 -20.655 1.00 150.76 164 GLY B C 1
ATOM 2492 O O . GLY B 1 148 ? 55.179 -11.948 -19.889 1.00 150.58 164 GLY B O 1
ATOM 2493 N N . THR B 1 149 ? 53.301 -13.061 -20.482 1.00 158.71 165 THR B N 1
ATOM 2494 C CA . THR B 1 149 ? 53.179 -13.796 -19.221 1.00 155.92 165 THR B CA 1
ATOM 2495 C C . THR B 1 149 ? 54.487 -14.453 -18.809 1.00 153.32 165 THR B C 1
ATOM 2496 O O . THR B 1 149 ? 55.100 -15.211 -19.563 1.00 136.17 165 THR B O 1
ATOM 2500 N N . GLN B 1 150 ? 54.911 -14.126 -17.596 1.00 158.57 166 GLN B N 1
ATOM 2501 C CA . GLN B 1 150 ? 56.142 -14.658 -17.053 1.00 163.22 166 GLN B CA 1
ATOM 2502 C C . GLN B 1 150 ? 55.811 -15.510 -15.840 1.00 167.46 166 GLN B C 1
ATOM 2503 O O . GLN B 1 150 ? 56.268 -15.238 -14.731 1.00 160.00 166 GLN B O 1
ATOM 2509 N N . GLN B 1 151 ? 54.999 -16.538 -16.078 1.00 174.48 167 GLN B N 1
ATOM 2510 C CA . GLN B 1 151 ? 54.596 -17.506 -15.061 1.00 179.72 167 GLN B CA 1
ATOM 2511 C C . GLN B 1 151 ? 55.786 -18.051 -14.273 1.00 184.77 167 GLN B C 1
ATOM 2512 O O . GLN B 1 151 ? 55.679 -18.321 -13.074 1.00 190.30 167 GLN B O 1
ATOM 2518 N N . GLU B 1 152 ? 56.916 -18.209 -14.959 1.00 185.16 168 GLU B N 1
ATOM 2519 C CA . GLU B 1 152 ? 58.155 -18.656 -14.333 1.00 189.12 168 GLU B CA 1
ATOM 2520 C C . GLU B 1 152 ? 58.565 -17.735 -13.191 1.00 190.25 168 GLU B C 1
ATOM 2521 O O . GLU B 1 152 ? 58.731 -16.531 -13.388 1.00 191.97 168 GLU B O 1
ATOM 2527 N N . GLY B 1 153 ? 58.721 -18.302 -11.998 1.00 192.82 169 GLY B N 1
ATOM 2528 C CA . GLY B 1 153 ? 59.141 -17.529 -10.844 1.00 188.97 169 GLY B CA 1
ATOM 2529 C C . GLY B 1 153 ? 58.042 -17.172 -9.862 1.00 180.19 169 GLY B C 1
ATOM 2530 O O . GLY B 1 153 ? 58.282 -17.113 -8.656 1.00 182.64 169 GLY B O 1
ATOM 2531 N N . ALA B 1 154 ? 56.837 -16.934 -10.375 1.00 176.67 170 ALA B N 1
ATOM 2532 C CA . ALA B 1 154 ? 55.705 -16.540 -9.540 1.00 163.76 170 ALA B CA 1
ATOM 2533 C C . ALA B 1 154 ? 55.367 -17.590 -8.485 1.00 166.22 170 ALA B C 1
ATOM 2534 O O . ALA B 1 154 ? 55.126 -18.753 -8.808 1.00 156.70 170 ALA B O 1
ATOM 2536 N N . VAL B 1 155 ? 55.341 -17.164 -7.223 1.00 172.11 171 VAL B N 1
ATOM 2537 C CA . VAL B 1 155 ? 55.030 -18.054 -6.104 1.00 168.71 171 VAL B CA 1
ATOM 2538 C C . VAL B 1 155 ? 53.790 -17.589 -5.357 1.00 168.11 171 VAL B C 1
ATOM 2539 O O . VAL B 1 155 ? 53.845 -16.679 -4.531 1.00 168.25 171 VAL B O 1
ATOM 2543 N N . THR B 1 156 ? 52.667 -18.219 -5.671 1.00 163.71 172 THR B N 1
ATOM 2544 C CA . THR B 1 156 ? 51.394 -17.860 -5.075 1.00 161.09 172 THR B CA 1
ATOM 2545 C C . THR B 1 156 ? 51.250 -18.431 -3.670 1.00 169.24 172 THR B C 1
ATOM 2546 O O . THR B 1 156 ? 51.360 -19.640 -3.459 1.00 172.48 172 THR B O 1
ATOM 2550 N N . SER B 1 157 ? 51.007 -17.542 -2.713 1.00 171.91 173 SER B N 1
ATOM 2551 C CA . SER B 1 157 ? 50.799 -17.928 -1.324 1.00 174.55 173 SER B CA 1
ATOM 2552 C C . SER B 1 157 ? 49.622 -17.174 -0.694 1.00 176.29 173 SER B C 1
ATOM 2553 O O . SER B 1 157 ? 49.643 -15.948 -0.579 1.00 168.63 173 SER B O 1
ATOM 2556 N N . THR B 1 158 ? 48.589 -17.922 -0.312 1.00 183.09 174 THR B N 1
ATOM 2557 C CA . THR B 1 158 ? 47.379 -17.340 0.260 1.00 191.77 174 THR B CA 1
ATOM 2558 C C . THR B 1 158 ? 47.480 -17.138 1.776 1.00 197.18 174 THR B C 1
ATOM 2559 O O . THR B 1 158 ? 47.908 -18.029 2.514 1.00 187.28 174 THR B O 1
ATOM 2563 N N . GLU B 1 159 ? 47.092 -15.950 2.227 1.00 200.56 175 GLU B N 1
ATOM 2564 C CA . GLU B 1 159 ? 47.076 -15.626 3.647 1.00 193.57 175 GLU B CA 1
ATOM 2565 C C . GLU B 1 159 ? 45.657 -15.296 4.081 1.00 187.11 175 GLU B C 1
ATOM 2566 O O . GLU B 1 159 ? 45.055 -14.342 3.589 1.00 180.98 175 GLU B O 1
ATOM 2572 N N . LEU B 1 160 ? 45.121 -16.100 4.990 1.00 193.53 176 LEU B N 1
ATOM 2573 C CA . LEU B 1 160 ? 43.775 -15.884 5.500 1.00 197.25 176 LEU B CA 1
ATOM 2574 C C . LEU B 1 160 ? 43.730 -14.601 6.327 1.00 191.56 176 LEU B C 1
ATOM 2575 O O . LEU B 1 160 ? 44.751 -14.158 6.852 1.00 192.07 176 LEU B O 1
ATOM 2580 N N . LEU B 1 161 ? 42.546 -14.008 6.444 1.00 181.05 177 LEU B N 1
ATOM 2581 C CA . LEU B 1 161 ? 42.403 -12.736 7.136 1.00 182.83 177 LEU B CA 1
ATOM 2582 C C . LEU B 1 161 ? 41.741 -12.924 8.496 1.00 193.28 177 LEU B C 1
ATOM 2583 O O . LEU B 1 161 ? 41.455 -14.049 8.911 1.00 197.01 177 LEU B O 1
ATOM 2588 N N . LYS B 1 162 ? 41.525 -11.810 9.190 1.00 197.36 178 LYS B N 1
ATOM 2589 C CA . LYS B 1 162 ? 40.990 -11.802 10.547 1.00 197.47 178 LYS B CA 1
ATOM 2590 C C . LYS B 1 162 ? 39.652 -12.532 10.651 1.00 193.24 178 LYS B C 1
ATOM 2591 O O . LYS B 1 162 ? 39.511 -13.492 11.409 1.00 190.02 178 LYS B O 1
ATOM 2597 N N . ASP B 1 163 ? 38.679 -12.068 9.874 1.00 186.76 179 ASP B N 1
ATOM 2598 C CA . ASP B 1 163 ? 37.330 -12.627 9.877 1.00 183.70 179 ASP B CA 1
ATOM 2599 C C . ASP B 1 163 ? 37.226 -14.035 9.280 1.00 173.57 179 ASP B C 1
ATOM 2600 O O . ASP B 1 163 ? 36.152 -14.632 9.276 1.00 173.54 179 ASP B O 1
ATOM 2605 N N . GLY B 1 164 ? 38.340 -14.567 8.789 1.00 173.01 180 GLY B N 1
ATOM 2606 C CA . GLY B 1 164 ? 38.369 -15.918 8.256 1.00 178.56 180 GLY B CA 1
ATOM 2607 C C . GLY B 1 164 ? 37.518 -16.172 7.018 1.00 188.07 180 GLY B C 1
ATOM 2608 O O . GLY B 1 164 ? 37.477 -17.296 6.512 1.00 190.06 180 GLY B O 1
ATOM 2609 N N . LYS B 1 165 ? 36.828 -15.141 6.536 1.00 185.37 181 LYS B N 1
ATOM 2610 C CA . LYS B 1 165 ? 36.025 -15.254 5.321 1.00 174.92 181 LYS B CA 1
ATOM 2611 C C . LYS B 1 165 ? 36.816 -14.883 4.071 1.00 178.22 181 LYS B C 1
ATOM 2612 O O . LYS B 1 165 ? 36.754 -15.582 3.061 1.00 184.61 181 LYS B O 1
ATOM 2618 N N . ARG B 1 166 ? 37.558 -13.781 4.143 1.00 179.68 182 ARG B N 1
ATOM 2619 C CA . ARG B 1 166 ? 38.341 -13.313 3.002 1.00 183.10 182 ARG B CA 1
ATOM 2620 C C . ARG B 1 166 ? 39.825 -13.600 3.192 1.00 181.13 182 ARG B C 1
ATOM 2621 O O . ARG B 1 166 ? 40.270 -13.914 4.297 1.00 177.19 182 ARG B O 1
ATOM 2629 N N . GLU B 1 167 ? 40.587 -13.486 2.109 1.00 176.38 183 GLU B N 1
ATOM 2630 C CA . GLU B 1 167 ? 42.006 -13.810 2.147 1.00 178.86 183 GLU B CA 1
ATOM 2631 C C . GLU B 1 167 ? 42.864 -12.724 1.520 1.00 175.56 183 GLU B C 1
ATOM 2632 O O . GLU B 1 167 ? 42.349 -11.765 0.941 1.00 168.91 183 GLU B O 1
ATOM 2638 N N . THR B 1 168 ? 44.178 -12.890 1.643 1.00 175.35 184 THR B N 1
ATOM 2639 C CA . THR B 1 168 ? 45.139 -11.944 1.093 1.00 174.69 184 THR B CA 1
ATOM 2640 C C . THR B 1 168 ? 46.306 -12.660 0.417 1.00 174.67 184 THR B C 1
ATOM 2641 O O . THR B 1 168 ? 47.384 -12.791 0.992 1.00 172.55 184 THR B O 1
ATOM 2645 N N . THR B 1 169 ? 46.074 -13.123 -0.805 1.00 181.18 185 THR B N 1
ATOM 2646 C CA . THR B 1 169 ? 47.084 -13.831 -1.587 1.00 176.78 185 THR B CA 1
ATOM 2647 C C . THR B 1 169 ? 48.302 -12.964 -1.904 1.00 166.64 185 THR B C 1
ATOM 2648 O O . THR B 1 169 ? 48.163 -11.817 -2.332 1.00 158.31 185 THR B O 1
ATOM 2652 N N . ILE B 1 170 ? 49.494 -13.513 -1.687 1.00 170.24 186 ILE B N 1
ATOM 2653 C CA . ILE B 1 170 ? 50.724 -12.794 -2.003 1.00 167.98 186 ILE B CA 1
ATOM 2654 C C . ILE B 1 170 ? 51.631 -13.661 -2.886 1.00 162.75 186 ILE B C 1
ATOM 2655 O O . ILE B 1 170 ? 51.984 -14.788 -2.539 1.00 152.90 186 ILE B O 1
ATOM 2660 N N . SER B 1 171 ? 51.958 -13.142 -4.065 1.00 166.93 187 SER B N 1
ATOM 2661 C CA . SER B 1 171 ? 52.808 -13.864 -4.999 1.00 167.25 187 SER B CA 1
ATOM 2662 C C . SER B 1 171 ? 54.224 -13.307 -4.972 1.00 162.66 187 SER B C 1
ATOM 2663 O O . SER B 1 171 ? 54.468 -12.163 -5.352 1.00 154.15 187 SER B O 1
ATOM 2666 N N . GLN B 1 172 ? 55.154 -14.127 -4.502 1.00 163.59 188 GLN B N 1
ATOM 2667 C CA . GLN B 1 172 ? 56.546 -13.728 -4.408 1.00 169.50 188 GLN B CA 1
ATOM 2668 C C . GLN B 1 172 ? 57.267 -14.102 -5.695 1.00 165.31 188 GLN B C 1
ATOM 2669 O O . GLN B 1 172 ? 57.274 -15.266 -6.094 1.00 163.97 188 GLN B O 1
ATOM 2675 N N . LEU B 1 173 ? 57.878 -13.117 -6.344 1.00 167.57 189 LEU B N 1
ATOM 2676 C CA . LEU B 1 173 ? 58.530 -13.356 -7.625 1.00 178.57 189 LEU B CA 1
ATOM 2677 C C . LEU B 1 173 ? 60.037 -13.544 -7.465 1.00 180.98 189 LEU B C 1
ATOM 2678 O O . LEU B 1 173 ? 60.681 -12.844 -6.682 1.00 174.23 189 LEU B O 1
ATOM 2683 N N . LEU B 1 174 ? 60.589 -14.500 -8.209 1.00 187.73 190 LEU B N 1
ATOM 2684 C CA . LEU B 1 174 ? 62.017 -14.807 -8.150 1.00 192.30 190 LEU B CA 1
ATOM 2685 C C . LEU B 1 174 ? 62.782 -14.149 -9.288 1.00 191.64 190 LEU B C 1
ATOM 2686 O O . LEU B 1 174 ? 63.117 -14.801 -10.276 1.00 195.47 190 LEU B O 1
ATOM 2691 N N . ILE B 1 175 ? 63.072 -12.863 -9.146 1.00 187.07 191 ILE B N 1
ATOM 2692 C CA . ILE B 1 175 ? 63.777 -12.140 -10.193 1.00 183.06 191 ILE B CA 1
ATOM 2693 C C . ILE B 1 175 ? 65.281 -12.231 -9.956 1.00 192.58 191 ILE B C 1
ATOM 2694 O O . ILE B 1 175 ? 65.726 -12.663 -8.896 1.00 196.18 191 ILE B O 1
ATOM 2699 N N . GLU B 1 176 ? 66.058 -11.864 -10.967 1.00 200.60 192 GLU B N 1
ATOM 2700 C CA . GLU B 1 176 ? 67.500 -11.727 -10.828 1.00 205.35 192 GLU B CA 1
ATOM 2701 C C . GLU B 1 176 ? 67.961 -10.633 -11.783 1.00 220.42 192 GLU B C 1
ATOM 2702 O O . GLU B 1 176 ? 68.511 -10.919 -12.846 1.00 228.17 192 GLU B O 1
ATOM 2708 N N . PRO B 1 177 ? 67.716 -9.370 -11.401 1.00 219.80 193 PRO B N 1
ATOM 2709 C CA . PRO B 1 177 ? 67.926 -8.157 -12.200 1.00 218.72 193 PRO B CA 1
ATOM 2710 C C . PRO B 1 177 ? 69.292 -8.060 -12.868 1.00 213.80 193 PRO B C 1
ATOM 2711 O O . PRO B 1 177 ? 70.283 -8.592 -12.368 1.00 202.67 193 PRO B O 1
ATOM 2715 N N . THR B 1 178 ? 69.322 -7.360 -13.997 1.00 215.51 194 THR B N 1
ATOM 2716 C CA . THR B 1 178 ? 70.535 -7.190 -14.780 1.00 218.73 194 THR B CA 1
ATOM 2717 C C . THR B 1 178 ? 70.488 -5.873 -15.546 1.00 215.07 194 THR B C 1
ATOM 2718 O O . THR B 1 178 ? 69.529 -5.107 -15.430 1.00 208.98 194 THR B O 1
ATOM 2722 N N . ASP B 1 179 ? 71.525 -5.621 -16.337 1.00 202.23 195 ASP B N 1
ATOM 2723 C CA . ASP B 1 179 ? 71.619 -4.394 -17.117 1.00 184.15 195 ASP B CA 1
ATOM 2724 C C . ASP B 1 179 ? 70.516 -4.313 -18.171 1.00 171.44 195 ASP B C 1
ATOM 2725 O O . ASP B 1 179 ? 70.296 -3.262 -18.767 1.00 173.67 195 ASP B O 1
ATOM 2730 N N . LEU B 1 180 ? 69.821 -5.425 -18.388 1.00 169.73 196 LEU B N 1
ATOM 2731 C CA . LEU B 1 180 ? 68.762 -5.497 -19.391 1.00 189.24 196 LEU B CA 1
ATOM 2732 C C . LEU B 1 180 ? 67.436 -4.985 -18.869 1.00 195.43 196 LEU B C 1
ATOM 2733 O O . LEU B 1 180 ? 66.825 -4.086 -19.449 1.00 197.71 196 LEU B O 1
ATOM 2738 N N . ASP B 1 181 ? 66.994 -5.585 -17.770 1.00 193.81 197 ASP B N 1
ATOM 2739 C CA . ASP B 1 181 ? 65.687 -5.304 -17.191 1.00 179.01 197 ASP B CA 1
ATOM 2740 C C . ASP B 1 181 ? 65.513 -3.852 -16.752 1.00 169.32 197 ASP B C 1
ATOM 2741 O O . ASP B 1 181 ? 64.406 -3.440 -16.409 1.00 161.98 197 ASP B O 1
ATOM 2746 N N . ILE B 1 182 ? 66.596 -3.079 -16.768 1.00 168.43 198 ILE B N 1
ATOM 2747 C CA . ILE B 1 182 ? 66.513 -1.666 -16.419 1.00 166.44 198 ILE B CA 1
ATOM 2748 C C . ILE B 1 182 ? 65.622 -0.947 -17.427 1.00 161.39 198 ILE B C 1
ATOM 2749 O O . ILE B 1 182 ? 65.652 -1.240 -18.622 1.00 172.77 198 ILE B O 1
ATOM 2754 N N . GLY B 1 183 ? 64.805 -0.025 -16.933 1.00 160.99 199 GLY B N 1
ATOM 2755 C CA . GLY B 1 183 ? 63.862 0.682 -17.778 1.00 171.23 199 GLY B CA 1
ATOM 2756 C C . GLY B 1 183 ? 62.673 -0.172 -18.184 1.00 173.56 199 GLY B C 1
ATOM 2757 O O . GLY B 1 183 ? 61.715 0.330 -18.773 1.00 166.34 199 GLY B O 1
ATOM 2758 N N . ARG B 1 184 ? 62.731 -1.465 -17.874 1.00 171.41 200 ARG B N 1
ATOM 2759 C CA . ARG B 1 184 ? 61.658 -2.385 -18.237 1.00 178.39 200 ARG B CA 1
ATOM 2760 C C . ARG B 1 184 ? 60.651 -2.589 -17.111 1.00 165.36 200 ARG B C 1
ATOM 2761 O O . ARG B 1 184 ? 61.003 -2.994 -16.004 1.00 161.43 200 ARG B O 1
ATOM 2769 N N . VAL B 1 185 ? 59.390 -2.315 -17.421 1.00 165.92 201 VAL B N 1
ATOM 2770 C CA . VAL B 1 185 ? 58.305 -2.394 -16.454 1.00 166.21 201 VAL B CA 1
ATOM 2771 C C . VAL B 1 185 ? 57.905 -3.837 -16.165 1.00 167.91 201 VAL B C 1
ATOM 2772 O O . VAL B 1 185 ? 57.866 -4.674 -17.066 1.00 168.46 201 VAL B O 1
ATOM 2776 N N . PHE B 1 186 ? 57.629 -4.120 -14.896 1.00 171.73 202 PHE B N 1
ATOM 2777 C CA . PHE B 1 186 ? 57.104 -5.410 -14.472 1.00 162.18 202 PHE B CA 1
ATOM 2778 C C . PHE B 1 186 ? 55.695 -5.209 -13.926 1.00 168.76 202 PHE B C 1
ATOM 2779 O O . PHE B 1 186 ? 55.526 -4.697 -12.822 1.00 182.15 202 PHE B O 1
ATOM 2787 N N . THR B 1 187 ? 54.680 -5.604 -14.686 1.00 167.24 203 THR B N 1
ATOM 2788 C CA . THR B 1 187 ? 53.310 -5.386 -14.233 1.00 175.89 203 THR B CA 1
ATOM 2789 C C . THR B 1 187 ? 52.746 -6.631 -13.556 1.00 176.49 203 THR B C 1
ATOM 2790 O O . THR B 1 187 ? 53.099 -7.758 -13.897 1.00 174.10 203 THR B O 1
ATOM 2794 N N . CYS B 1 188 ? 51.854 -6.413 -12.598 1.00 175.23 204 CYS B N 1
ATOM 2795 C CA . CYS B 1 188 ? 51.270 -7.499 -11.824 1.00 168.16 204 CYS B CA 1
ATOM 2796 C C . CYS B 1 188 ? 49.760 -7.347 -11.738 1.00 163.63 204 CYS B C 1
ATOM 2797 O O . CYS B 1 188 ? 49.254 -6.385 -11.161 1.00 157.18 204 CYS B O 1
ATOM 2800 N N . ARG B 1 189 ? 49.042 -8.304 -12.314 1.00 146.75 205 ARG B N 1
ATOM 2801 C CA . ARG B 1 189 ? 47.592 -8.270 -12.279 1.00 139.15 205 ARG B CA 1
ATOM 2802 C C . ARG B 1 189 ? 47.060 -9.260 -11.257 1.00 155.70 205 ARG B C 1
ATOM 2803 O O . ARG B 1 189 ? 47.696 -10.275 -10.958 1.00 142.88 205 ARG B O 1
ATOM 2811 N N . SER B 1 190 ? 45.891 -8.936 -10.714 1.00 174.61 206 SER B N 1
ATOM 2812 C CA . SER B 1 190 ? 45.258 -9.740 -9.679 1.00 166.23 206 SER B CA 1
ATOM 2813 C C . SER B 1 190 ? 43.752 -9.744 -9.866 1.00 158.23 206 SER B C 1
ATOM 2814 O O . SER B 1 190 ? 43.105 -8.697 -9.839 1.00 147.83 206 SER B O 1
ATOM 2817 N N . MET B 1 191 ? 43.203 -10.933 -10.069 1.00 162.55 207 MET B N 1
ATOM 2818 C CA . MET B 1 191 ? 41.783 -11.079 -10.328 1.00 166.48 207 MET B CA 1
ATOM 2819 C C . MET B 1 191 ? 41.174 -12.190 -9.481 1.00 162.23 207 MET B C 1
ATOM 2820 O O . MET B 1 191 ? 41.888 -13.002 -8.898 1.00 155.56 207 MET B O 1
ATOM 2825 N N . ASN B 1 192 ? 39.850 -12.207 -9.408 1.00 155.74 208 ASN B N 1
ATOM 2826 C CA . ASN B 1 192 ? 39.137 -13.260 -8.704 1.00 159.42 208 ASN B CA 1
ATOM 2827 C C . ASN B 1 192 ? 37.773 -13.442 -9.345 1.00 160.33 208 ASN B C 1
ATOM 2828 O O . ASN B 1 192 ? 37.461 -12.780 -10.331 1.00 153.14 208 ASN B O 1
ATOM 2833 N N . GLU B 1 193 ? 36.970 -14.348 -8.802 1.00 165.72 209 GLU B N 1
ATOM 2834 C CA . GLU B 1 193 ? 35.627 -14.585 -9.321 1.00 158.71 209 GLU B CA 1
ATOM 2835 C C . GLU B 1 193 ? 34.797 -13.302 -9.330 1.00 149.48 209 GLU B C 1
ATOM 2836 O O . GLU B 1 193 ? 33.851 -13.169 -10.106 1.00 147.58 209 GLU B O 1
ATOM 2842 N N . ALA B 1 194 ? 35.170 -12.357 -8.472 1.00 140.59 210 ALA B N 1
ATOM 2843 C CA . ALA B 1 194 ? 34.507 -11.061 -8.414 1.00 144.85 210 ALA B CA 1
ATOM 2844 C C . ALA B 1 194 ? 35.012 -10.133 -9.515 1.00 159.75 210 ALA B C 1
ATOM 2845 O O . ALA B 1 194 ? 34.348 -9.154 -9.862 1.00 155.93 210 ALA B O 1
ATOM 2847 N N . ILE B 1 195 ? 36.186 -10.448 -10.060 1.00 166.04 211 ILE B N 1
ATOM 2848 C CA . ILE B 1 195 ? 36.837 -9.591 -11.051 1.00 153.49 211 ILE B CA 1
ATOM 2849 C C . ILE B 1 195 ? 37.192 -10.321 -12.348 1.00 145.60 211 ILE B C 1
ATOM 2850 O O . ILE B 1 195 ? 38.059 -11.194 -12.366 1.00 148.54 211 ILE B O 1
ATOM 2855 N N . PRO B 1 196 ? 36.513 -9.959 -13.445 1.00 143.84 212 PRO B N 1
ATOM 2856 C CA . PRO B 1 196 ? 36.766 -10.541 -14.767 1.00 166.00 212 PRO B CA 1
ATOM 2857 C C . PRO B 1 196 ? 38.150 -10.179 -15.303 1.00 172.50 212 PRO B C 1
ATOM 2858 O O . PRO B 1 196 ? 38.856 -11.042 -15.829 1.00 171.98 212 PRO B O 1
ATOM 2862 N N . ASN B 1 197 ? 38.529 -8.911 -15.161 1.00 170.79 213 ASN B N 1
ATOM 2863 C CA . ASN B 1 197 ? 39.835 -8.433 -15.603 1.00 158.34 213 ASN B CA 1
ATOM 2864 C C . ASN B 1 197 ? 40.533 -7.730 -14.448 1.00 150.48 213 ASN B C 1
ATOM 2865 O O . ASN B 1 197 ? 40.127 -6.643 -14.039 1.00 136.94 213 ASN B O 1
ATOM 2870 N N . GLY B 1 198 ? 41.603 -8.335 -13.947 1.00 164.40 214 GLY B N 1
ATOM 2871 C CA . GLY B 1 198 ? 42.250 -7.862 -12.736 1.00 160.58 214 GLY B CA 1
ATOM 2872 C C . GLY B 1 198 ? 42.947 -6.526 -12.884 1.00 167.15 214 GLY B C 1
ATOM 2873 O O . GLY B 1 198 ? 43.306 -6.123 -13.988 1.00 191.84 214 GLY B O 1
ATOM 2874 N N . LYS B 1 199 ? 43.119 -5.823 -11.769 1.00 153.91 215 LYS B N 1
ATOM 2875 C CA . LYS B 1 199 ? 43.836 -4.554 -11.783 1.00 167.81 215 LYS B CA 1
ATOM 2876 C C . LYS B 1 199 ? 45.338 -4.803 -11.847 1.00 161.91 215 LYS B C 1
ATOM 2877 O O . LYS B 1 199 ? 45.817 -5.840 -11.395 1.00 157.17 215 LYS B O 1
ATOM 2879 N N . GLU B 1 200 ? 46.077 -3.855 -12.414 1.00 157.12 216 GLU B N 1
ATOM 2880 C CA . GLU B 1 200 ? 47.520 -4.009 -12.558 1.00 163.15 216 GLU B CA 1
ATOM 2881 C C . GLU B 1 200 ? 48.311 -2.813 -12.057 1.00 167.04 216 GLU B C 1
ATOM 2882 O O . GLU B 1 200 ? 47.880 -1.667 -12.176 1.00 163.57 216 GLU B O 1
ATOM 2888 N N . THR B 1 201 ? 49.473 -3.104 -11.484 1.00 164.50 217 THR B N 1
ATOM 2889 C CA . THR B 1 201 ? 50.390 -2.075 -11.021 1.00 167.94 217 THR B CA 1
ATOM 2890 C C . THR B 1 201 ? 51.693 -2.095 -11.804 1.00 183.53 217 THR B C 1
ATOM 2891 O O . THR B 1 201 ? 52.347 -3.13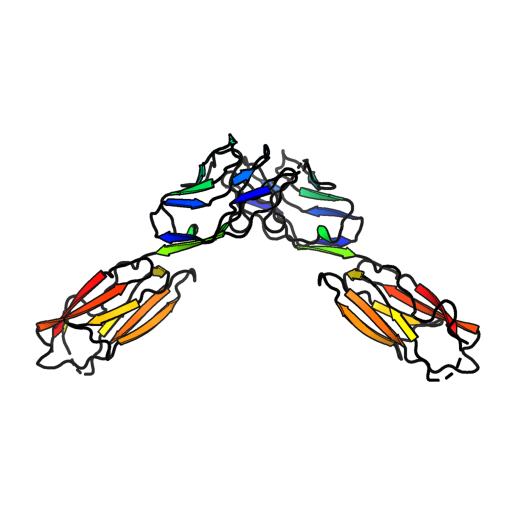3 -11.912 1.00 184.55 217 THR B O 1
ATOM 2895 N N . SER B 1 202 ? 52.068 -0.944 -12.347 1.00 186.82 218 SER B N 1
ATOM 2896 C CA . SER B 1 202 ? 53.267 -0.846 -13.164 1.00 187.38 218 SER B CA 1
ATOM 2897 C C . SER B 1 202 ? 54.454 -0.332 -12.342 1.00 183.54 218 SER B C 1
ATOM 2898 O O . SER B 1 202 ? 54.415 0.775 -11.800 1.00 176.62 218 SER B O 1
ATOM 2901 N N . ILE B 1 203 ? 55.502 -1.146 -12.242 1.00 174.43 219 ILE B N 1
ATOM 2902 C CA . ILE B 1 203 ? 56.683 -0.785 -11.461 1.00 180.06 219 ILE B CA 1
ATOM 2903 C C . ILE B 1 203 ? 57.935 -0.774 -12.344 1.00 185.46 219 ILE B C 1
ATOM 2904 O O . ILE B 1 203 ? 58.001 -1.478 -13.352 1.00 185.43 219 ILE B O 1
ATOM 2909 N N . GLU B 1 204 ? 58.922 0.032 -11.967 1.00 187.61 220 GLU B N 1
ATOM 2910 C CA . GLU B 1 204 ? 60.145 0.171 -12.752 1.00 178.30 220 GLU B CA 1
ATOM 2911 C C . GLU B 1 204 ? 61.345 -0.478 -12.078 1.00 181.38 220 GLU B C 1
ATOM 2912 O O . GLU B 1 204 ? 61.650 -0.194 -10.919 1.00 194.99 220 GLU B O 1
ATOM 2918 N N . LEU B 1 205 ? 62.021 -1.354 -12.814 1.00 162.26 221 LEU B N 1
ATOM 2919 C CA . LEU B 1 205 ? 63.233 -2.003 -12.327 1.00 155.19 221 LEU B CA 1
ATOM 2920 C C . LEU B 1 205 ? 64.443 -1.087 -12.525 1.00 166.00 221 LEU B C 1
ATOM 2921 O O . LEU B 1 205 ? 64.425 -0.212 -13.392 1.00 171.42 221 LEU B O 1
ATOM 2926 N N . ASP B 1 206 ? 65.484 -1.285 -11.717 1.00 167.97 222 ASP B N 1
ATOM 2927 C CA . ASP B 1 206 ? 66.704 -0.483 -11.810 1.00 170.72 222 ASP B CA 1
ATOM 2928 C C . ASP B 1 206 ? 67.855 -1.161 -11.062 1.00 180.73 222 ASP B C 1
ATOM 2929 O O . ASP B 1 206 ? 67.637 -1.823 -10.047 1.00 185.17 222 ASP B O 1
ATOM 2934 N N . VAL B 1 207 ? 69.077 -0.989 -11.563 1.00 188.53 223 VAL B N 1
ATOM 2935 C CA . VAL B 1 207 ? 70.252 -1.624 -10.960 1.00 194.36 223 VAL B CA 1
ATOM 2936 C C . VAL B 1 207 ? 71.259 -0.599 -10.432 1.00 183.07 223 VAL B C 1
ATOM 2937 O O . VAL B 1 207 ? 71.831 -0.769 -9.351 1.00 156.30 223 VAL B O 1
#

Sequence (387 aa):
QTRFSQEPADQTVVAGQRAVLPCVLLNYSGIVQWTKDGLALGLKAWPRYRVVGSADAGQYNLEITDAELSDDASYECQATEAALRSRRAKLTVLIPPEETRIDGGPVILPYNLTCRAFNAKPAATIIWFRDGTQQEGAVTSTELLKDGKRETTISQLLIEPTDLDIGRVFTCRSMNEAIPNGK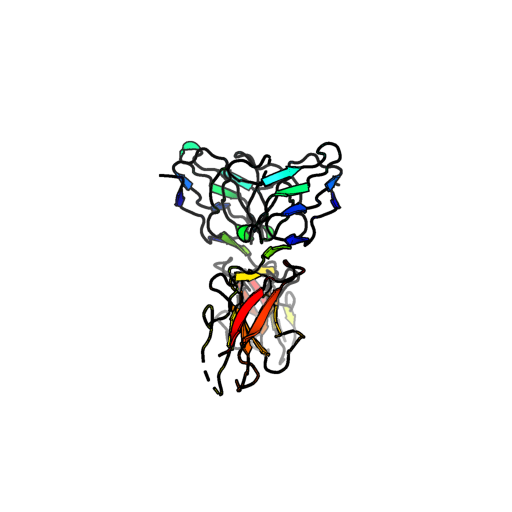ETSIELDTQTRFSQEPADQTVVAGQRAVLPCVLLNYSGIVQWTKDGLALGMGQGLKAWPRYRVVGSADAGQYNLEITDAELSDDASYECQATEAALRSRRAKLTVLIPPEETRIDGGPVILLPYNLTCRAFNAKPAATIIWFRDGTQQEGAVTSTELLKDGKRETTISQLLIEPTDLDIGRVFTCRSMNEAIPNGKETSIELDV